Protein AF-A0A6N3EX11-F1 (afdb_monomer)

Structure (mmCIF, N/CA/C/O backbone):
data_AF-A0A6N3EX11-F1
#
_entry.id   AF-A0A6N3EX11-F1
#
loop_
_atom_site.group_PDB
_atom_site.id
_atom_site.type_symbol
_atom_site.label_atom_id
_atom_site.label_alt_id
_atom_site.label_comp_id
_atom_site.label_asym_id
_atom_site.label_entity_id
_atom_site.label_seq_id
_atom_site.pdbx_PDB_ins_code
_atom_site.Cartn_x
_atom_site.Cartn_y
_atom_site.Cartn_z
_atom_site.occupancy
_atom_site.B_iso_or_equiv
_atom_site.auth_seq_id
_atom_site.auth_comp_id
_atom_site.auth_asym_id
_atom_site.auth_atom_id
_atom_site.pdbx_PDB_model_num
ATOM 1 N N . MET A 1 1 ? 37.306 -60.299 -109.540 1.00 44.25 1 MET A N 1
ATOM 2 C CA . MET A 1 1 ? 38.355 -59.319 -109.905 1.00 44.25 1 MET A CA 1
ATOM 3 C C . MET A 1 1 ? 37.681 -58.293 -110.808 1.00 44.25 1 MET A C 1
ATOM 5 O O . MET A 1 1 ? 37.215 -58.680 -111.860 1.00 44.25 1 MET A O 1
ATOM 9 N N . GLY A 1 2 ? 37.400 -57.048 -110.444 1.00 53.69 2 GLY A N 1
ATOM 10 C CA . GLY A 1 2 ? 38.098 -56.147 -109.530 1.00 53.69 2 GLY A CA 1
ATOM 11 C C . GLY A 1 2 ? 38.549 -54.892 -110.292 1.00 53.69 2 GLY A C 1
ATOM 12 O O . GLY A 1 2 ? 39.716 -54.551 -110.206 1.00 53.69 2 GLY A O 1
ATOM 13 N N . MET A 1 3 ? 37.674 -54.264 -111.097 1.00 47.34 3 MET A N 1
ATOM 14 C CA . MET A 1 3 ? 38.031 -53.087 -111.920 1.00 47.34 3 MET A CA 1
ATOM 15 C C . MET A 1 3 ? 36.982 -51.953 -111.940 1.00 47.34 3 MET A C 1
ATOM 17 O O . MET A 1 3 ? 37.193 -50.960 -112.620 1.00 47.34 3 MET A O 1
ATOM 21 N N . GLY A 1 4 ? 35.885 -52.047 -111.171 1.00 53.88 4 GLY A N 1
ATOM 22 C CA . GLY A 1 4 ? 34.897 -50.956 -111.028 1.00 53.88 4 GLY A CA 1
ATOM 23 C C . GLY A 1 4 ? 35.212 -49.985 -109.880 1.00 53.88 4 GLY A C 1
ATOM 24 O O . GLY A 1 4 ? 35.239 -48.778 -110.076 1.00 53.88 4 GLY A O 1
ATOM 25 N N . ASN A 1 5 ? 35.576 -50.511 -108.702 1.00 55.44 5 ASN A N 1
ATOM 26 C CA . ASN A 1 5 ? 35.917 -49.694 -107.524 1.00 55.44 5 ASN A CA 1
ATOM 27 C C . ASN A 1 5 ? 37.223 -48.906 -107.678 1.00 55.44 5 ASN A C 1
ATOM 29 O O . ASN A 1 5 ? 37.398 -47.870 -107.043 1.00 55.44 5 ASN A O 1
ATOM 33 N N . SER A 1 6 ? 38.166 -49.390 -108.489 1.00 58.59 6 SER A N 1
ATOM 34 C CA . SER A 1 6 ? 39.470 -48.739 -108.622 1.00 58.59 6 SER A CA 1
ATOM 35 C C . SER A 1 6 ? 39.364 -47.409 -109.359 1.00 58.59 6 SER A C 1
ATOM 37 O O . SER A 1 6 ? 40.073 -46.481 -108.993 1.00 58.59 6 SER A O 1
ATOM 39 N N . PHE A 1 7 ? 38.504 -47.296 -110.374 1.00 64.94 7 PHE A N 1
ATOM 40 C CA . PHE A 1 7 ? 38.448 -46.090 -111.195 1.00 64.94 7 PHE A CA 1
ATOM 41 C C . PHE A 1 7 ? 37.807 -44.928 -110.435 1.00 64.94 7 PHE A C 1
ATOM 43 O O . PHE A 1 7 ? 38.431 -43.881 -110.343 1.00 64.94 7 PHE A O 1
ATOM 50 N N . GLU A 1 8 ? 36.647 -45.140 -109.800 1.00 68.06 8 GLU A N 1
ATOM 51 C CA . GLU A 1 8 ? 35.975 -44.125 -108.968 1.00 68.06 8 GLU A CA 1
ATOM 52 C C . GLU A 1 8 ? 36.820 -43.698 -107.762 1.00 68.06 8 GLU A C 1
ATOM 54 O O . GLU A 1 8 ? 36.913 -42.513 -107.443 1.00 68.06 8 GLU A O 1
ATOM 59 N N . THR A 1 9 ? 37.500 -44.649 -107.112 1.00 72.25 9 THR A N 1
ATOM 60 C CA . THR A 1 9 ? 38.400 -44.330 -105.994 1.00 72.25 9 THR A CA 1
ATOM 61 C C . THR A 1 9 ? 39.601 -43.515 -106.477 1.00 72.25 9 THR A C 1
ATOM 63 O O . THR A 1 9 ? 40.003 -42.564 -105.808 1.00 72.25 9 THR A O 1
ATOM 66 N N . ILE A 1 10 ? 40.149 -43.824 -107.659 1.00 75.19 10 ILE A N 1
ATOM 67 C CA . ILE A 1 10 ? 41.242 -43.056 -108.269 1.00 75.19 10 ILE A CA 1
ATOM 68 C C . ILE A 1 10 ? 40.772 -41.653 -108.665 1.00 75.19 10 ILE A C 1
ATOM 70 O O . ILE A 1 10 ? 41.479 -40.698 -108.353 1.00 75.19 10 ILE A O 1
ATOM 74 N N . THR A 1 11 ? 39.589 -41.479 -109.265 1.00 75.44 11 THR A N 1
ATOM 75 C CA . THR A 1 11 ? 39.069 -40.139 -109.591 1.00 75.44 11 THR A CA 1
ATOM 76 C C . THR A 1 11 ? 38.811 -39.320 -108.333 1.00 75.44 11 THR A C 1
ATOM 78 O O . THR A 1 11 ? 39.232 -38.170 -108.268 1.00 75.44 11 THR A O 1
ATOM 81 N N . VAL A 1 12 ? 38.190 -39.891 -107.295 1.00 81.25 12 VAL A N 1
ATOM 82 C CA . VAL A 1 12 ? 37.964 -39.187 -106.018 1.00 81.25 12 VAL A CA 1
ATOM 83 C C . VAL A 1 12 ? 39.287 -38.792 -105.357 1.00 81.25 12 VAL A C 1
ATOM 85 O O . VAL A 1 12 ? 39.413 -37.668 -104.868 1.00 81.25 12 VAL A O 1
ATOM 88 N N . LEU A 1 13 ? 40.291 -39.674 -105.361 1.00 80.38 13 LEU A N 1
ATOM 89 C CA . LEU A 1 13 ? 41.624 -39.356 -104.845 1.00 80.38 13 LEU A CA 1
ATOM 90 C C . LEU A 1 13 ? 42.332 -38.297 -105.696 1.00 80.38 13 LEU A C 1
ATOM 92 O O . LEU A 1 13 ? 42.977 -37.424 -105.129 1.00 80.38 13 LEU A O 1
ATOM 96 N N . GLN A 1 14 ? 42.166 -38.306 -107.019 1.00 79.38 14 GLN A N 1
ATOM 97 C CA . GLN A 1 14 ? 42.685 -37.264 -107.909 1.00 79.38 14 GLN A CA 1
ATOM 98 C C . GLN A 1 14 ? 42.007 -35.911 -107.668 1.00 79.38 14 GLN A C 1
ATOM 100 O O . GLN A 1 14 ? 42.702 -34.902 -107.594 1.00 79.38 14 GLN A O 1
ATOM 105 N N . TYR A 1 15 ? 40.684 -35.865 -107.468 1.00 83.25 15 TYR A N 1
ATOM 106 C CA . TYR A 1 15 ? 39.974 -34.633 -107.104 1.00 83.25 15 TYR A CA 1
ATOM 107 C C . TYR A 1 15 ? 40.404 -34.109 -105.731 1.00 83.25 15 TYR A C 1
ATOM 109 O O . TYR A 1 15 ? 40.599 -32.907 -105.573 1.00 83.25 15 TYR A O 1
ATOM 117 N N . ARG A 1 16 ? 40.605 -34.993 -104.745 1.00 84.12 16 ARG A N 1
ATOM 118 C CA . ARG A 1 16 ? 41.114 -34.614 -103.417 1.00 84.12 16 ARG A CA 1
ATOM 119 C C . ARG A 1 16 ? 42.564 -34.147 -103.464 1.00 84.12 16 ARG A C 1
ATOM 121 O O . ARG A 1 16 ? 42.887 -33.161 -102.816 1.00 84.12 16 ARG A O 1
ATOM 128 N N . LEU A 1 17 ? 43.418 -34.818 -104.236 1.00 84.00 17 LEU A N 1
ATOM 129 C CA . LEU A 1 17 ? 44.807 -34.414 -104.443 1.00 84.00 17 LEU A CA 1
ATOM 130 C C . LEU A 1 17 ? 44.863 -33.055 -105.140 1.00 84.00 17 LEU A C 1
ATOM 132 O O . LEU A 1 17 ? 45.615 -32.194 -104.705 1.00 84.00 17 LEU A O 1
ATOM 136 N N . LYS A 1 18 ? 44.025 -32.839 -106.159 1.00 83.25 18 LYS A N 1
ATOM 137 C CA . LYS A 1 18 ? 43.907 -31.557 -106.855 1.00 83.25 18 LYS A CA 1
ATOM 138 C C . LYS A 1 18 ? 43.419 -30.451 -105.918 1.00 83.25 18 LYS A C 1
ATOM 140 O O . LYS A 1 18 ? 44.047 -29.405 -105.864 1.00 83.25 18 LYS A O 1
ATOM 145 N N . ALA A 1 19 ? 42.381 -30.698 -105.121 1.00 82.94 19 ALA A N 1
ATOM 146 C CA . ALA A 1 19 ? 41.894 -29.738 -104.130 1.00 82.94 19 ALA A CA 1
ATOM 147 C C . ALA A 1 19 ? 42.947 -29.431 -103.046 1.00 82.94 19 ALA A C 1
ATOM 149 O O . ALA A 1 19 ? 43.124 -28.277 -102.669 1.00 82.94 19 ALA A O 1
ATOM 150 N N . ALA A 1 20 ? 43.688 -30.441 -102.579 1.00 81.44 20 ALA A N 1
ATOM 151 C CA . ALA A 1 20 ? 44.778 -30.261 -101.622 1.00 81.44 20 ALA A CA 1
ATOM 152 C C . ALA A 1 20 ? 45.977 -29.518 -102.235 1.00 81.44 20 ALA A C 1
ATOM 154 O O . ALA A 1 20 ? 46.601 -28.709 -101.557 1.00 81.44 20 ALA A O 1
ATOM 155 N N . GLN A 1 21 ? 46.291 -29.755 -103.513 1.00 82.50 21 GLN A N 1
ATOM 156 C CA . GLN A 1 21 ? 47.317 -29.019 -104.260 1.00 82.50 21 GLN A CA 1
ATOM 157 C C . GLN A 1 21 ? 46.901 -27.567 -104.507 1.00 82.50 21 GLN A C 1
ATOM 159 O O . GLN A 1 21 ? 47.730 -26.677 -104.361 1.00 82.50 21 GLN A O 1
ATOM 164 N N . GLU A 1 22 ? 45.632 -27.314 -104.829 1.00 80.56 22 GLU A N 1
ATOM 165 C CA . GLU A 1 22 ? 45.063 -25.967 -104.953 1.00 80.56 22 GLU A CA 1
ATOM 166 C C . GLU A 1 22 ? 45.070 -25.232 -103.607 1.00 80.56 22 GLU A C 1
ATOM 168 O O . GLU A 1 22 ? 45.411 -24.053 -103.551 1.00 80.56 22 GLU A O 1
ATOM 173 N N . GLU A 1 23 ? 44.770 -25.921 -102.503 1.00 80.19 23 GLU A N 1
ATOM 174 C CA . GLU A 1 23 ? 44.849 -25.341 -101.163 1.00 80.19 23 GLU A CA 1
ATOM 175 C C . GLU A 1 23 ? 46.302 -25.054 -100.756 1.00 80.19 23 GLU A C 1
ATOM 177 O O . GLU A 1 23 ? 46.600 -23.950 -100.300 1.00 80.19 23 GLU A O 1
ATOM 182 N N . LEU A 1 24 ? 47.229 -25.989 -100.996 1.00 81.25 24 LEU A N 1
ATOM 183 C CA . LEU A 1 24 ? 48.661 -25.789 -100.760 1.00 81.25 24 LEU A CA 1
ATOM 184 C C . LEU A 1 24 ? 49.205 -24.629 -101.606 1.00 81.25 24 LEU A C 1
ATOM 186 O O . LEU A 1 24 ? 49.939 -23.793 -101.085 1.00 81.25 24 LEU A O 1
ATOM 190 N N . ALA A 1 25 ? 48.799 -24.534 -102.875 1.00 81.00 25 ALA A N 1
ATOM 191 C CA . ALA A 1 25 ? 49.153 -23.431 -103.761 1.00 81.00 25 ALA A CA 1
ATOM 192 C C . ALA A 1 25 ? 48.567 -22.097 -103.277 1.00 81.00 25 ALA A C 1
ATOM 194 O O . ALA A 1 25 ? 49.265 -21.090 -103.318 1.00 81.00 25 ALA A O 1
ATOM 195 N N . ALA A 1 26 ? 47.336 -22.076 -102.755 1.00 79.75 26 ALA A N 1
ATOM 196 C CA . ALA A 1 26 ? 46.714 -20.881 -102.177 1.00 79.75 26 ALA A CA 1
ATOM 197 C C . ALA A 1 26 ? 47.368 -20.428 -100.855 1.00 79.75 26 ALA A C 1
ATOM 199 O O . ALA A 1 26 ? 47.327 -19.242 -100.515 1.00 79.75 26 ALA A O 1
ATOM 200 N N . PHE A 1 27 ? 47.966 -21.350 -100.095 1.00 83.88 27 PHE A N 1
ATOM 201 C CA . PHE A 1 27 ? 48.801 -21.022 -98.936 1.00 83.88 27 PHE A CA 1
ATOM 202 C C . PHE A 1 27 ? 50.194 -20.535 -99.361 1.00 83.88 27 PHE A C 1
ATOM 204 O O . PHE A 1 27 ? 50.658 -19.523 -98.842 1.00 83.88 27 PHE A O 1
ATOM 211 N N . GLN A 1 28 ? 50.835 -21.197 -100.331 1.00 82.06 28 GLN A N 1
ATOM 212 C CA . GLN A 1 28 ? 52.148 -20.804 -100.864 1.00 82.06 28 GLN A CA 1
ATOM 213 C C . GLN A 1 28 ? 52.109 -19.460 -101.607 1.00 82.06 28 GLN A C 1
ATOM 215 O O . GLN A 1 28 ? 53.062 -18.691 -101.517 1.00 82.06 28 GLN A O 1
ATOM 220 N N . SER A 1 29 ? 51.007 -19.145 -102.297 1.00 84.25 29 SER A N 1
ATOM 221 C CA . SER A 1 29 ? 50.785 -17.854 -102.964 1.00 84.25 29 SER A CA 1
ATOM 222 C C . SER A 1 29 ? 50.394 -16.726 -102.003 1.00 84.25 29 SER A C 1
ATOM 224 O O . SER A 1 29 ? 50.334 -15.567 -102.408 1.00 84.25 29 SER A O 1
ATOM 226 N N . GLY A 1 30 ? 50.096 -17.049 -100.739 1.00 85.44 30 GLY A N 1
ATOM 227 C CA . GLY A 1 30 ? 49.656 -16.090 -99.726 1.00 85.44 30 GLY A CA 1
ATOM 228 C C . GLY A 1 30 ? 48.158 -15.754 -99.754 1.00 85.44 30 GLY A C 1
ATOM 229 O O . GLY A 1 30 ? 47.653 -15.135 -98.816 1.00 85.44 30 GLY A O 1
ATOM 230 N N . GLU A 1 31 ? 47.407 -16.181 -100.775 1.00 85.19 31 GLU A N 1
ATOM 231 C CA . GLU A 1 31 ? 46.003 -15.791 -100.972 1.00 85.19 31 GLU A CA 1
ATOM 232 C C . GLU A 1 31 ? 45.094 -16.218 -99.805 1.00 85.19 31 GLU A C 1
ATOM 234 O O . GLU A 1 31 ? 44.197 -15.477 -99.382 1.00 85.19 31 GLU A O 1
ATOM 239 N N . LYS A 1 32 ? 45.340 -17.400 -99.229 1.00 86.69 32 LYS A N 1
ATOM 240 C CA . LYS A 1 32 ? 44.573 -17.905 -98.082 1.00 86.69 32 LYS A CA 1
ATOM 241 C C . LYS A 1 32 ? 44.784 -17.054 -96.823 1.00 86.69 32 LYS A C 1
ATOM 243 O O . LYS A 1 32 ? 43.805 -16.773 -96.127 1.00 86.69 32 LYS A O 1
ATOM 248 N N . TYR A 1 33 ? 46.011 -16.588 -96.568 1.00 88.25 33 TYR A N 1
ATOM 249 C CA . TYR A 1 33 ? 46.324 -15.702 -95.440 1.00 88.25 33 TYR A CA 1
ATOM 250 C C . TYR A 1 33 ? 45.615 -14.353 -95.579 1.00 88.25 33 TYR A C 1
ATOM 252 O O . TYR A 1 33 ? 44.982 -13.904 -94.626 1.00 88.25 33 TYR A O 1
ATOM 260 N N . ILE A 1 34 ? 45.596 -13.778 -96.786 1.00 88.06 34 ILE A N 1
ATOM 261 C CA . ILE A 1 34 ? 44.876 -12.526 -97.079 1.00 88.06 34 ILE A CA 1
ATOM 262 C C . ILE A 1 34 ? 43.371 -12.674 -96.795 1.00 88.06 34 ILE A C 1
ATOM 264 O O . ILE A 1 34 ? 42.741 -11.787 -96.213 1.00 88.06 34 ILE A O 1
ATOM 268 N N . ARG A 1 35 ? 42.760 -13.808 -97.172 1.00 87.50 35 ARG A N 1
ATOM 269 C CA . ARG A 1 35 ? 41.335 -14.072 -96.890 1.00 87.50 35 ARG A CA 1
ATOM 270 C C . ARG A 1 35 ? 41.058 -14.216 -95.391 1.00 87.50 35 ARG A C 1
ATOM 272 O O . ARG A 1 35 ? 40.071 -13.655 -94.913 1.00 87.50 35 ARG A O 1
ATOM 279 N N . MET A 1 36 ? 41.907 -14.940 -94.658 1.00 90.69 36 MET A N 1
ATOM 280 C CA . MET A 1 36 ? 41.783 -15.099 -93.203 1.00 90.69 36 MET A CA 1
ATOM 281 C C . MET A 1 36 ? 41.952 -13.766 -92.472 1.00 90.69 36 MET A C 1
ATOM 283 O O . MET A 1 36 ? 41.142 -13.439 -91.607 1.00 90.69 36 MET A O 1
ATOM 287 N N . GLU A 1 37 ? 42.938 -12.961 -92.864 1.00 92.31 37 GLU A N 1
ATOM 288 C CA . GLU A 1 37 ? 43.166 -11.624 -92.315 1.00 92.31 37 GLU A CA 1
ATOM 289 C C . GLU A 1 37 ? 41.962 -10.707 -92.568 1.00 92.31 37 GLU A C 1
ATOM 291 O O . GLU A 1 37 ? 41.475 -10.047 -91.651 1.00 92.31 37 GLU A O 1
ATOM 296 N N . LYS A 1 38 ? 41.382 -10.740 -93.775 1.00 92.88 38 LYS A N 1
ATOM 297 C CA . LYS A 1 38 ? 40.166 -9.978 -94.099 1.00 92.88 38 LYS A CA 1
ATOM 298 C C . LYS A 1 38 ? 38.958 -10.404 -93.254 1.00 92.88 38 LYS A C 1
ATOM 300 O O . LYS A 1 38 ? 38.177 -9.550 -92.821 1.00 92.88 38 LYS A O 1
ATOM 305 N N . GLN A 1 39 ? 38.784 -11.705 -93.010 1.00 92.88 39 GLN A N 1
ATOM 306 C CA . GLN A 1 39 ? 37.726 -12.220 -92.132 1.00 92.88 39 GLN A CA 1
ATOM 307 C C . GLN A 1 39 ? 37.953 -11.804 -90.675 1.00 92.88 39 GLN A C 1
ATOM 309 O O . GLN A 1 39 ? 37.024 -11.303 -90.039 1.00 92.88 39 GLN A O 1
ATOM 314 N N . HIS A 1 40 ? 39.182 -11.938 -90.173 1.00 93.06 40 HIS A N 1
ATOM 315 C CA . HIS A 1 40 ? 39.556 -11.512 -88.828 1.00 93.06 40 HIS A CA 1
ATOM 316 C C . HIS A 1 40 ? 39.325 -10.009 -88.6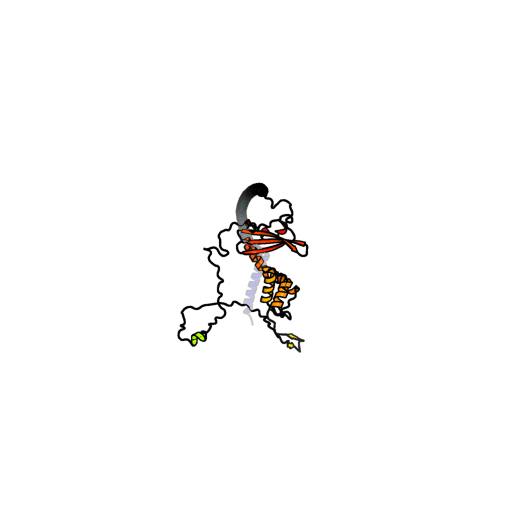35 1.00 93.06 40 HIS A C 1
ATOM 318 O O . HIS A 1 40 ? 38.630 -9.611 -87.706 1.00 93.06 40 HIS A O 1
ATOM 324 N N . LEU A 1 41 ? 39.776 -9.174 -89.575 1.00 94.81 41 LEU A N 1
ATOM 325 C CA . LEU A 1 41 ? 39.555 -7.727 -89.550 1.00 94.81 41 LEU A CA 1
ATOM 326 C C . LEU A 1 41 ? 38.061 -7.371 -89.540 1.00 94.81 41 LEU A C 1
ATOM 328 O O . LEU A 1 41 ? 37.640 -6.427 -88.875 1.00 94.81 41 LEU A O 1
ATOM 332 N N . THR A 1 42 ? 37.232 -8.141 -90.248 1.00 94.19 42 THR A N 1
ATOM 333 C CA . THR A 1 42 ? 35.773 -7.952 -90.239 1.00 94.19 42 THR A CA 1
ATOM 334 C C . THR A 1 42 ? 35.172 -8.261 -88.864 1.00 94.19 42 THR A C 1
ATOM 336 O O . THR A 1 42 ? 34.306 -7.518 -88.395 1.00 94.19 42 THR A O 1
ATOM 339 N N . GLN A 1 43 ? 35.641 -9.322 -88.200 1.00 94.12 43 GLN A N 1
ATOM 340 C CA . GLN A 1 43 ? 35.222 -9.677 -86.841 1.00 94.12 43 GLN A CA 1
ATOM 341 C C . GLN A 1 43 ? 35.693 -8.643 -85.813 1.00 94.12 43 GLN A C 1
ATOM 343 O O . GLN A 1 43 ? 34.885 -8.197 -85.000 1.00 94.12 43 GLN A O 1
ATOM 348 N N . VAL A 1 44 ? 36.951 -8.199 -85.896 1.00 94.44 44 VAL A N 1
ATOM 349 C CA . VAL A 1 44 ? 37.510 -7.139 -85.041 1.00 94.44 44 VAL A CA 1
ATOM 350 C C . VAL A 1 44 ? 36.672 -5.867 -85.166 1.00 94.44 44 VAL A C 1
ATOM 352 O O . VAL A 1 44 ? 36.147 -5.391 -84.166 1.00 94.44 44 VAL A O 1
ATOM 355 N N . ARG A 1 45 ? 36.379 -5.405 -86.389 1.00 94.75 45 ARG A N 1
ATOM 356 C CA . ARG A 1 45 ? 35.500 -4.240 -86.621 1.00 94.75 45 ARG A CA 1
ATOM 357 C C . ARG A 1 45 ? 34.072 -4.429 -86.099 1.00 94.75 45 ARG A C 1
ATOM 359 O O . ARG A 1 45 ? 33.374 -3.459 -85.800 1.00 94.75 45 ARG A O 1
ATOM 366 N N . ALA A 1 46 ? 33.558 -5.658 -86.054 1.00 94.75 46 ALA A N 1
ATOM 367 C CA . ALA A 1 46 ? 32.248 -5.935 -85.463 1.00 94.75 46 ALA A CA 1
ATOM 368 C C . ALA A 1 46 ? 32.292 -5.850 -83.928 1.00 94.75 46 ALA A C 1
ATOM 370 O O . ALA A 1 46 ? 31.379 -5.277 -83.329 1.00 94.75 46 ALA A O 1
ATOM 371 N N . LEU A 1 47 ? 33.359 -6.365 -83.311 1.00 95.00 47 LEU A N 1
ATOM 372 C CA . LEU A 1 47 ? 33.597 -6.270 -81.872 1.00 95.00 47 LEU A CA 1
ATOM 373 C C . LEU A 1 47 ? 33.852 -4.826 -81.436 1.00 95.00 47 LEU A C 1
ATOM 375 O O . LEU A 1 47 ? 33.198 -4.379 -80.503 1.00 95.00 47 LEU A O 1
ATOM 379 N N . GLU A 1 48 ? 34.683 -4.068 -82.152 1.00 95.62 48 GLU 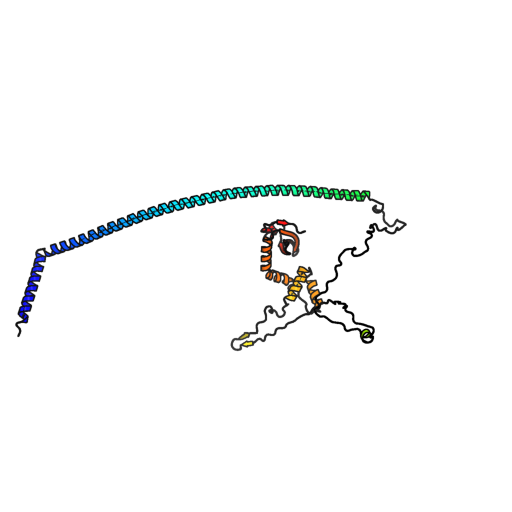A N 1
ATOM 380 C CA . GLU A 1 48 ? 34.925 -2.639 -81.900 1.00 95.62 48 GLU A CA 1
ATOM 381 C C . GLU A 1 48 ? 33.617 -1.839 -81.916 1.00 95.62 48 GLU A C 1
ATOM 383 O O . GLU A 1 48 ? 33.329 -1.082 -80.992 1.00 95.62 48 GLU A O 1
ATOM 388 N N . ARG A 1 49 ? 32.748 -2.075 -82.911 1.00 95.75 49 ARG A N 1
ATOM 389 C CA . ARG A 1 49 ? 31.416 -1.445 -82.960 1.00 95.75 49 ARG A CA 1
ATOM 390 C C . ARG A 1 49 ? 30.531 -1.838 -81.779 1.00 95.75 49 ARG A C 1
ATOM 392 O O . ARG A 1 49 ? 29.713 -1.030 -81.341 1.00 95.75 49 ARG A O 1
ATOM 399 N N . ARG A 1 50 ? 30.640 -3.072 -81.279 1.00 96.12 50 ARG A N 1
ATOM 400 C CA . ARG A 1 50 ? 29.886 -3.528 -80.102 1.00 96.12 50 ARG A CA 1
ATOM 401 C C . ARG A 1 50 ? 30.427 -2.899 -78.821 1.00 96.12 50 ARG A C 1
ATOM 403 O O . ARG A 1 50 ? 29.619 -2.467 -78.006 1.00 96.12 50 ARG A O 1
ATOM 410 N N . ILE A 1 51 ? 31.748 -2.819 -78.672 1.00 95.12 51 ILE A N 1
ATOM 411 C CA . ILE A 1 51 ? 32.416 -2.160 -77.545 1.00 95.12 51 ILE A CA 1
ATOM 412 C C . ILE A 1 51 ? 32.001 -0.690 -77.500 1.00 95.12 51 ILE A C 1
ATOM 414 O O . ILE A 1 51 ? 31.432 -0.273 -76.500 1.00 95.12 51 ILE A O 1
ATOM 418 N N . ALA A 1 52 ? 32.106 0.039 -78.615 1.00 95.88 52 ALA A N 1
ATOM 419 C CA . ALA A 1 52 ? 31.698 1.443 -78.683 1.00 95.88 52 ALA A CA 1
ATOM 420 C C . ALA A 1 52 ? 30.217 1.662 -78.301 1.00 95.88 52 ALA A C 1
ATOM 422 O O . ALA A 1 52 ? 29.875 2.623 -77.613 1.00 95.88 52 ALA A O 1
ATOM 423 N N . LYS A 1 53 ? 29.313 0.752 -78.703 1.00 96.12 53 LYS A N 1
ATOM 424 C CA . LYS A 1 53 ? 27.897 0.803 -78.288 1.00 96.12 53 LYS A CA 1
ATOM 425 C C . LYS A 1 53 ? 27.716 0.575 -76.787 1.00 96.12 53 LYS A C 1
ATOM 427 O O . LYS A 1 53 ? 26.884 1.240 -76.175 1.00 96.12 53 LYS A O 1
ATOM 432 N N . LEU A 1 54 ? 28.448 -0.378 -76.213 1.00 95.56 54 LEU A N 1
ATOM 433 C CA . LEU A 1 54 ? 28.388 -0.671 -74.781 1.00 95.56 54 LEU A CA 1
ATOM 434 C C . LEU A 1 54 ? 28.981 0.475 -73.958 1.00 95.56 54 LEU A C 1
ATOM 436 O O . LEU A 1 54 ? 28.364 0.881 -72.981 1.00 95.56 54 LEU A O 1
ATOM 440 N N . GLU A 1 55 ? 30.107 1.046 -74.379 1.00 95.38 55 GLU A N 1
ATOM 441 C CA . GLU A 1 55 ? 30.716 2.219 -73.744 1.00 95.38 55 GLU A CA 1
ATOM 442 C C . GLU A 1 55 ? 29.762 3.418 -73.750 1.00 95.38 55 GLU A C 1
ATOM 444 O O . GLU A 1 55 ? 29.566 4.053 -72.716 1.00 95.38 55 GLU A O 1
ATOM 449 N N . ALA A 1 56 ? 29.084 3.678 -74.874 1.00 95.62 56 ALA A N 1
ATOM 450 C CA . ALA A 1 56 ? 28.070 4.728 -74.953 1.00 95.62 56 ALA A CA 1
ATOM 451 C C . ALA A 1 56 ? 26.874 4.467 -74.015 1.00 95.62 56 ALA A C 1
ATOM 453 O O . ALA A 1 56 ? 26.367 5.398 -73.386 1.00 95.62 56 ALA A O 1
ATOM 454 N N . ALA A 1 57 ? 26.428 3.212 -73.889 1.00 95.19 57 ALA A N 1
ATOM 455 C CA . ALA A 1 57 ? 25.361 2.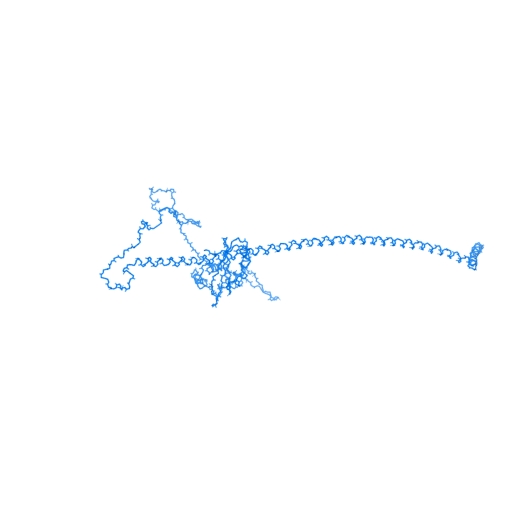842 -72.960 1.00 95.19 57 ALA A CA 1
ATOM 456 C C . ALA A 1 57 ? 25.793 3.025 -71.495 1.00 95.19 57 ALA A C 1
ATOM 458 O O . ALA A 1 57 ? 25.051 3.613 -70.712 1.00 95.19 57 ALA A O 1
ATOM 459 N N . VAL A 1 58 ? 27.009 2.601 -71.139 1.00 95.69 58 VAL A N 1
ATOM 460 C CA . VAL A 1 58 ? 27.576 2.788 -69.794 1.00 95.69 58 VAL A CA 1
ATOM 461 C C . VAL A 1 58 ? 27.724 4.272 -69.465 1.00 95.69 58 VAL A C 1
ATOM 463 O O . VAL A 1 58 ? 27.338 4.690 -68.376 1.00 95.69 58 VAL A O 1
ATOM 466 N N . ALA A 1 59 ? 28.213 5.090 -70.401 1.00 95.12 59 ALA A N 1
ATOM 467 C CA . ALA A 1 59 ? 28.319 6.535 -70.212 1.00 95.12 59 ALA A CA 1
ATOM 468 C C . ALA A 1 59 ? 26.945 7.185 -69.970 1.00 95.12 59 ALA A C 1
ATOM 470 O O . ALA A 1 59 ? 26.810 8.051 -69.102 1.00 95.12 59 ALA A O 1
ATOM 471 N N . LYS A 1 60 ? 25.909 6.734 -70.689 1.00 95.75 60 LYS A N 1
ATOM 472 C CA . LYS A 1 60 ? 24.532 7.203 -70.498 1.00 95.75 60 LYS A CA 1
ATOM 473 C C . LYS A 1 60 ? 23.985 6.835 -69.116 1.00 95.75 60 LYS A C 1
ATOM 475 O O . LYS A 1 60 ? 23.471 7.710 -68.424 1.00 95.75 60 LYS A O 1
ATOM 480 N N . GLU A 1 61 ? 24.134 5.581 -68.693 1.00 94.62 61 GLU A N 1
ATOM 481 C CA . GLU A 1 61 ? 23.691 5.146 -67.360 1.00 94.62 61 GLU A CA 1
ATOM 482 C C . GLU A 1 61 ? 24.466 5.849 -66.242 1.00 94.62 61 GLU A C 1
ATOM 484 O O . GLU A 1 61 ? 23.882 6.249 -65.236 1.00 94.62 61 GLU A O 1
ATOM 489 N N . HIS A 1 62 ? 25.765 6.090 -66.432 1.00 94.75 62 HIS A N 1
ATOM 490 C CA . HIS A 1 62 ? 26.556 6.875 -65.490 1.00 94.75 62 HIS A CA 1
ATOM 491 C C . HIS A 1 62 ? 26.034 8.314 -65.376 1.00 94.75 62 HIS A C 1
ATOM 493 O O . HIS A 1 62 ? 25.865 8.822 -64.268 1.00 94.75 62 HIS A O 1
ATOM 499 N N . SER A 1 63 ? 25.695 8.951 -66.501 1.00 94.62 63 SER A N 1
ATOM 500 C CA . SER A 1 63 ? 25.064 10.273 -66.489 1.00 94.62 63 SER A CA 1
ATOM 501 C C . SER A 1 63 ? 23.722 10.258 -65.754 1.00 94.62 63 SER A C 1
ATOM 503 O O . SER A 1 63 ? 23.469 11.159 -64.957 1.00 94.62 63 SER A O 1
ATOM 505 N N . HIS A 1 64 ? 22.875 9.247 -65.976 1.00 94.69 64 HIS A N 1
ATOM 506 C CA . HIS A 1 64 ? 21.613 9.109 -65.244 1.00 94.69 64 HIS A CA 1
ATOM 507 C C . HIS A 1 64 ? 21.842 8.946 -63.738 1.00 94.69 64 HIS A C 1
ATOM 509 O O . HIS A 1 64 ? 21.160 9.589 -62.940 1.00 94.69 64 HIS A O 1
ATOM 515 N N . ALA A 1 65 ? 22.824 8.136 -63.338 1.00 94.81 65 ALA A N 1
ATOM 516 C CA . ALA A 1 65 ? 23.167 7.938 -61.935 1.00 94.81 65 ALA A CA 1
ATOM 517 C C . ALA A 1 65 ? 23.619 9.247 -61.266 1.00 94.81 65 ALA A C 1
ATOM 519 O O . ALA A 1 65 ? 23.205 9.535 -60.142 1.00 94.81 65 ALA A O 1
ATOM 520 N N . ILE A 1 66 ? 24.409 10.078 -61.960 1.00 95.56 66 ILE A N 1
ATOM 521 C CA . ILE A 1 66 ? 24.800 11.412 -61.477 1.00 95.56 66 ILE A CA 1
ATOM 522 C C . ILE A 1 66 ? 23.566 12.306 -61.309 1.00 95.56 66 ILE A C 1
ATOM 524 O O . ILE A 1 66 ? 23.438 12.958 -60.272 1.00 95.56 66 ILE A O 1
ATOM 528 N N . THR A 1 67 ? 22.651 12.325 -62.285 1.00 96.00 67 THR A N 1
ATOM 529 C CA . THR A 1 67 ? 21.413 13.117 -62.211 1.00 96.00 67 THR A CA 1
ATOM 530 C C . THR A 1 67 ? 20.551 12.700 -61.023 1.00 96.00 67 THR A C 1
ATOM 532 O O . THR A 1 67 ? 20.163 13.553 -60.229 1.00 96.00 67 THR A O 1
ATOM 535 N N . ILE A 1 68 ? 20.307 11.398 -60.858 1.00 95.69 68 ILE A N 1
ATOM 536 C CA . ILE A 1 68 ? 19.523 10.852 -59.743 1.00 95.69 68 ILE A CA 1
ATOM 537 C C . ILE A 1 68 ? 20.185 11.204 -58.410 1.00 95.69 68 ILE A C 1
ATOM 539 O O . ILE A 1 68 ? 19.522 11.673 -57.490 1.00 95.69 68 ILE A O 1
ATOM 543 N N . ARG A 1 69 ? 21.506 11.031 -58.303 1.00 96.31 69 ARG A N 1
ATOM 544 C CA . ARG A 1 69 ? 22.265 11.398 -57.104 1.00 96.31 69 ARG A CA 1
ATOM 545 C C . ARG A 1 69 ? 22.093 12.882 -56.767 1.00 96.31 69 ARG A C 1
ATOM 547 O O . ARG A 1 69 ? 21.853 13.199 -55.609 1.00 96.31 69 ARG A O 1
ATOM 554 N N . ASN A 1 70 ? 22.193 13.777 -57.750 1.00 96.38 70 ASN A N 1
ATOM 555 C CA . ASN A 1 70 ? 22.020 15.216 -57.529 1.00 96.38 70 ASN A CA 1
ATOM 556 C C . ASN A 1 70 ? 20.593 15.550 -57.056 1.00 96.38 70 ASN A C 1
ATOM 558 O O . ASN A 1 70 ? 20.440 16.301 -56.100 1.00 96.38 70 ASN A O 1
ATOM 562 N N . GLN A 1 71 ? 19.567 14.930 -57.651 1.00 96.44 71 GLN A N 1
ATOM 563 C CA . GLN A 1 71 ? 18.174 15.083 -57.210 1.00 96.44 71 GLN A CA 1
ATOM 564 C C . GLN A 1 71 ? 17.973 14.611 -55.766 1.00 96.44 71 GLN A C 1
ATOM 566 O O . GLN A 1 71 ? 17.335 15.298 -54.971 1.00 96.44 71 GLN A O 1
ATOM 571 N N . TRP A 1 72 ? 18.550 13.463 -55.398 1.00 97.00 72 TRP A N 1
ATOM 572 C CA . TRP A 1 72 ? 18.513 12.989 -54.015 1.00 97.00 72 TRP A CA 1
ATOM 573 C C . TRP A 1 72 ? 19.193 13.969 -53.061 1.00 97.00 72 TRP A C 1
ATOM 575 O O . TRP A 1 72 ? 18.626 14.266 -52.014 1.00 97.00 72 TRP A O 1
ATOM 585 N N . PHE A 1 73 ? 20.365 14.504 -53.419 1.00 96.75 73 PHE A N 1
ATOM 586 C CA . PHE A 1 73 ? 21.046 15.513 -52.603 1.00 96.75 73 PHE A CA 1
ATOM 587 C C . PHE A 1 73 ? 20.180 16.756 -52.373 1.00 96.75 73 PHE A C 1
ATOM 589 O O . PHE A 1 73 ? 20.068 17.197 -51.233 1.00 96.75 73 PHE A O 1
ATOM 596 N N . GLU A 1 74 ? 19.519 17.278 -53.409 1.00 96.44 74 GLU A N 1
ATOM 597 C CA . GLU A 1 74 ? 18.617 18.430 -53.276 1.00 96.44 74 GLU A CA 1
ATOM 598 C C . GLU A 1 74 ? 17.447 18.142 -52.323 1.00 96.44 74 GLU A C 1
ATOM 600 O O . GLU A 1 74 ? 17.157 18.953 -51.441 1.00 96.44 74 GLU A O 1
ATOM 605 N N . ILE A 1 75 ? 16.812 16.970 -52.449 1.00 96.69 75 ILE A N 1
ATOM 606 C CA . ILE A 1 75 ? 15.713 16.553 -51.565 1.00 96.69 75 ILE A CA 1
ATOM 607 C C . ILE A 1 75 ? 16.199 16.442 -50.115 1.00 96.69 75 ILE A C 1
ATOM 609 O O . ILE A 1 75 ? 15.542 16.945 -49.202 1.00 96.69 75 ILE A O 1
ATOM 613 N N . PHE A 1 76 ? 17.354 15.812 -49.885 1.00 94.56 76 PHE A N 1
ATOM 614 C CA . PHE A 1 76 ? 17.901 15.658 -48.537 1.00 94.56 76 PHE A CA 1
ATOM 615 C C . PHE A 1 76 ? 18.306 16.997 -47.916 1.00 94.56 76 PHE A C 1
ATOM 617 O O . PHE A 1 76 ? 18.044 17.211 -46.734 1.00 94.56 76 PHE A O 1
ATOM 624 N N . GLU A 1 77 ? 18.880 17.922 -48.688 1.00 96.50 77 GLU A N 1
ATOM 625 C CA . GLU A 1 77 ? 19.181 19.268 -48.194 1.00 96.50 77 GLU A CA 1
ATOM 626 C C . GLU A 1 77 ? 17.919 20.046 -47.812 1.00 96.50 77 GLU A C 1
ATOM 628 O O . GLU A 1 77 ? 17.911 20.753 -46.801 1.00 96.50 77 GLU A O 1
ATOM 633 N N . GLN A 1 78 ? 16.851 19.938 -48.606 1.00 96.00 78 GLN A N 1
ATOM 634 C CA . GLN A 1 78 ? 15.570 20.569 -48.287 1.00 96.00 78 GLN A CA 1
ATOM 635 C C . GLN A 1 78 ? 14.967 19.978 -47.012 1.00 96.00 78 GLN A C 1
ATOM 637 O O . GLN A 1 78 ? 14.595 20.728 -46.109 1.00 96.00 78 GLN A O 1
ATOM 642 N N . LEU A 1 79 ? 14.951 18.648 -46.896 1.00 95.50 79 LEU A N 1
ATOM 643 C CA . LEU A 1 79 ? 14.435 17.958 -45.717 1.00 95.50 79 LEU A CA 1
ATOM 644 C C . LEU A 1 79 ? 15.236 18.313 -44.456 1.00 95.50 79 LEU A C 1
ATOM 646 O O . LEU A 1 79 ? 14.651 18.569 -43.405 1.00 95.50 79 LEU A O 1
ATOM 650 N N . GLN A 1 80 ? 16.566 18.394 -44.561 1.00 95.62 80 GLN A N 1
ATOM 651 C CA . GLN A 1 80 ? 17.422 18.811 -43.451 1.00 95.62 80 GLN A CA 1
ATOM 652 C C . GLN A 1 80 ? 17.084 20.238 -42.996 1.00 95.62 80 GLN A C 1
ATOM 654 O O . GLN A 1 80 ? 16.907 20.472 -41.802 1.00 95.62 80 GLN A O 1
ATOM 659 N N . LYS A 1 81 ? 16.910 21.178 -43.936 1.00 96.38 81 LYS A N 1
ATOM 660 C CA . LYS A 1 81 ? 16.519 22.565 -43.626 1.00 96.38 81 LYS A CA 1
ATOM 661 C C . LYS A 1 81 ? 15.156 22.645 -42.937 1.00 96.38 81 LYS A C 1
ATOM 663 O O . LYS A 1 81 ? 14.982 23.449 -42.019 1.00 96.38 81 LYS A O 1
ATOM 668 N N . GLU A 1 82 ? 14.187 21.835 -43.357 1.00 95.75 82 GLU A N 1
ATOM 669 C CA . GLU A 1 82 ? 12.874 21.779 -42.707 1.00 95.75 82 GLU A CA 1
ATOM 670 C C . GLU A 1 82 ? 12.959 21.222 -41.284 1.00 95.75 82 GLU A C 1
ATOM 672 O O . GLU A 1 82 ? 12.399 21.826 -40.365 1.00 95.75 82 GLU A O 1
ATOM 677 N N . CYS A 1 83 ? 13.704 20.132 -41.085 1.00 93.19 83 CYS A N 1
ATOM 678 C CA . CYS A 1 83 ? 13.968 19.565 -39.765 1.00 93.19 83 CYS A CA 1
ATOM 679 C C . CYS A 1 83 ? 14.633 20.589 -38.838 1.00 93.19 83 CYS A C 1
ATOM 681 O O . CYS A 1 83 ? 14.147 20.819 -37.729 1.00 93.19 83 CYS A O 1
ATOM 683 N N . ASP A 1 84 ? 15.683 21.268 -39.304 1.00 96.12 84 ASP A N 1
ATOM 684 C CA . ASP A 1 84 ? 16.397 22.283 -38.523 1.00 96.12 84 ASP A CA 1
ATOM 685 C C . ASP A 1 84 ? 15.473 23.450 -38.142 1.00 96.12 84 ASP A C 1
ATOM 687 O O . ASP A 1 84 ? 15.494 23.927 -37.002 1.00 96.12 84 ASP A O 1
ATOM 691 N N . ARG A 1 85 ? 14.589 23.878 -39.057 1.00 97.06 85 ARG A N 1
ATOM 692 C CA . ARG A 1 85 ? 13.573 24.903 -38.774 1.00 97.06 85 ARG A CA 1
ATOM 693 C C . ARG A 1 85 ? 12.591 24.441 -37.698 1.00 97.06 85 ARG A C 1
ATOM 695 O O . ARG A 1 85 ? 12.311 25.199 -36.768 1.00 97.06 85 ARG A O 1
ATOM 702 N N . MET A 1 86 ? 12.077 23.216 -37.804 1.00 95.75 86 MET A N 1
ATOM 703 C CA . MET A 1 86 ? 11.144 22.658 -36.821 1.00 95.75 86 MET A CA 1
ATOM 704 C C . MET A 1 86 ? 11.785 22.540 -35.436 1.00 95.75 86 MET A C 1
ATOM 706 O O . MET A 1 86 ? 11.165 22.917 -34.439 1.00 95.75 86 MET A O 1
ATOM 710 N N . VAL A 1 87 ? 13.038 22.084 -35.369 1.00 95.94 87 VAL A N 1
ATOM 711 C CA . VAL A 1 87 ? 13.808 22.013 -34.120 1.00 95.94 87 VAL A CA 1
ATOM 712 C C . VAL A 1 87 ? 14.003 23.411 -33.534 1.00 95.94 87 VAL A C 1
ATOM 714 O O . VAL A 1 87 ? 13.725 23.621 -32.354 1.00 95.94 87 VAL A O 1
ATOM 717 N N . ALA A 1 88 ? 14.396 24.397 -34.343 1.00 96.69 88 ALA A N 1
ATOM 718 C CA . ALA A 1 88 ? 14.579 25.770 -33.879 1.00 96.69 88 ALA A CA 1
ATOM 719 C C . ALA A 1 88 ? 13.279 26.388 -33.329 1.00 96.69 88 ALA A C 1
ATOM 721 O O . ALA A 1 88 ? 13.300 27.086 -32.311 1.00 96.69 88 ALA A O 1
ATOM 722 N N . GLU A 1 89 ? 12.134 26.129 -33.964 1.00 96.56 89 GLU A N 1
ATOM 723 C CA . GLU A 1 89 ? 10.825 26.569 -33.468 1.00 96.56 89 GLU A CA 1
ATOM 724 C C . GLU A 1 89 ? 10.434 25.877 -32.158 1.00 96.56 89 GLU A C 1
ATOM 726 O O . GLU A 1 89 ? 9.928 26.536 -31.244 1.00 96.56 89 GLU A O 1
ATOM 731 N N . ALA A 1 90 ? 10.685 24.571 -32.042 1.00 94.50 90 ALA A N 1
ATOM 732 C CA . ALA A 1 90 ? 10.420 23.812 -30.825 1.00 94.50 90 ALA A CA 1
ATOM 733 C C . ALA A 1 90 ? 11.275 24.313 -29.651 1.00 94.50 90 ALA A C 1
ATOM 735 O O . ALA A 1 90 ? 10.738 24.571 -28.574 1.00 94.50 90 ALA A O 1
ATOM 736 N N . VAL A 1 91 ? 12.571 24.548 -29.876 1.00 96.88 91 VAL A N 1
ATOM 737 C CA . VAL A 1 91 ? 13.493 25.091 -28.866 1.00 96.88 91 VAL A CA 1
ATOM 738 C C . VAL A 1 91 ? 13.060 26.488 -28.418 1.00 96.88 91 VAL A C 1
ATOM 740 O O . VAL A 1 91 ? 12.992 26.753 -27.219 1.00 96.88 91 VAL A O 1
ATOM 743 N N . LYS A 1 92 ? 12.673 27.373 -29.349 1.00 96.38 92 LYS A N 1
ATOM 744 C CA . LYS A 1 92 ? 12.138 28.702 -28.998 1.00 96.38 92 LYS A CA 1
ATOM 745 C C . LYS A 1 92 ? 10.873 28.607 -28.144 1.00 96.38 92 LYS A C 1
ATOM 747 O O . LYS A 1 92 ? 10.717 29.365 -27.188 1.00 96.38 92 LYS A O 1
ATOM 752 N N . LYS A 1 93 ? 9.957 27.690 -28.473 1.00 95.31 93 LYS A N 1
ATOM 753 C CA . LYS A 1 93 ? 8.744 27.460 -27.672 1.00 95.31 93 LYS A CA 1
ATOM 754 C C . LYS A 1 93 ? 9.081 26.925 -26.281 1.00 95.31 93 LYS A C 1
ATOM 756 O O . LYS A 1 93 ? 8.480 27.392 -25.316 1.00 95.31 93 LYS A O 1
ATOM 761 N N . ALA A 1 94 ? 10.042 26.010 -26.172 1.00 93.38 94 ALA A N 1
ATOM 762 C CA . ALA A 1 94 ? 10.501 25.474 -24.895 1.00 93.38 94 ALA A CA 1
ATOM 763 C C . ALA A 1 94 ? 11.090 26.573 -23.991 1.00 93.38 94 ALA A C 1
ATOM 765 O O . ALA A 1 94 ? 10.633 26.720 -22.861 1.00 93.38 94 ALA A O 1
ATOM 766 N N . ASP A 1 95 ? 11.982 27.423 -24.512 1.00 96.44 95 ASP A N 1
ATOM 767 C CA . ASP A 1 95 ? 12.568 28.557 -23.771 1.00 96.44 95 ASP A CA 1
ATOM 768 C C . ASP A 1 95 ? 11.498 29.560 -23.292 1.00 96.44 95 ASP A C 1
ATOM 770 O O . ASP A 1 95 ? 11.518 30.031 -22.150 1.00 96.44 95 ASP A O 1
ATOM 774 N N . MET A 1 96 ? 10.495 29.857 -24.127 1.00 96.19 96 MET A N 1
ATOM 775 C CA . MET A 1 96 ? 9.372 30.711 -23.718 1.00 96.19 96 MET A CA 1
ATOM 776 C C . MET A 1 96 ? 8.548 30.092 -22.582 1.00 96.19 96 MET A C 1
ATOM 778 O O . MET A 1 96 ? 8.132 30.810 -21.663 1.00 96.19 96 MET A O 1
ATOM 782 N N . MET A 1 97 ? 8.301 28.780 -22.637 1.00 93.94 97 MET A N 1
ATOM 783 C CA . MET A 1 97 ? 7.566 28.061 -21.594 1.00 93.94 97 MET A CA 1
ATOM 784 C C . MET A 1 97 ? 8.367 27.984 -20.295 1.00 93.94 97 MET A C 1
ATOM 786 O O . MET A 1 97 ? 7.801 28.244 -19.235 1.00 93.94 97 MET A O 1
ATOM 790 N N . GLU A 1 98 ? 9.676 27.745 -20.364 1.00 95.06 98 GLU A N 1
ATOM 791 C CA . GLU A 1 98 ? 10.575 27.744 -19.207 1.00 95.06 98 GLU A CA 1
ATOM 792 C C . GLU A 1 98 ? 10.585 29.113 -18.509 1.00 95.06 98 GLU A C 1
ATOM 794 O O . GLU A 1 98 ? 10.321 29.220 -17.310 1.00 95.06 98 GLU A O 1
ATOM 799 N N . LYS A 1 99 ? 10.737 30.205 -19.270 1.00 95.88 99 LYS A N 1
ATOM 800 C CA . LYS A 1 99 ? 10.649 31.575 -18.729 1.00 95.88 99 LYS A CA 1
ATOM 801 C C . LYS A 1 99 ? 9.287 31.885 -18.110 1.00 95.88 99 LYS A C 1
ATOM 803 O O . LYS A 1 99 ? 9.184 32.705 -17.193 1.00 95.88 99 LYS A O 1
ATOM 808 N N . ARG A 1 100 ? 8.203 31.299 -18.626 1.00 95.56 100 ARG A N 1
ATOM 809 C CA . ARG A 1 100 ? 6.865 31.433 -18.030 1.00 95.56 100 ARG A CA 1
ATOM 810 C C . ARG A 1 100 ? 6.757 30.633 -16.732 1.00 95.56 100 ARG A C 1
ATOM 812 O O . ARG A 1 100 ? 6.238 31.186 -15.765 1.00 95.56 100 ARG A O 1
ATOM 819 N N . ALA A 1 101 ? 7.269 29.406 -16.700 1.00 92.81 101 ALA A N 1
ATOM 820 C CA . ALA A 1 101 ? 7.286 28.552 -15.516 1.00 92.81 101 ALA A CA 1
ATOM 821 C C . ALA A 1 101 ? 8.059 29.216 -14.368 1.00 92.81 101 ALA A C 1
ATOM 823 O O . ALA A 1 101 ? 7.486 29.437 -13.306 1.00 92.81 101 ALA A O 1
ATOM 824 N N . ILE A 1 102 ? 9.278 29.702 -14.629 1.00 95.94 102 ILE A N 1
ATOM 825 C CA . ILE A 1 102 ? 10.100 30.412 -13.633 1.00 95.94 102 ILE A CA 1
ATOM 826 C C . ILE A 1 102 ? 9.370 31.645 -13.074 1.00 95.94 102 ILE A C 1
ATOM 828 O O . ILE A 1 102 ? 9.438 31.943 -11.880 1.00 95.94 102 ILE A O 1
ATOM 832 N N . ARG A 1 103 ? 8.652 32.400 -13.919 1.00 95.75 103 ARG A N 1
ATOM 833 C CA . ARG A 1 103 ? 7.856 33.551 -13.453 1.00 95.75 103 ARG A CA 1
ATOM 834 C C . ARG A 1 103 ? 6.684 33.124 -12.572 1.00 95.75 103 ARG A C 1
ATOM 836 O O . ARG A 1 103 ? 6.427 33.790 -11.572 1.00 95.75 103 ARG A O 1
ATOM 843 N N . ALA A 1 104 ? 5.994 32.043 -12.925 1.00 92.88 104 ALA A N 1
ATOM 844 C CA . ALA A 1 104 ? 4.892 31.507 -12.133 1.00 92.88 104 ALA A CA 1
ATOM 845 C C . ALA A 1 104 ? 5.376 30.978 -10.770 1.00 92.88 104 ALA A C 1
ATOM 847 O O . ALA A 1 104 ? 4.761 31.277 -9.748 1.00 92.88 104 ALA A O 1
ATOM 848 N N . GLU A 1 105 ? 6.513 30.280 -10.735 1.00 92.75 105 GLU A N 1
ATOM 849 C CA . GLU A 1 105 ? 7.151 29.815 -9.498 1.00 92.75 105 GLU A CA 1
ATOM 850 C C . GLU A 1 105 ? 7.520 30.986 -8.582 1.00 92.75 105 GLU A C 1
ATOM 852 O O . GLU A 1 105 ? 7.118 31.007 -7.420 1.00 92.75 105 GLU A O 1
ATOM 857 N N . LYS A 1 106 ? 8.159 32.035 -9.120 1.00 95.38 106 LYS A N 1
ATOM 858 C CA . LYS A 1 106 ? 8.473 33.251 -8.348 1.00 95.38 106 LYS A CA 1
ATOM 859 C C . LYS A 1 106 ? 7.229 33.928 -7.771 1.00 95.38 106 LYS A C 1
ATOM 861 O O . LYS A 1 106 ? 7.256 34.407 -6.636 1.00 95.38 106 LYS A O 1
ATOM 866 N N . GLN A 1 107 ? 6.136 33.985 -8.534 1.00 94.50 107 GLN A N 1
ATOM 867 C CA . GLN A 1 107 ? 4.867 34.540 -8.051 1.00 94.50 107 GLN A CA 1
ATOM 868 C C . GLN A 1 107 ? 4.281 33.698 -6.915 1.00 94.50 107 GLN A C 1
ATOM 870 O O . GLN A 1 107 ? 3.845 34.257 -5.906 1.00 94.50 107 GLN A O 1
ATOM 875 N N . ARG A 1 108 ? 4.308 32.368 -7.053 1.00 94.56 108 ARG A N 1
ATOM 876 C CA . ARG A 1 108 ? 3.864 31.431 -6.016 1.00 94.56 108 ARG A CA 1
ATOM 877 C C . ARG A 1 108 ? 4.681 31.594 -4.736 1.00 94.56 108 ARG A C 1
ATOM 879 O O . ARG A 1 108 ? 4.094 31.703 -3.665 1.00 94.56 108 ARG A O 1
ATOM 886 N N . ASP A 1 109 ? 6.003 31.664 -4.842 1.00 93.38 109 ASP A N 1
ATOM 887 C CA . ASP A 1 109 ? 6.892 31.791 -3.684 1.00 93.38 109 ASP A CA 1
ATOM 888 C C . ASP A 1 109 ? 6.676 33.129 -2.964 1.00 93.38 109 ASP A C 1
ATOM 890 O O . ASP A 1 109 ? 6.534 33.166 -1.742 1.00 93.38 109 ASP A O 1
ATOM 894 N N . THR A 1 110 ? 6.508 34.216 -3.724 1.00 95.31 110 THR A N 1
ATOM 895 C CA . THR A 1 110 ? 6.150 35.534 -3.171 1.00 95.31 110 THR A CA 1
ATOM 896 C C . THR A 1 110 ? 4.800 35.492 -2.442 1.00 95.31 110 THR A C 1
ATOM 898 O O . THR A 1 110 ? 4.631 36.101 -1.383 1.00 95.31 110 THR A O 1
ATOM 901 N N . ALA A 1 111 ? 3.807 34.785 -2.990 1.00 93.62 111 ALA A N 1
ATOM 902 C CA . ALA A 1 111 ? 2.509 34.616 -2.339 1.00 93.62 111 ALA A CA 1
ATOM 903 C C . ALA A 1 111 ? 2.623 33.778 -1.055 1.00 93.62 111 ALA A C 1
ATOM 905 O O . ALA A 1 111 ? 2.020 34.126 -0.038 1.00 93.62 111 ALA A O 1
ATOM 906 N N . LEU A 1 112 ? 3.433 32.718 -1.072 1.00 94.50 112 LEU A N 1
ATOM 907 C CA . LEU A 1 112 ? 3.684 31.868 0.089 1.00 94.50 112 LEU A CA 1
ATOM 908 C C . LEU A 1 112 ? 4.381 32.637 1.218 1.00 94.50 112 LEU A C 1
ATOM 910 O O . LEU A 1 112 ? 4.016 32.480 2.386 1.00 94.50 112 LEU A O 1
ATOM 914 N N . GLU A 1 113 ? 5.336 33.506 0.888 1.00 94.31 113 GLU A N 1
ATOM 915 C CA . GLU A 1 113 ? 6.006 34.371 1.859 1.00 94.31 113 GLU A CA 1
ATOM 916 C C . GLU A 1 113 ? 5.019 35.351 2.513 1.00 94.31 113 GLU A C 1
ATOM 918 O O . GLU A 1 113 ? 4.993 35.469 3.741 1.00 94.31 113 GLU A O 1
ATOM 923 N N . LYS A 1 114 ? 4.121 35.965 1.727 1.00 93.94 114 LYS A N 1
ATOM 924 C CA . LYS A 1 114 ? 3.037 36.822 2.248 1.00 93.94 114 LYS A CA 1
ATOM 925 C C . LYS A 1 114 ? 2.077 36.066 3.168 1.00 93.94 114 LYS A C 1
ATOM 927 O O . LYS A 1 114 ? 1.712 36.570 4.224 1.00 93.94 114 LYS A O 1
ATOM 932 N N . VAL A 1 115 ? 1.675 34.848 2.805 1.00 94.12 115 VAL A N 1
ATOM 933 C CA . VAL A 1 115 ? 0.817 34.018 3.670 1.00 94.12 115 VAL A CA 1
ATOM 934 C C . VAL A 1 115 ? 1.553 33.638 4.956 1.00 94.12 115 VAL A C 1
ATOM 936 O O . VAL A 1 115 ? 0.962 33.613 6.036 1.00 94.12 115 VAL A O 1
ATOM 939 N N . THR A 1 116 ? 2.855 33.370 4.869 1.00 93.31 116 THR A N 1
ATOM 940 C CA . THR A 1 116 ? 3.684 33.033 6.031 1.00 93.31 116 THR A CA 1
ATOM 941 C C . THR A 1 116 ? 3.823 34.217 6.986 1.00 93.31 116 THR A C 1
ATOM 943 O O . THR A 1 116 ? 3.686 34.029 8.197 1.00 93.31 116 THR A O 1
ATOM 946 N N . SER A 1 117 ? 4.037 35.434 6.476 1.00 93.31 117 SER A N 1
ATOM 947 C CA . SER A 1 117 ? 4.091 36.641 7.311 1.00 93.31 117 SER A CA 1
ATOM 948 C C . SER A 1 117 ? 2.741 36.926 7.975 1.00 93.31 117 SER A C 1
ATOM 950 O O . SER A 1 117 ? 2.691 37.109 9.190 1.00 93.31 117 SER A O 1
ATOM 952 N N . GLN A 1 118 ? 1.635 36.820 7.231 1.00 93.94 118 GLN A N 1
ATOM 953 C CA . GLN A 1 118 ? 0.280 36.947 7.779 1.00 93.94 118 GLN A CA 1
ATOM 954 C C . GLN A 1 118 ? -0.008 35.917 8.879 1.00 93.94 118 GLN A C 1
ATOM 956 O O . GLN A 1 118 ? -0.586 36.258 9.910 1.00 93.94 118 GLN A O 1
ATOM 961 N N . ARG A 1 119 ? 0.423 34.659 8.708 1.00 92.81 119 ARG A N 1
ATOM 962 C CA . ARG A 1 119 ? 0.277 33.625 9.746 1.00 92.81 119 ARG A CA 1
ATOM 963 C C . ARG A 1 119 ? 1.032 33.986 11.023 1.00 92.81 119 ARG A C 1
ATOM 965 O O . ARG A 1 119 ? 0.491 33.775 12.103 1.00 92.81 119 ARG A O 1
ATOM 972 N N . ARG A 1 120 ? 2.252 34.524 10.921 1.00 93.06 120 ARG A N 1
ATOM 973 C CA . ARG A 1 120 ? 3.037 34.950 12.095 1.00 93.06 120 ARG A CA 1
ATOM 974 C C . ARG A 1 120 ? 2.339 36.072 12.864 1.00 93.06 120 ARG A C 1
ATOM 976 O O . ARG A 1 120 ? 2.227 35.969 14.082 1.00 93.06 120 ARG A O 1
ATOM 983 N N . GLU A 1 121 ? 1.812 37.073 12.161 1.00 93.69 121 GLU A N 1
ATOM 984 C CA . GLU A 1 121 ? 1.031 38.152 12.782 1.00 93.69 121 GLU A CA 1
ATOM 985 C C . GLU A 1 121 ? -0.234 37.615 13.465 1.00 93.69 121 GLU A C 1
ATOM 987 O O . GLU A 1 121 ? -0.502 37.940 14.620 1.00 93.69 121 GLU A O 1
ATOM 992 N N . LEU A 1 122 ? -0.970 36.708 12.813 1.00 93.88 122 LEU A N 1
ATOM 993 C CA . LEU A 1 122 ? -2.144 36.067 13.415 1.00 93.88 122 LEU A CA 1
ATOM 994 C C . LEU A 1 122 ? -1.802 35.289 14.690 1.00 93.88 122 LEU A C 1
ATOM 996 O O . LEU A 1 122 ? -2.555 35.352 15.661 1.00 93.88 122 LEU A O 1
ATOM 1000 N N . TYR A 1 123 ? -0.677 34.568 14.711 1.00 92.00 123 TYR A N 1
ATOM 1001 C CA . TYR A 1 123 ? -0.218 33.884 15.920 1.00 92.00 123 TYR A CA 1
ATOM 1002 C C . TYR A 1 123 ? 0.106 34.868 17.042 1.00 92.00 123 TYR A C 1
ATOM 1004 O O . TYR A 1 123 ? -0.299 34.630 18.177 1.00 92.00 123 TYR A O 1
ATOM 1012 N N . LYS A 1 124 ? 0.784 35.977 16.734 1.00 93.88 124 LYS A N 1
ATOM 1013 C CA . LYS A 1 124 ? 1.111 37.013 17.719 1.00 93.88 124 LYS A CA 1
ATOM 1014 C C . LYS A 1 124 ? -0.155 37.616 18.335 1.00 93.88 124 LYS A C 1
ATOM 1016 O O . LYS A 1 124 ? -0.303 37.591 19.553 1.00 93.88 124 LYS A O 1
ATOM 1021 N N . VAL A 1 125 ? -1.101 38.043 17.497 1.00 94.00 125 VAL A N 1
ATOM 1022 C CA . VAL A 1 125 ? -2.391 38.600 17.939 1.00 94.00 125 VAL A CA 1
ATOM 1023 C C . VAL A 1 125 ? -3.185 37.586 18.767 1.00 94.00 125 VAL A C 1
ATOM 1025 O O . VAL A 1 125 ? -3.799 37.945 19.768 1.00 94.00 125 VAL A O 1
ATOM 1028 N N . LYS A 1 126 ? -3.172 36.304 18.382 1.00 91.81 126 LYS A N 1
ATOM 1029 C CA . LYS A 1 126 ? -3.877 35.252 19.124 1.00 91.81 126 LYS A CA 1
ATOM 1030 C C . LYS A 1 126 ? -3.283 35.032 20.518 1.00 91.81 126 LYS A C 1
ATOM 1032 O O . LYS A 1 126 ? -4.047 34.889 21.467 1.00 91.81 126 LYS A O 1
ATOM 1037 N N . THR A 1 127 ? -1.957 35.041 20.642 1.00 92.06 127 THR A N 1
ATOM 1038 C CA . THR A 1 127 ? -1.277 34.937 21.941 1.00 92.06 127 THR A CA 1
ATOM 1039 C C . THR A 1 127 ? -1.592 36.140 22.827 1.00 92.06 127 THR A C 1
ATOM 1041 O O . THR A 1 127 ? -1.984 35.954 23.974 1.00 92.06 127 THR A O 1
ATOM 1044 N N . GLU A 1 128 ? -1.511 37.362 22.289 1.00 92.69 128 GLU A N 1
ATOM 1045 C CA . GLU A 1 128 ? -1.861 38.585 23.027 1.00 92.69 128 GLU A CA 1
ATOM 1046 C C . GLU A 1 128 ? -3.320 38.558 23.514 1.00 92.69 128 GLU A C 1
ATOM 1048 O O . GLU A 1 128 ? -3.609 38.918 24.656 1.00 92.69 128 GLU A O 1
ATOM 1053 N N . LEU A 1 129 ? -4.242 38.067 22.680 1.00 93.75 129 LEU A N 1
ATOM 1054 C CA . LEU A 1 129 ? -5.647 37.900 23.049 1.00 93.75 129 LEU A CA 1
ATOM 1055 C C . LEU A 1 129 ? -5.837 36.878 24.180 1.00 93.75 129 LEU A C 1
ATOM 1057 O O . LEU A 1 129 ? -6.668 37.095 25.066 1.00 93.75 129 LEU A O 1
ATOM 1061 N N . ASP A 1 130 ? -5.110 35.762 24.151 1.00 91.88 130 ASP A N 1
ATOM 1062 C CA . ASP A 1 130 ? -5.189 34.741 25.198 1.00 91.88 130 ASP A CA 1
ATOM 1063 C C . ASP A 1 130 ? -4.591 35.243 26.523 1.00 91.88 130 ASP A C 1
ATOM 1065 O O . ASP A 1 130 ? -5.198 35.035 27.579 1.00 91.88 130 ASP A O 1
ATOM 1069 N N . ASP A 1 131 ? -3.476 35.976 26.483 1.00 91.25 131 ASP A N 1
ATOM 1070 C CA . ASP A 1 131 ? -2.892 36.629 27.659 1.00 91.25 131 ASP A CA 1
ATOM 1071 C C . ASP A 1 131 ? -3.861 37.646 28.274 1.00 91.25 131 ASP A C 1
ATOM 1073 O O . ASP A 1 131 ? -4.057 37.677 29.494 1.00 91.25 131 ASP A O 1
ATOM 1077 N N . GLU A 1 132 ? -4.522 38.453 27.443 1.00 90.50 132 GLU A N 1
ATOM 1078 C CA . GLU A 1 132 ? -5.490 39.440 27.914 1.00 90.50 132 GLU A CA 1
ATOM 1079 C C . GLU A 1 132 ? -6.736 38.770 28.509 1.00 90.50 132 GLU A C 1
ATOM 1081 O O . GLU A 1 132 ? -7.193 39.154 29.588 1.00 90.50 132 GLU A O 1
ATOM 1086 N N . LYS A 1 133 ? -7.231 37.681 27.903 1.00 90.25 133 LYS A N 1
ATOM 1087 C CA . LYS A 1 133 ? -8.300 36.855 28.494 1.00 90.25 133 LYS A CA 1
ATOM 1088 C C . LYS A 1 133 ? -7.907 36.290 29.856 1.00 90.25 133 LYS A C 1
ATOM 1090 O O . LYS A 1 133 ? -8.730 36.295 30.772 1.00 90.25 133 LYS A O 1
ATOM 1095 N N . GLN A 1 134 ? -6.666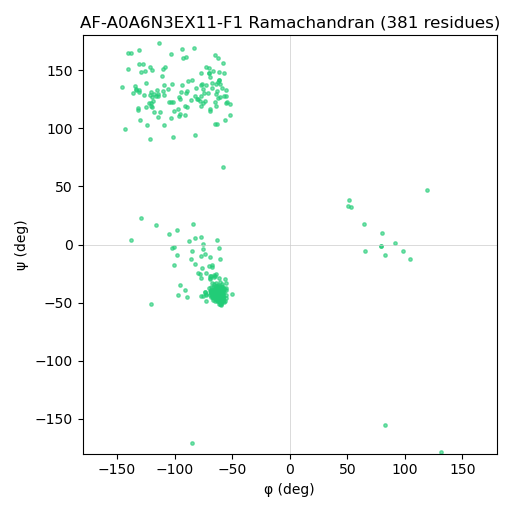 35.826 30.019 1.00 88.94 134 GLN A N 1
ATOM 1096 C CA . GLN A 1 134 ? -6.176 35.337 31.310 1.00 88.94 134 GLN A CA 1
ATOM 1097 C C . GLN A 1 134 ? -6.098 36.453 32.357 1.00 88.94 134 GLN A C 1
ATOM 1099 O O . GLN A 1 134 ? -6.445 36.222 33.519 1.00 88.94 134 GLN A O 1
ATOM 1104 N N . LYS A 1 135 ? -5.664 37.663 31.981 1.00 89.06 135 LYS A N 1
ATOM 1105 C CA . LYS A 1 135 ? -5.669 38.824 32.887 1.00 89.06 135 LYS A CA 1
ATOM 1106 C C . LYS A 1 135 ? -7.084 39.189 33.308 1.00 89.06 135 LYS A C 1
ATOM 1108 O O . LYS A 1 135 ? -7.324 39.333 34.505 1.00 89.06 135 LYS A O 1
ATOM 1113 N N . VAL A 1 136 ? -8.018 39.265 32.358 1.00 88.69 136 VAL A N 1
ATOM 1114 C CA . VAL A 1 136 ? -9.440 39.504 32.639 1.00 88.69 136 VAL A CA 1
ATOM 1115 C C . VAL A 1 136 ? -9.960 38.449 33.610 1.00 88.69 136 VAL A C 1
ATOM 1117 O O . VAL A 1 136 ? -10.499 38.806 34.649 1.00 88.69 136 VAL A O 1
ATOM 1120 N N . GLN A 1 137 ? -9.701 37.161 33.364 1.00 83.19 137 GLN A N 1
ATOM 1121 C CA . GLN A 1 137 ? -10.122 36.079 34.259 1.00 83.19 137 GLN A CA 1
ATOM 1122 C C . GLN A 1 137 ? -9.543 36.220 35.677 1.00 83.19 137 GLN A C 1
ATOM 1124 O O . GLN A 1 137 ? -10.266 36.038 36.659 1.00 83.19 137 GLN A O 1
ATOM 1129 N N . LYS A 1 138 ? -8.256 36.568 35.807 1.00 83.00 138 LYS A N 1
ATOM 1130 C CA . LYS A 1 138 ? -7.600 36.796 37.107 1.00 83.00 138 LYS A CA 1
ATOM 1131 C C . LYS A 1 138 ? -8.180 38.006 37.838 1.00 83.00 138 LYS A C 1
ATOM 1133 O O . LYS A 1 138 ? -8.440 37.909 39.035 1.00 83.00 138 LYS A O 1
ATOM 1138 N N . LEU A 1 139 ? -8.407 39.119 37.142 1.00 81.44 139 LEU A N 1
ATOM 1139 C CA . LEU A 1 139 ? -9.011 40.325 37.714 1.00 81.44 139 LEU A CA 1
ATOM 1140 C C . LEU A 1 139 ? -10.465 40.075 38.124 1.00 81.44 139 LEU A C 1
ATOM 1142 O O . LEU A 1 139 ? -10.849 40.429 39.234 1.00 81.44 139 LEU A O 1
ATOM 1146 N N . THR A 1 140 ? -11.252 39.374 37.301 1.00 75.75 140 THR A N 1
ATOM 1147 C CA . THR A 1 140 ? -12.605 38.927 37.662 1.00 75.75 140 THR A CA 1
ATOM 1148 C C . THR A 1 140 ? -12.582 38.028 38.902 1.00 75.75 140 THR A C 1
ATOM 1150 O O . THR A 1 140 ? -13.406 38.198 39.796 1.00 75.75 140 THR A O 1
ATOM 1153 N N . ALA A 1 141 ? -11.617 37.108 39.014 1.00 71.38 141 ALA A N 1
ATOM 1154 C CA . ALA A 1 141 ? -11.459 36.261 40.199 1.00 71.38 141 ALA A CA 1
ATOM 1155 C C . ALA A 1 141 ? -11.037 37.050 41.454 1.00 71.38 141 ALA A C 1
ATOM 1157 O O . ALA A 1 141 ? -11.450 36.706 42.559 1.00 71.38 141 ALA A O 1
ATOM 1158 N N . GLN A 1 142 ? -10.241 38.113 41.302 1.00 68.50 142 GLN A N 1
ATOM 1159 C CA . GLN A 1 142 ? -9.854 38.996 42.406 1.00 68.50 142 GLN A CA 1
ATOM 1160 C C . GLN A 1 142 ? -10.998 39.906 42.862 1.00 68.50 142 GLN A C 1
ATOM 1162 O O . GLN A 1 142 ? -11.171 40.071 44.065 1.00 68.50 142 GLN A O 1
ATOM 1167 N N . ILE A 1 143 ? -11.789 40.454 41.934 1.00 70.19 143 ILE A N 1
ATOM 1168 C CA . ILE A 1 143 ? -12.994 41.245 42.239 1.00 70.19 143 ILE A CA 1
ATOM 1169 C C . ILE A 1 143 ? -14.032 40.378 42.965 1.00 70.19 143 ILE A C 1
ATOM 1171 O O . ILE A 1 143 ? -14.685 40.843 43.893 1.00 70.19 143 ILE A O 1
ATOM 1175 N N . ASN A 1 144 ? -14.122 39.094 42.613 1.00 61.06 144 ASN A N 1
ATOM 1176 C CA . ASN A 1 144 ? -15.002 38.123 43.264 1.00 61.06 144 ASN A CA 1
ATOM 1177 C C . ASN A 1 144 ? -14.405 37.489 44.542 1.00 61.06 144 ASN A C 1
ATOM 1179 O O . ASN A 1 144 ? -14.886 36.444 44.986 1.00 61.06 144 ASN A O 1
ATOM 1183 N N . ARG A 1 145 ? -13.362 38.076 45.153 1.00 51.12 145 ARG A N 1
ATOM 1184 C CA . ARG A 1 145 ? -12.797 37.574 46.419 1.00 51.12 145 ARG A CA 1
ATOM 1185 C C . ARG A 1 145 ? -13.760 37.791 47.584 1.00 51.12 145 ARG A C 1
ATOM 1187 O O . ARG A 1 145 ? -14.002 38.912 48.018 1.00 51.12 145 ARG A O 1
ATOM 1194 N N . ASN A 1 146 ? -14.211 36.688 48.165 1.00 49.12 146 ASN A N 1
ATOM 1195 C CA . ASN A 1 146 ? -14.817 36.616 49.488 1.00 49.12 146 ASN A CA 1
ATOM 1196 C C . ASN A 1 146 ? -13.902 35.810 50.441 1.00 49.12 146 ASN A C 1
ATOM 1198 O O . ASN A 1 146 ? -12.868 35.268 50.045 1.00 49.12 146 ASN A O 1
ATOM 1202 N N . TYR A 1 147 ? -14.261 35.773 51.725 1.00 46.81 147 TYR A N 1
ATOM 1203 C CA . TYR A 1 147 ? -13.473 35.230 52.845 1.00 46.81 147 TYR A CA 1
ATOM 1204 C C . TYR A 1 147 ? -13.163 33.718 52.776 1.00 46.81 147 TYR A C 1
ATOM 1206 O O . TYR A 1 147 ? -12.546 33.185 53.692 1.00 46.81 147 TYR A O 1
ATOM 1214 N N . GLU A 1 148 ? -13.546 33.024 51.703 1.00 46.56 148 GLU A N 1
ATOM 1215 C CA . GLU A 1 148 ? -13.248 31.604 51.483 1.00 46.56 148 GLU A CA 1
ATOM 1216 C C . GLU A 1 148 ? -11.870 31.353 50.837 1.00 46.56 148 GLU A C 1
ATOM 1218 O O . GLU A 1 148 ? -11.466 30.199 50.721 1.00 46.56 148 GLU A O 1
ATOM 1223 N N . ASN A 1 149 ? -11.124 32.396 50.435 1.00 44.06 149 ASN A N 1
ATOM 1224 C CA . ASN A 1 149 ? -9.857 32.237 49.696 1.00 44.06 149 ASN A CA 1
ATOM 1225 C C . ASN A 1 149 ? -8.658 33.021 50.275 1.00 44.06 149 ASN A C 1
ATOM 1227 O O . ASN A 1 149 ? -7.694 33.330 49.570 1.00 44.06 149 ASN A O 1
ATOM 1231 N N . SER A 1 150 ? -8.723 33.351 51.566 1.00 39.91 150 SER A N 1
ATOM 1232 C CA . SER A 1 150 ? -7.597 33.873 52.348 1.00 39.91 150 SER A CA 1
ATOM 1233 C C . SER A 1 150 ? -7.151 32.792 53.324 1.00 39.91 150 SER A C 1
ATOM 1235 O O . SER A 1 150 ? -7.992 32.144 53.937 1.00 39.91 150 SER A O 1
ATOM 1237 N N . SER A 1 151 ? -5.841 32.605 53.460 1.00 51.97 151 SER A N 1
ATOM 1238 C CA . SER A 1 151 ? -5.140 31.567 54.226 1.00 51.97 151 SER A CA 1
ATOM 1239 C C . SER A 1 151 ? -5.480 31.535 55.730 1.00 51.97 151 SER A C 1
ATOM 1241 O O . SER A 1 151 ? -4.637 31.822 56.576 1.00 51.97 151 SER A O 1
ATOM 1243 N N . ILE A 1 152 ? -6.715 31.184 56.087 1.00 48.91 152 ILE A N 1
ATOM 1244 C CA . ILE A 1 152 ? -7.184 30.994 57.460 1.00 48.91 152 ILE A CA 1
ATOM 1245 C C . ILE A 1 152 ? -7.668 29.538 57.583 1.00 48.91 152 ILE A C 1
ATOM 1247 O O . ILE A 1 152 ? -8.595 29.144 56.875 1.00 48.91 152 ILE A O 1
ATOM 1251 N N . PRO A 1 153 ? -7.056 28.709 58.449 1.00 46.69 153 PRO A N 1
ATOM 1252 C CA . PRO A 1 153 ? -7.433 27.305 58.603 1.00 46.69 153 PRO A CA 1
ATOM 1253 C C . PRO A 1 153 ? -8.877 27.127 59.099 1.00 46.69 153 PRO A C 1
ATOM 1255 O O . PRO A 1 153 ? -9.325 27.818 60.017 1.00 46.69 153 PRO A O 1
ATOM 1258 N N . SER A 1 154 ? -9.583 26.133 58.548 1.00 41.59 154 SER A N 1
ATOM 1259 C CA . SER A 1 154 ? -10.996 25.815 58.836 1.00 41.59 154 SER A CA 1
ATOM 1260 C C . SER A 1 154 ? -11.296 25.443 60.299 1.00 41.59 154 SER A C 1
ATOM 1262 O O . SER A 1 154 ? -12.459 25.418 60.706 1.00 41.59 154 SER A O 1
ATOM 1264 N N . SER A 1 155 ? -10.265 25.197 61.111 1.00 45.62 155 SER A N 1
ATOM 1265 C CA . SER A 1 155 ? -10.362 24.757 62.506 1.00 45.62 155 SER A CA 1
ATOM 1266 C C . SER A 1 155 ? -10.802 25.839 63.502 1.00 45.62 155 SER A C 1
ATOM 1268 O O . SER A 1 155 ? -11.086 25.504 64.648 1.00 45.62 155 SER A O 1
ATOM 1270 N N . LYS A 1 156 ? -10.904 27.115 63.096 1.00 52.78 156 LYS A N 1
ATOM 1271 C CA . LYS A 1 156 ? -11.344 28.223 63.973 1.00 52.78 156 LYS A CA 1
ATOM 1272 C C . LYS A 1 156 ? -12.778 28.726 63.735 1.00 52.78 156 LYS A C 1
ATOM 1274 O O . LYS A 1 156 ? -13.159 29.736 64.319 1.00 52.78 156 LYS A O 1
ATOM 1279 N N . SER A 1 157 ? -13.599 28.053 62.923 1.00 44.78 157 SER A N 1
ATOM 1280 C CA . SER A 1 157 ? -14.988 28.490 62.678 1.00 44.78 157 SER A CA 1
ATOM 1281 C C . SER A 1 157 ? -16.014 27.687 63.498 1.00 44.78 157 SER A C 1
ATOM 1283 O O . SER A 1 157 ? -16.191 26.487 63.312 1.00 44.78 157 SER A O 1
ATOM 1285 N N . ILE A 1 158 ? -16.699 28.372 64.424 1.00 48.12 158 ILE A N 1
ATOM 1286 C CA . ILE A 1 158 ? -17.640 27.808 65.421 1.00 48.12 158 ILE A CA 1
ATOM 1287 C C . ILE A 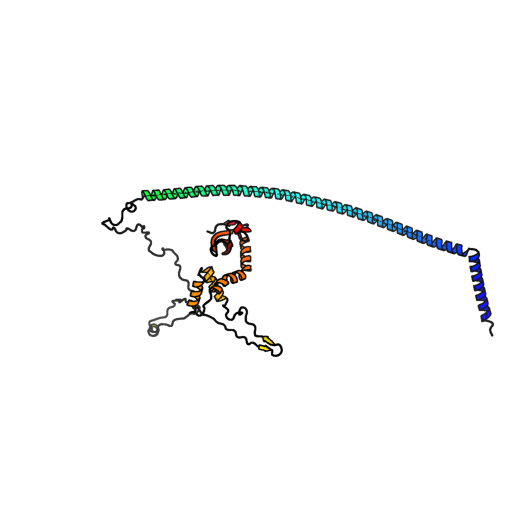1 158 ? -19.060 27.560 64.868 1.00 48.12 158 ILE A C 1
ATOM 1289 O O . ILE A 1 158 ? -19.949 27.107 65.580 1.00 48.12 158 ILE A O 1
ATOM 1293 N N . ALA A 1 159 ? -19.307 27.751 63.574 1.00 52.06 159 ALA A N 1
ATOM 1294 C CA . ALA A 1 159 ? -20.620 27.468 62.996 1.00 52.06 159 ALA A CA 1
ATOM 1295 C C . ALA A 1 159 ? -20.485 26.893 61.589 1.00 52.06 159 ALA A C 1
ATOM 1297 O O . ALA A 1 159 ? -20.322 27.623 60.612 1.00 52.06 159 ALA A O 1
ATOM 1298 N N . ARG A 1 160 ? -20.596 25.564 61.473 1.00 46.06 160 ARG A N 1
ATOM 1299 C CA . ARG A 1 160 ? -20.757 24.902 60.174 1.00 46.06 160 ARG A CA 1
ATOM 1300 C C . ARG A 1 160 ? -22.078 25.362 59.557 1.00 46.06 160 ARG A C 1
ATOM 1302 O O . ARG A 1 160 ? -23.139 24.882 59.950 1.00 46.06 160 ARG A O 1
ATOM 1309 N N . LYS A 1 161 ? -22.032 26.257 58.570 1.00 54.66 161 LYS A N 1
ATOM 1310 C CA . LYS A 1 161 ? -23.169 26.432 57.661 1.00 54.66 161 LYS A CA 1
ATOM 1311 C C . LYS A 1 161 ? -23.120 25.351 56.589 1.00 54.66 161 LYS A C 1
ATOM 1313 O O . LYS A 1 161 ? -22.074 25.046 56.024 1.00 54.66 161 LYS A O 1
ATOM 1318 N N . LYS A 1 162 ? -24.286 24.756 56.340 1.00 51.81 162 LYS A N 1
ATOM 1319 C CA . LYS A 1 162 ? -24.532 23.797 55.264 1.00 51.81 162 LYS A CA 1
ATOM 1320 C C . LYS A 1 162 ? -24.120 24.444 53.941 1.00 51.81 162 LYS A C 1
ATOM 1322 O O . LYS A 1 162 ? -24.654 25.497 53.604 1.00 51.81 162 LYS A O 1
ATOM 1327 N N . ILE A 1 163 ? -23.184 23.820 53.226 1.00 55.00 163 ILE A N 1
ATOM 1328 C CA . ILE A 1 163 ? -22.704 24.276 51.916 1.00 55.00 163 ILE A CA 1
ATOM 1329 C C . ILE A 1 163 ? -23.927 24.488 51.012 1.00 55.00 163 ILE A C 1
ATOM 1331 O O . ILE A 1 163 ? -24.633 23.529 50.682 1.00 55.00 163 ILE A O 1
ATOM 1335 N N . SER A 1 164 ? -24.228 25.742 50.663 1.00 55.16 164 SER A N 1
ATOM 1336 C CA . SER A 1 164 ? -25.308 26.049 49.729 1.00 55.16 164 SER A CA 1
ATOM 1337 C C . SER A 1 164 ? -24.824 25.745 48.320 1.00 55.16 164 SER A C 1
ATOM 1339 O O . SER A 1 164 ? -23.851 26.327 47.848 1.00 55.16 164 SER A O 1
ATOM 1341 N N . ASN A 1 165 ? -25.510 24.815 47.663 1.00 59.41 165 ASN A N 1
ATOM 1342 C CA . ASN A 1 165 ? -25.267 24.422 46.284 1.00 59.41 165 ASN A CA 1
ATOM 1343 C C . ASN A 1 165 ? -25.362 25.659 45.366 1.00 59.41 165 ASN A C 1
ATOM 1345 O O . ASN A 1 165 ? -26.459 26.164 45.146 1.00 59.41 165 ASN A O 1
ATOM 1349 N N . SER A 1 166 ? -24.224 26.145 44.859 1.00 58.88 166 SER A N 1
ATOM 1350 C CA . SER A 1 166 ? -24.122 27.303 43.952 1.00 58.88 166 SER A CA 1
ATOM 1351 C C . SER A 1 166 ? -24.555 26.990 42.516 1.00 58.88 166 SER A C 1
ATOM 1353 O O . SER A 1 166 ? -24.522 27.857 41.647 1.00 58.88 166 SER A O 1
ATOM 1355 N N . ARG A 1 167 ? -24.978 25.750 42.245 1.00 62.81 167 ARG A N 1
ATOM 1356 C CA . ARG A 1 167 ? -25.554 25.362 40.962 1.00 62.81 167 ARG A CA 1
ATOM 1357 C C . ARG A 1 167 ? -26.924 26.022 40.818 1.00 62.81 167 ARG A C 1
ATOM 1359 O O . ARG A 1 167 ? -27.851 25.669 41.551 1.00 62.81 167 ARG A O 1
ATOM 1366 N N . GLU A 1 168 ? -27.077 26.921 39.846 1.00 62.47 168 GLU A N 1
ATOM 1367 C CA . GLU A 1 168 ? -28.406 27.346 39.404 1.00 62.47 168 GLU A CA 1
ATOM 1368 C C . GLU A 1 168 ? -29.234 26.096 39.091 1.00 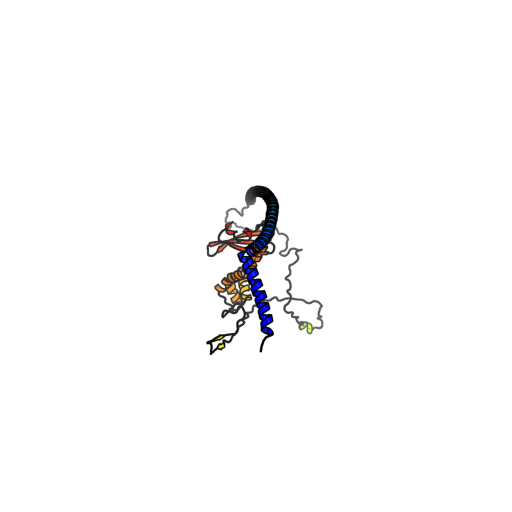62.47 168 GLU A C 1
ATOM 1370 O O . GLU A 1 168 ? -28.852 25.244 38.277 1.00 62.47 168 GLU A O 1
ATOM 1375 N N . LYS A 1 169 ? -30.362 25.937 39.791 1.00 58.06 169 LYS A N 1
ATOM 1376 C CA . LYS A 1 169 ? -31.306 24.863 39.498 1.00 58.06 169 LYS A CA 1
ATOM 1377 C C . LYS A 1 169 ? -31.861 25.138 38.110 1.00 58.06 169 LYS A C 1
ATOM 1379 O O . LYS A 1 169 ? -32.760 25.950 37.950 1.00 58.06 169 LYS A O 1
ATOM 1384 N N . THR A 1 170 ? -31.379 24.398 37.123 1.00 65.12 170 THR A N 1
ATOM 1385 C CA . THR A 1 170 ? -31.823 24.482 35.724 1.00 65.12 170 THR A CA 1
ATOM 1386 C C . THR A 1 170 ? -33.310 24.152 35.527 1.00 65.12 170 THR A C 1
ATOM 1388 O O . THR A 1 170 ? -33.785 24.164 34.398 1.00 65.12 170 THR A O 1
ATOM 1391 N N . GLY A 1 171 ? -34.045 23.777 36.586 1.00 70.06 171 GLY A N 1
ATOM 1392 C CA . GLY A 1 171 ? -35.432 23.297 36.530 1.00 70.06 171 GLY A CA 1
ATOM 1393 C C . GLY A 1 171 ? -35.597 21.965 35.787 1.00 70.06 171 GLY A C 1
ATOM 1394 O O . GLY A 1 171 ? -36.680 21.384 35.776 1.00 70.06 171 GLY A O 1
ATOM 1395 N N . ARG A 1 172 ? -34.520 21.452 35.183 1.00 70.44 172 ARG A N 1
ATOM 1396 C CA . ARG A 1 172 ? -34.514 20.239 34.375 1.00 70.44 172 ARG A CA 1
ATOM 1397 C C . ARG A 1 172 ? -34.490 19.026 35.290 1.00 70.44 172 ARG A C 1
ATOM 1399 O O . ARG A 1 172 ? -33.610 18.886 36.141 1.00 70.44 172 ARG A O 1
ATOM 1406 N N . LYS A 1 173 ? -35.465 18.138 35.102 1.00 69.06 173 LYS A N 1
ATOM 1407 C CA . LYS A 1 173 ? -35.506 16.853 35.802 1.00 69.06 173 LYS A CA 1
ATOM 1408 C C . LYS A 1 173 ? -34.257 16.034 35.426 1.00 69.06 173 LYS A C 1
ATOM 1410 O O . LYS A 1 173 ? -33.852 16.075 34.261 1.00 69.06 173 LYS A O 1
ATOM 1415 N N . PRO A 1 174 ? -33.644 15.299 36.371 1.00 60.09 174 PRO A N 1
ATOM 1416 C CA . PRO A 1 174 ? -32.608 14.322 36.054 1.00 60.09 174 PRO A CA 1
ATOM 1417 C C . PRO A 1 174 ? -33.140 13.322 35.017 1.00 60.09 174 PRO A C 1
ATOM 1419 O O . PRO A 1 174 ? -34.171 12.694 35.252 1.00 60.09 174 PRO A O 1
ATOM 1422 N N . GLY A 1 175 ? -32.472 13.205 33.867 1.00 69.12 175 GLY A N 1
ATOM 1423 C CA . GLY A 1 175 ? -32.884 12.327 32.768 1.00 69.12 175 GLY A CA 1
ATOM 1424 C C . GLY A 1 175 ? -32.888 13.008 31.397 1.00 69.12 175 GLY A C 1
ATOM 1425 O O . GLY A 1 175 ? -32.508 14.174 31.250 1.00 69.12 175 GLY A O 1
ATOM 1426 N N . GLY A 1 176 ? -33.295 12.250 30.376 1.00 69.44 176 GLY A N 1
ATOM 1427 C CA . GLY A 1 176 ? -33.441 12.756 29.010 1.00 69.44 176 GLY A CA 1
ATOM 1428 C C . GLY A 1 176 ? -34.437 13.914 28.954 1.00 69.44 176 GLY A C 1
ATOM 1429 O O . GLY A 1 176 ? -35.502 13.849 29.567 1.00 69.44 176 GLY A O 1
ATOM 1430 N N . GLN A 1 177 ? -34.080 14.990 28.250 1.00 74.88 177 GLN A N 1
ATOM 1431 C CA . GLN A 1 177 ? -34.957 16.156 28.142 1.00 74.88 177 GLN A CA 1
ATOM 1432 C C . GLN A 1 177 ? -36.188 15.836 27.271 1.00 74.88 177 GLN A C 1
ATOM 1434 O O . GLN A 1 177 ? -36.080 15.041 26.328 1.00 74.88 177 GLN A O 1
ATOM 1439 N N . PRO A 1 178 ? -37.352 16.449 27.554 1.00 69.75 178 PRO A N 1
ATOM 1440 C CA . PRO A 1 178 ? -38.539 16.313 26.714 1.00 69.75 178 PRO A CA 1
ATOM 1441 C C . PRO A 1 178 ? -38.222 16.701 25.262 1.00 69.75 178 PRO A C 1
ATOM 1443 O O . PRO A 1 178 ? -37.659 17.765 25.024 1.00 69.75 178 PRO A O 1
ATOM 1446 N N . GLY A 1 179 ? -38.554 15.832 24.303 1.00 73.06 179 GLY A N 1
ATOM 1447 C CA . GLY A 1 179 ? -38.324 16.061 22.868 1.00 73.06 179 GLY A CA 1
ATOM 1448 C C . GLY A 1 179 ? -37.150 15.289 22.251 1.00 73.06 179 GLY A C 1
ATOM 1449 O O . GLY A 1 179 ? -37.081 15.188 21.028 1.00 73.06 179 GLY A O 1
ATOM 1450 N N . HIS A 1 180 ? -36.264 14.670 23.042 1.00 68.69 180 HIS A N 1
ATOM 1451 C CA . HIS A 1 180 ? -35.255 13.766 22.477 1.00 68.69 180 HIS A CA 1
ATOM 1452 C C . HIS A 1 180 ? -35.864 12.412 22.112 1.00 68.69 180 HIS A C 1
ATOM 1454 O O . HIS A 1 180 ? -36.473 11.736 22.943 1.00 68.69 180 HIS A O 1
ATOM 1460 N N . ARG A 1 181 ? -35.644 11.980 20.867 1.00 74.50 181 ARG A N 1
ATOM 1461 C CA . ARG A 1 181 ? -36.005 10.634 20.415 1.00 74.50 181 ARG A CA 1
ATOM 1462 C C . ARG A 1 181 ? -35.176 9.612 21.201 1.00 74.50 181 ARG A C 1
ATOM 1464 O O . ARG A 1 181 ? -33.950 9.637 21.151 1.00 74.50 181 ARG A O 1
ATOM 1471 N N . GLY A 1 182 ? -35.837 8.731 21.949 1.00 74.19 182 GLY A N 1
ATOM 1472 C CA . GLY A 1 182 ? -35.153 7.700 22.728 1.00 74.19 182 GLY A CA 1
ATOM 1473 C C . GLY A 1 182 ? -34.390 6.723 21.830 1.00 74.19 182 GLY A C 1
ATOM 1474 O O . GLY A 1 182 ? -34.944 6.193 20.867 1.00 74.19 182 GLY A O 1
ATOM 1475 N N . HIS A 1 183 ? -33.128 6.450 22.161 1.00 77.94 183 HIS A N 1
ATOM 1476 C CA . HIS A 1 183 ? -32.367 5.358 21.557 1.00 77.94 183 HIS A CA 1
ATOM 1477 C C . HIS A 1 183 ? -32.712 4.044 22.267 1.00 77.94 183 HIS A C 1
ATOM 1479 O O . HIS A 1 183 ? -32.148 3.710 23.308 1.00 77.94 183 HIS A O 1
ATOM 1485 N N . CYS A 1 184 ? -33.667 3.293 21.720 1.00 78.19 184 CYS 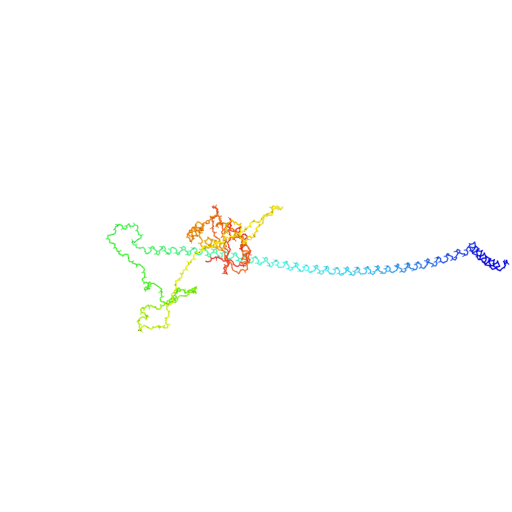A N 1
ATOM 1486 C CA . CYS A 1 184 ? -33.977 1.951 22.207 1.00 78.19 184 CYS A CA 1
ATOM 1487 C C . CYS A 1 184 ? -32.936 0.933 21.714 1.00 78.19 184 CYS A C 1
ATOM 1489 O O . CYS A 1 184 ? -32.416 1.046 20.602 1.00 78.19 184 CYS A O 1
ATOM 1491 N N . ARG A 1 185 ? -32.667 -0.102 22.525 1.00 87.38 185 ARG A N 1
ATOM 1492 C CA . ARG A 1 185 ? -31.878 -1.269 22.098 1.00 87.38 185 ARG A CA 1
ATOM 1493 C C . ARG A 1 185 ? -32.593 -1.940 20.923 1.00 87.38 185 ARG A C 1
ATOM 1495 O O . ARG A 1 185 ? -33.782 -2.243 21.024 1.00 87.38 185 ARG A O 1
ATOM 1502 N N . LYS A 1 186 ? -31.884 -2.144 19.813 1.00 89.31 186 LYS A N 1
ATOM 1503 C CA . LYS A 1 186 ? -32.433 -2.806 18.625 1.00 89.31 186 LYS A CA 1
ATOM 1504 C C . LYS A 1 186 ? -32.500 -4.314 18.865 1.00 89.31 186 LYS A C 1
ATOM 1506 O O . LYS A 1 186 ? -31.572 -4.885 19.430 1.00 89.31 186 LYS A O 1
ATOM 1511 N N . LYS A 1 187 ? -33.597 -4.940 18.438 1.00 91.44 187 LYS A N 1
ATOM 1512 C CA . LYS A 1 187 ? -33.699 -6.403 18.376 1.00 91.44 187 LYS A CA 1
ATOM 1513 C C . LYS A 1 187 ? -32.778 -6.926 17.274 1.00 91.44 187 LYS A C 1
ATOM 1515 O O . LYS A 1 187 ? -32.638 -6.269 16.244 1.00 91.44 187 LYS A O 1
ATOM 1520 N N . LEU A 1 188 ? -32.172 -8.085 17.500 1.00 93.38 188 LEU A N 1
ATOM 1521 C CA . LEU A 1 188 ? -31.398 -8.806 16.487 1.00 93.38 188 LEU A CA 1
ATOM 1522 C C . LEU A 1 188 ? -32.310 -9.766 15.715 1.00 93.38 188 LEU A C 1
ATOM 1524 O O . LEU A 1 188 ? -33.383 -10.119 16.206 1.00 93.38 188 LEU A O 1
ATOM 1528 N N . THR A 1 189 ? -31.900 -10.217 14.531 1.00 94.44 189 THR A N 1
ATOM 1529 C CA . THR A 1 189 ? -32.555 -11.364 13.883 1.00 94.44 189 THR A CA 1
ATOM 1530 C C . THR A 1 189 ? -32.325 -12.602 14.759 1.00 94.44 189 THR A C 1
ATOM 1532 O O . THR A 1 189 ? -31.170 -12.892 15.079 1.00 94.44 189 THR A O 1
ATOM 1535 N N . PRO A 1 190 ? -33.377 -13.301 15.221 1.00 93.56 190 PRO A N 1
ATOM 1536 C CA . PRO A 1 190 ? -33.210 -14.444 16.109 1.00 93.56 190 PRO A CA 1
ATOM 1537 C C . PRO A 1 190 ? -32.610 -15.639 15.360 1.00 93.56 190 PRO A C 1
ATOM 1539 O O . PRO A 1 190 ? -33.120 -16.041 14.321 1.00 93.56 190 PRO A O 1
ATOM 1542 N N . THR A 1 191 ? -31.563 -16.250 15.920 1.00 94.69 191 THR A N 1
ATOM 1543 C CA . THR A 1 191 ? -31.015 -17.528 15.420 1.00 94.69 191 THR A CA 1
ATOM 1544 C C . THR A 1 191 ? -31.975 -18.693 15.673 1.00 94.69 191 THR A C 1
ATOM 1546 O O . THR A 1 191 ? -31.993 -19.673 14.936 1.00 94.69 191 THR A O 1
ATOM 1549 N N . ARG A 1 192 ? -32.777 -18.592 16.737 1.00 94.25 192 ARG A N 1
ATOM 1550 C CA . ARG A 1 192 ? -33.803 -19.561 17.122 1.00 94.25 192 ARG A CA 1
ATOM 1551 C C . ARG A 1 192 ? -34.977 -18.820 17.746 1.00 94.25 192 ARG A C 1
ATOM 1553 O O . ARG A 1 192 ? -34.778 -17.969 18.612 1.00 94.25 192 ARG A O 1
ATOM 1560 N N . GLU A 1 193 ? -36.189 -19.187 17.352 1.00 93.94 193 GLU A N 1
ATOM 1561 C CA . GLU A 1 193 ? -37.422 -18.701 17.968 1.00 93.94 193 GLU A CA 1
ATOM 1562 C C . GLU A 1 193 ? -38.048 -19.800 18.824 1.00 93.94 193 GLU A C 1
ATOM 1564 O O . GLU A 1 193 ? -38.141 -20.955 18.411 1.00 93.94 193 GLU A O 1
ATOM 1569 N N . ILE A 1 194 ? -38.453 -19.445 20.042 1.00 95.31 194 ILE A N 1
ATOM 1570 C CA . ILE A 1 194 ? -39.137 -20.350 20.964 1.00 95.31 194 ILE A CA 1
ATOM 1571 C C . ILE A 1 194 ? -40.444 -19.675 21.365 1.00 95.31 194 ILE A C 1
ATOM 1573 O O . ILE A 1 194 ? -40.432 -18.596 21.960 1.00 95.31 194 ILE A O 1
ATOM 1577 N N . TYR A 1 195 ? -41.562 -20.316 21.036 1.00 93.38 195 TYR A N 1
ATOM 1578 C CA . TYR A 1 195 ? -42.890 -19.878 21.447 1.00 93.38 195 TYR A CA 1
ATOM 1579 C C . TYR A 1 195 ? -43.232 -20.550 22.772 1.00 93.38 195 TYR A C 1
ATOM 1581 O O . TYR A 1 195 ? -43.252 -21.776 22.867 1.00 93.38 195 TYR A O 1
ATOM 1589 N N . LEU A 1 196 ? -43.456 -19.739 23.804 1.00 92.38 196 LEU A N 1
ATOM 1590 C CA . LEU A 1 196 ? -43.833 -20.249 25.118 1.00 92.38 196 LEU A CA 1
ATOM 1591 C C . LEU A 1 196 ? -45.286 -20.750 25.077 1.00 92.38 196 LEU A C 1
ATOM 1593 O O . LEU A 1 196 ? -46.133 -20.066 24.489 1.00 92.38 196 LEU A O 1
ATOM 1597 N N . PRO A 1 197 ? -45.584 -21.916 25.681 1.00 90.06 197 PRO A N 1
ATOM 1598 C CA . PRO A 1 197 ? -46.956 -22.387 25.811 1.00 90.06 197 PRO A CA 1
ATOM 1599 C C . PRO A 1 197 ? -47.767 -21.448 26.714 1.00 90.06 197 PRO A C 1
ATOM 1601 O O . PRO A 1 197 ? -47.210 -20.638 27.461 1.00 90.06 197 PRO A O 1
ATOM 1604 N N . ALA A 1 198 ? -49.095 -21.550 26.639 1.00 89.12 198 ALA A N 1
ATOM 1605 C CA . ALA A 1 198 ? -49.960 -20.869 27.595 1.00 89.12 198 ALA A CA 1
ATOM 1606 C C . ALA A 1 198 ? -49.676 -21.395 29.020 1.00 89.12 198 ALA A C 1
ATOM 1608 O O . ALA A 1 198 ? -49.438 -22.595 29.167 1.00 89.12 198 ALA A O 1
ATOM 1609 N N . PRO A 1 199 ? -49.690 -20.533 30.054 1.00 90.19 199 PRO A N 1
ATOM 1610 C CA . PRO A 1 199 ? -49.603 -20.976 31.445 1.00 90.19 199 PRO A CA 1
ATOM 1611 C C . PRO A 1 199 ? -50.722 -21.970 31.789 1.00 90.19 199 PRO A C 1
ATOM 1613 O O . PRO A 1 199 ? -51.831 -21.831 31.276 1.00 90.19 199 PRO A O 1
ATOM 1616 N N . GLU A 1 200 ? -50.461 -22.931 32.679 1.00 87.19 200 GLU A N 1
ATOM 1617 C CA . GLU A 1 200 ? -51.463 -23.933 33.095 1.00 87.19 200 GLU A CA 1
ATOM 1618 C C . GLU A 1 200 ? -52.733 -23.289 33.672 1.00 87.19 200 GLU A C 1
ATOM 1620 O O . GLU A 1 200 ? -53.841 -23.717 33.364 1.00 87.19 200 GLU A O 1
ATOM 1625 N N . GLU A 1 201 ? -52.586 -22.191 34.415 1.00 85.81 201 GLU A N 1
ATOM 1626 C CA . GLU A 1 201 ? -53.690 -21.397 34.977 1.00 85.81 201 GLU A CA 1
ATOM 1627 C C . GLU A 1 201 ? -54.676 -20.925 33.894 1.00 85.81 201 GLU A C 1
ATOM 1629 O O . GLU A 1 201 ? -55.883 -20.933 34.098 1.00 85.81 201 GLU A O 1
ATOM 1634 N N . VAL A 1 202 ? -54.161 -20.573 32.710 1.00 86.56 202 VAL A N 1
ATOM 1635 C CA . VAL A 1 202 ? -54.956 -20.123 31.556 1.00 86.56 202 VAL A CA 1
ATOM 1636 C C . VAL A 1 202 ? -55.622 -21.296 30.833 1.00 86.56 202 VAL A C 1
ATOM 1638 O O . VAL A 1 202 ? -56.632 -21.109 30.164 1.00 86.56 202 VAL A O 1
ATOM 1641 N N . LEU A 1 203 ? -55.066 -22.507 30.928 1.00 82.06 203 LEU A N 1
ATOM 1642 C CA . LEU A 1 203 ? -55.644 -23.700 30.300 1.00 82.06 203 LEU A CA 1
ATOM 1643 C C . LEU A 1 203 ? -56.839 -24.249 31.087 1.00 82.06 203 LEU A C 1
ATOM 1645 O O . LEU A 1 203 ? -57.724 -24.864 30.493 1.00 82.06 203 LEU A O 1
ATOM 1649 N N . HIS A 1 204 ? -56.857 -24.040 32.405 1.00 81.44 204 HIS A N 1
ATOM 1650 C CA . HIS A 1 204 ? -57.889 -24.561 33.304 1.00 81.44 204 HIS A CA 1
ATOM 1651 C C . HIS A 1 204 ? -58.996 -23.558 33.643 1.00 81.44 204 HIS A C 1
ATOM 1653 O O . HIS A 1 204 ? -60.011 -23.957 34.212 1.00 81.44 204 HIS A O 1
ATOM 1659 N N . ASP A 1 205 ? -58.832 -22.290 33.268 1.00 86.56 205 ASP A N 1
ATOM 1660 C CA . ASP A 1 205 ? -59.820 -21.238 33.480 1.00 86.56 205 ASP A CA 1
ATOM 1661 C C . ASP A 1 205 ? -60.364 -20.723 32.125 1.00 86.56 205 ASP A C 1
ATOM 1663 O O . ASP A 1 205 ? -59.636 -20.072 31.365 1.00 86.56 205 ASP A O 1
ATOM 1667 N N . PRO A 1 206 ? -61.641 -21.013 31.793 1.00 81.56 206 PRO A N 1
ATOM 1668 C CA . PRO A 1 206 ? -62.249 -20.648 30.514 1.00 81.56 206 PRO A CA 1
ATOM 1669 C C . PRO A 1 206 ? -62.466 -19.136 30.333 1.00 81.56 206 PRO A C 1
ATOM 1671 O O . PRO A 1 206 ? -62.766 -18.702 29.214 1.00 81.56 206 PRO A O 1
ATOM 1674 N N . ASP A 1 207 ? -62.308 -18.324 31.385 1.00 89.88 207 ASP A N 1
ATOM 1675 C CA . ASP A 1 207 ? -62.457 -16.869 31.298 1.00 89.88 207 ASP A CA 1
ATOM 1676 C C . ASP A 1 207 ? -61.243 -16.198 30.631 1.00 89.88 207 ASP A C 1
ATOM 1678 O O . ASP A 1 207 ? -61.361 -15.099 30.067 1.00 89.88 207 ASP A O 1
ATOM 1682 N N . PHE A 1 208 ? -60.082 -16.864 30.590 1.00 88.12 208 PHE A N 1
ATOM 1683 C CA . PHE A 1 208 ? -58.925 -16.362 29.853 1.00 88.12 208 PHE A CA 1
ATOM 1684 C C . PHE A 1 208 ? -59.057 -16.596 28.343 1.00 88.12 208 PHE A C 1
ATOM 1686 O O . PHE A 1 208 ? -59.146 -17.717 27.847 1.00 88.12 208 PHE A O 1
ATOM 1693 N N . LYS A 1 209 ? -58.970 -15.508 27.566 1.00 86.69 209 LYS A N 1
ATOM 1694 C CA . LYS A 1 209 ? -59.010 -15.547 26.095 1.00 86.69 209 LYS A CA 1
ATOM 1695 C C . LYS A 1 209 ? -57.691 -15.086 25.490 1.00 86.69 209 LYS A C 1
ATOM 1697 O O . LYS A 1 209 ? -57.153 -14.035 25.844 1.00 86.69 209 LYS A O 1
ATOM 1702 N N . LYS A 1 210 ? -57.184 -15.847 24.514 1.00 87.25 210 LYS A N 1
ATOM 1703 C CA . LYS A 1 210 ? -55.991 -15.468 23.746 1.00 87.25 210 LYS A CA 1
ATOM 1704 C C . LYS A 1 210 ? -56.253 -14.168 22.980 1.00 87.25 210 LYS A C 1
ATOM 1706 O O . LYS A 1 210 ? -57.204 -14.073 22.210 1.00 87.25 210 LYS A O 1
ATOM 1711 N N . THR A 1 211 ? -55.386 -13.175 23.167 1.00 90.12 211 THR A N 1
ATOM 1712 C CA . THR A 1 211 ? -55.460 -11.893 22.444 1.00 90.12 211 THR A CA 1
ATOM 1713 C C . THR A 1 211 ? -54.592 -11.905 21.181 1.00 90.12 211 THR A C 1
ATOM 1715 O O . THR A 1 211 ? -53.747 -12.781 21.002 1.00 90.12 211 THR A O 1
ATOM 1718 N N . SER A 1 212 ? -54.756 -10.900 20.314 1.00 88.56 212 SER A N 1
ATOM 1719 C CA . SER A 1 212 ? -53.900 -10.685 19.135 1.00 88.56 212 SER A CA 1
ATOM 1720 C C . SER A 1 212 ? -52.517 -10.104 19.466 1.00 88.56 212 SER A C 1
ATOM 1722 O O . SER A 1 212 ? -51.692 -9.929 18.571 1.00 88.56 212 SER A O 1
ATOM 1724 N N . LYS A 1 213 ? -52.242 -9.778 20.736 1.00 92.94 213 LYS A N 1
ATOM 1725 C CA . LYS A 1 213 ? -50.969 -9.186 21.160 1.00 92.94 213 LYS A CA 1
ATOM 1726 C C . LYS A 1 213 ? -49.969 -10.279 21.529 1.00 92.94 213 LYS A C 1
ATOM 1728 O O . LYS A 1 213 ? -50.251 -11.135 22.362 1.00 92.94 213 LYS A O 1
ATOM 1733 N N . THR A 1 214 ? -48.760 -10.194 20.981 1.00 91.62 214 THR A N 1
ATOM 1734 C CA . THR A 1 214 ? -47.626 -11.051 21.357 1.00 91.62 214 THR A CA 1
ATOM 1735 C C . THR A 1 214 ? -46.494 -10.197 21.915 1.00 91.62 214 THR A C 1
ATOM 1737 O O . THR A 1 214 ? -46.087 -9.207 21.306 1.00 91.62 214 THR A O 1
ATOM 1740 N N . ILE A 1 215 ? -45.976 -10.571 23.087 1.00 93.12 215 ILE A N 1
ATOM 1741 C CA . ILE A 1 215 ? -44.837 -9.895 23.715 1.00 93.12 215 ILE A CA 1
ATOM 1742 C C . ILE A 1 215 ? -43.562 -10.647 23.341 1.00 93.12 215 ILE A C 1
ATOM 1744 O O . ILE A 1 215 ? -43.330 -11.760 23.798 1.00 93.12 215 ILE A O 1
ATOM 1748 N N . THR A 1 216 ? -42.699 -10.017 22.549 1.00 92.12 216 THR A N 1
ATOM 1749 C CA . THR A 1 216 ? -41.417 -10.607 22.140 1.00 92.12 216 THR A CA 1
ATOM 1750 C C . THR A 1 216 ? -40.264 -10.033 22.961 1.00 92.12 216 THR A C 1
ATOM 1752 O O . THR A 1 216 ? -40.014 -8.821 22.911 1.00 92.12 216 THR A O 1
ATOM 1755 N N . LYS A 1 217 ? -39.516 -10.906 23.643 1.00 93.69 217 LYS A N 1
ATOM 1756 C CA . LYS A 1 217 ? -38.271 -10.597 24.367 1.00 93.69 217 LYS A CA 1
ATOM 1757 C C . LYS A 1 217 ? -37.117 -11.414 23.776 1.00 93.69 217 LYS A C 1
ATOM 1759 O O . LYS A 1 217 ? -37.346 -12.508 23.277 1.00 93.69 217 LYS A O 1
ATOM 1764 N N . GLN A 1 218 ? -35.894 -10.886 23.825 1.00 94.38 218 GLN A N 1
ATOM 1765 C CA . GLN A 1 218 ? -34.690 -11.584 23.360 1.00 94.38 218 GLN A CA 1
ATOM 1766 C C . GLN A 1 218 ? -33.694 -11.723 24.508 1.00 94.38 218 GLN A C 1
ATOM 1768 O O . GLN A 1 218 ? -33.390 -10.735 25.178 1.00 94.38 218 GLN A O 1
ATOM 1773 N N . LYS A 1 219 ? -33.180 -12.941 24.705 1.00 93.88 219 LYS A N 1
ATOM 1774 C CA . LYS A 1 219 ? -31.948 -13.191 25.456 1.00 93.88 219 LYS A CA 1
ATOM 1775 C C . LYS A 1 219 ? -30.822 -13.299 24.426 1.00 93.88 219 LYS A C 1
ATOM 1777 O O . LYS A 1 219 ? -30.825 -14.230 23.631 1.00 93.88 219 LYS A O 1
ATOM 1782 N N . ILE A 1 220 ? -29.925 -12.316 24.404 1.00 93.88 220 ILE A N 1
ATOM 1783 C CA . ILE A 1 220 ? -28.742 -12.309 23.533 1.00 93.88 220 ILE A CA 1
ATOM 1784 C C . ILE A 1 220 ? -27.583 -12.862 24.362 1.00 93.88 220 ILE A C 1
ATOM 1786 O O . ILE A 1 220 ? -27.341 -12.356 25.457 1.00 93.88 220 ILE A O 1
ATOM 1790 N N . ASP A 1 221 ? -26.923 -13.904 23.863 1.00 92.75 221 ASP A N 1
ATOM 1791 C CA . ASP A 1 221 ? -25.855 -14.633 24.556 1.00 92.75 221 ASP A CA 1
ATOM 1792 C C . ASP A 1 221 ? -24.705 -14.945 23.581 1.00 92.75 221 ASP A C 1
ATOM 1794 O O . ASP A 1 221 ? -24.891 -14.839 22.365 1.00 92.75 221 ASP A O 1
ATOM 1798 N N . ILE A 1 222 ? -23.533 -15.314 24.100 1.00 92.50 222 ILE A N 1
ATOM 1799 C CA . ILE A 1 222 ? -22.347 -15.674 23.307 1.00 92.50 222 ILE A CA 1
ATOM 1800 C C . ILE A 1 222 ? -21.728 -16.968 23.840 1.00 92.50 222 ILE A C 1
ATOM 1802 O O . ILE A 1 222 ? -21.515 -17.107 25.041 1.00 92.50 222 ILE A O 1
ATOM 1806 N N . SER A 1 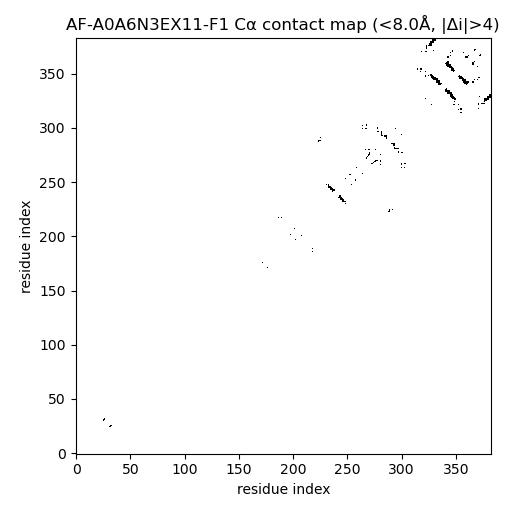223 ? -21.413 -17.906 22.944 1.00 89.56 223 SER A N 1
ATOM 1807 C CA . SER A 1 223 ? -20.634 -19.108 23.261 1.00 89.56 223 SER A CA 1
ATOM 1808 C C . SER A 1 223 ? -19.255 -19.044 22.600 1.00 89.56 223 SER A C 1
ATOM 1810 O O . SER A 1 223 ? -19.099 -18.498 21.506 1.00 89.56 223 SER A O 1
ATOM 1812 N N . VAL A 1 224 ? -18.240 -19.584 23.280 1.00 88.44 224 VAL A N 1
ATOM 1813 C CA . VAL A 1 224 ? -16.866 -19.706 22.773 1.00 88.44 224 VAL A CA 1
ATOM 1814 C C . VAL A 1 224 ? -16.488 -21.182 22.816 1.00 88.44 224 VAL A C 1
ATOM 1816 O O . VAL A 1 224 ? -16.529 -21.798 23.876 1.00 88.44 224 VAL A O 1
ATOM 1819 N N . GLU A 1 225 ? -16.127 -21.751 21.665 1.00 91.25 225 GLU A N 1
ATOM 1820 C CA . GLU A 1 225 ? -15.847 -23.183 21.516 1.00 91.25 225 GLU A CA 1
ATOM 1821 C C . GLU A 1 225 ? -14.517 -23.420 20.791 1.00 91.25 225 GLU A C 1
ATOM 1823 O O . GLU A 1 225 ? -14.230 -22.824 19.747 1.00 91.25 225 GLU A O 1
ATOM 1828 N N . VAL A 1 226 ? -13.698 -24.322 21.339 1.00 93.06 226 VAL A N 1
ATOM 1829 C CA . VAL A 1 226 ? -12.410 -24.716 20.753 1.00 93.06 226 VAL A CA 1
ATOM 1830 C C . VAL A 1 226 ? -12.625 -25.886 19.799 1.00 93.06 226 VAL A C 1
ATOM 1832 O O . VAL A 1 226 ? -13.033 -26.963 20.222 1.00 93.06 226 VAL A O 1
ATOM 1835 N N . HIS A 1 227 ? -12.301 -25.676 18.526 1.00 93.88 227 HIS A N 1
ATOM 1836 C CA . HIS A 1 227 ? -12.392 -26.690 17.478 1.00 93.88 227 HIS A CA 1
ATOM 1837 C C . HIS A 1 227 ? -10.993 -27.229 17.161 1.00 93.88 227 HIS A C 1
ATOM 1839 O O . HIS A 1 227 ? -10.104 -26.452 16.805 1.00 93.88 227 HIS A O 1
ATOM 1845 N N . VAL A 1 228 ? -10.799 -28.545 17.286 1.00 94.44 228 VAL A N 1
ATOM 1846 C CA . VAL A 1 228 ? -9.530 -29.232 16.994 1.00 94.44 228 VAL A CA 1
ATOM 1847 C C . VAL A 1 228 ? -9.767 -30.255 15.888 1.00 94.44 228 VAL A C 1
ATOM 1849 O O . VAL A 1 228 ? -10.666 -31.084 15.996 1.00 94.44 228 VAL A O 1
ATOM 1852 N N . THR A 1 229 ? -8.965 -30.187 14.827 1.00 95.44 229 THR A N 1
ATOM 1853 C CA . THR A 1 229 ? -8.950 -31.179 13.746 1.00 95.44 229 THR A CA 1
ATOM 1854 C C . THR A 1 229 ? -7.575 -31.823 13.715 1.00 95.44 229 THR A C 1
ATOM 1856 O O . THR A 1 229 ? -6.587 -31.145 13.436 1.00 95.44 229 THR A O 1
ATOM 1859 N N . GLU A 1 230 ? -7.521 -33.112 14.026 1.00 96.31 230 GLU A N 1
ATOM 1860 C CA . GLU A 1 230 ? -6.304 -33.916 13.966 1.00 96.31 230 GLU A CA 1
ATOM 1861 C C . GLU A 1 230 ? -6.237 -34.636 12.615 1.00 96.31 230 GLU A C 1
ATOM 1863 O O . GLU A 1 230 ? -7.226 -35.213 12.160 1.00 96.31 230 GLU A O 1
ATOM 1868 N N . TYR A 1 231 ? -5.086 -34.552 11.946 1.00 96.25 231 TYR A N 1
ATOM 1869 C CA . TYR A 1 231 ? -4.853 -35.197 10.656 1.00 96.25 231 TYR A CA 1
ATOM 1870 C C . TYR A 1 231 ? -3.884 -36.357 10.844 1.00 96.25 231 TYR A C 1
ATOM 1872 O O . TYR A 1 231 ? -2.787 -36.172 11.365 1.00 96.25 231 TYR A O 1
ATOM 1880 N N . HIS A 1 232 ? -4.264 -37.533 10.354 1.00 96.19 232 HIS A N 1
ATOM 1881 C CA . HIS A 1 232 ? -3.408 -38.713 10.343 1.00 96.19 232 HIS A CA 1
ATOM 1882 C C . HIS A 1 232 ? -3.005 -39.030 8.903 1.00 96.19 232 HIS A C 1
ATOM 1884 O O . HIS A 1 232 ? -3.853 -39.056 8.010 1.00 96.19 232 HIS A O 1
ATOM 1890 N N . ALA A 1 233 ? -1.715 -39.269 8.680 1.00 96.31 233 ALA A N 1
ATOM 1891 C CA . ALA A 1 233 ? -1.188 -39.727 7.403 1.00 96.31 233 ALA A CA 1
ATOM 1892 C C . ALA A 1 233 ? -0.256 -40.915 7.648 1.00 96.31 233 ALA A C 1
ATOM 1894 O O . ALA A 1 233 ? 0.788 -40.769 8.285 1.00 96.31 233 ALA A O 1
ATOM 1895 N N . ASP A 1 234 ? -0.635 -42.084 7.136 1.00 97.44 234 ASP A N 1
ATOM 1896 C CA . ASP A 1 234 ? 0.219 -43.267 7.195 1.00 97.44 234 ASP A CA 1
ATOM 1897 C C . ASP A 1 234 ? 1.460 -43.073 6.319 1.00 97.44 234 ASP A C 1
ATOM 1899 O O . ASP A 1 234 ? 1.386 -42.545 5.202 1.00 97.44 234 ASP A O 1
ATOM 1903 N N . VAL A 1 235 ? 2.609 -43.523 6.826 1.00 97.06 235 VAL A N 1
ATOM 1904 C CA . VAL A 1 235 ? 3.882 -43.489 6.102 1.00 97.06 235 VAL A CA 1
ATOM 1905 C C . VAL A 1 235 ? 4.129 -44.852 5.467 1.00 97.06 235 VAL A C 1
ATOM 1907 O O . VAL A 1 235 ? 4.322 -45.854 6.154 1.00 97.06 235 VAL A O 1
ATOM 1910 N N . TYR A 1 236 ? 4.174 -44.879 4.143 1.00 96.81 236 TYR A N 1
ATOM 1911 C CA . TYR A 1 236 ? 4.465 -46.061 3.345 1.00 96.81 236 TYR A CA 1
ATOM 1912 C C . TYR A 1 236 ? 5.956 -46.124 3.034 1.00 96.81 236 TYR A C 1
ATOM 1914 O O . TYR A 1 236 ? 6.573 -45.117 2.686 1.00 96.81 236 TYR A O 1
ATOM 1922 N N . TYR A 1 237 ? 6.535 -47.317 3.143 1.00 97.38 237 TYR A N 1
ATOM 1923 C CA . TYR A 1 237 ? 7.954 -47.569 2.909 1.00 97.38 237 TYR A CA 1
ATOM 1924 C C . TYR A 1 237 ? 8.151 -48.468 1.689 1.00 97.38 237 TYR A C 1
ATOM 1926 O O . TYR A 1 237 ? 7.564 -49.547 1.596 1.00 97.38 237 TYR A O 1
ATOM 1934 N N . ASN A 1 238 ? 9.014 -48.045 0.768 1.00 96.12 238 ASN A N 1
ATOM 1935 C CA . ASN A 1 238 ? 9.425 -48.857 -0.366 1.00 96.12 238 ASN A CA 1
ATOM 1936 C C . ASN A 1 238 ? 10.684 -49.656 -0.007 1.00 96.12 238 ASN A C 1
ATOM 1938 O O . ASN A 1 238 ? 11.776 -49.103 0.108 1.00 96.12 238 ASN A O 1
ATOM 1942 N N . SER A 1 239 ? 10.551 -50.977 0.112 1.00 95.06 239 SER A N 1
ATOM 1943 C CA . SER A 1 239 ? 11.660 -51.870 0.473 1.00 95.06 239 SER A CA 1
ATOM 1944 C C . SER A 1 239 ? 12.763 -51.985 -0.581 1.00 95.06 239 SER A C 1
ATOM 1946 O O . SER A 1 239 ? 13.864 -52.419 -0.253 1.00 95.06 239 SER A O 1
ATOM 1948 N N . LYS A 1 240 ? 12.499 -51.603 -1.836 1.00 95.06 240 LYS A N 1
ATOM 1949 C CA . LYS A 1 240 ? 13.478 -51.671 -2.932 1.00 95.06 240 LYS A CA 1
ATOM 1950 C C . LYS A 1 240 ? 14.289 -50.387 -3.071 1.00 95.06 240 LYS A C 1
ATOM 1952 O O . LYS A 1 240 ? 15.477 -50.458 -3.360 1.00 95.06 240 LYS A O 1
ATOM 1957 N N . THR A 1 241 ? 13.653 -49.228 -2.898 1.00 94.00 241 THR A N 1
ATOM 1958 C CA . THR A 1 241 ? 14.304 -47.914 -3.067 1.00 94.00 241 THR A CA 1
ATOM 1959 C C . THR A 1 241 ? 14.702 -47.264 -1.743 1.00 94.00 241 THR A C 1
ATOM 1961 O O . THR A 1 241 ? 15.517 -46.349 -1.737 1.00 94.00 241 THR A O 1
ATOM 1964 N N . GLY A 1 242 ? 14.137 -47.717 -0.621 1.00 94.12 242 GLY A N 1
ATOM 1965 C CA . GLY A 1 242 ? 14.312 -47.105 0.697 1.00 94.12 242 GLY A CA 1
ATOM 1966 C C . GLY A 1 242 ? 13.447 -45.860 0.939 1.00 94.12 242 GLY A C 1
ATOM 1967 O O . GLY A 1 242 ? 13.499 -45.289 2.027 1.00 94.12 242 GLY A O 1
ATOM 1968 N N . GLU A 1 243 ? 12.657 -45.435 -0.049 1.00 95.75 243 GLU A N 1
ATOM 1969 C CA . GLU A 1 243 ? 11.854 -44.212 0.007 1.00 95.75 243 GLU A CA 1
ATOM 1970 C C . GLU A 1 243 ? 10.678 -44.328 0.989 1.00 95.75 243 GLU A C 1
ATOM 1972 O O . GLU A 1 243 ? 10.102 -45.406 1.175 1.00 95.75 243 GLU A O 1
ATOM 1977 N N . ARG A 1 244 ? 10.311 -43.200 1.610 1.00 96.81 244 ARG A N 1
ATOM 1978 C CA . ARG A 1 244 ? 9.135 -43.072 2.475 1.00 96.81 244 ARG A CA 1
ATOM 1979 C C . ARG A 1 244 ? 8.205 -42.005 1.929 1.00 96.81 244 ARG A C 1
ATOM 1981 O O . ARG A 1 244 ? 8.641 -40.881 1.699 1.00 96.81 244 ARG A O 1
ATOM 1988 N N . ILE A 1 245 ? 6.936 -42.353 1.771 1.00 95.94 245 ILE A N 1
ATOM 1989 C CA . ILE A 1 245 ? 5.905 -41.452 1.254 1.00 95.94 245 ILE A CA 1
ATOM 1990 C C . ILE A 1 245 ? 4.702 -41.445 2.193 1.00 95.94 245 ILE A C 1
ATOM 1992 O O . ILE A 1 245 ? 4.391 -42.456 2.816 1.00 95.94 245 ILE A O 1
ATOM 1996 N N . HIS A 1 246 ? 4.008 -40.320 2.287 1.00 96.81 246 HIS A N 1
ATOM 1997 C CA . HIS A 1 246 ? 2.744 -40.203 3.010 1.00 96.81 246 HIS A CA 1
ATOM 1998 C C . HIS A 1 246 ? 1.781 -39.310 2.226 1.00 96.81 246 HIS A C 1
ATOM 2000 O O . HIS A 1 246 ? 2.191 -38.589 1.312 1.00 96.81 246 HIS A O 1
ATOM 2006 N N . ALA A 1 247 ? 0.495 -39.356 2.579 1.00 96.50 247 ALA A N 1
ATOM 2007 C CA . ALA A 1 247 ? -0.490 -38.444 2.006 1.00 96.50 247 ALA A CA 1
ATOM 2008 C C . ALA A 1 247 ? -0.115 -36.982 2.331 1.00 96.50 247 ALA A C 1
ATOM 2010 O O . ALA A 1 247 ? 0.306 -36.701 3.459 1.00 96.50 247 ALA A O 1
ATOM 2011 N N . PRO A 1 248 ? -0.243 -36.041 1.379 1.00 95.75 248 PRO A N 1
ATOM 2012 C CA . PRO A 1 248 ? 0.065 -34.641 1.639 1.00 95.75 248 PRO A CA 1
ATOM 2013 C C . PRO A 1 248 ? -0.947 -34.045 2.624 1.00 95.75 248 PRO A C 1
ATOM 2015 O O . PRO A 1 248 ? -2.156 -34.230 2.476 1.00 95.75 248 PRO A O 1
ATOM 2018 N N . PHE A 1 249 ? -0.457 -33.299 3.614 1.00 96.19 249 PHE A N 1
ATOM 2019 C CA . PHE A 1 249 ? -1.321 -32.565 4.535 1.00 96.19 249 PHE A CA 1
ATOM 2020 C C . PHE A 1 249 ? -1.955 -31.338 3.854 1.00 96.19 249 PHE A C 1
ATOM 2022 O O . PHE A 1 249 ? -1.365 -30.773 2.925 1.00 96.19 249 PHE A O 1
ATOM 2029 N N . PRO A 1 250 ? -3.145 -30.890 4.304 1.00 95.12 250 PRO A N 1
ATOM 2030 C CA . PRO A 1 250 ? -3.761 -29.665 3.804 1.00 95.12 250 PRO A CA 1
ATOM 2031 C C . PRO A 1 250 ? -2.875 -28.429 3.991 1.00 95.12 250 PRO A C 1
ATOM 2033 O O . PRO A 1 250 ? -2.036 -28.356 4.892 1.00 95.12 250 PRO A O 1
ATOM 2036 N N . GLN A 1 251 ? -3.108 -27.404 3.169 1.00 90.62 251 GLN A N 1
ATOM 2037 C CA . GLN A 1 251 ? -2.346 -26.160 3.241 1.00 90.62 251 GLN A CA 1
ATOM 2038 C C . GLN A 1 251 ? -2.435 -25.523 4.639 1.00 90.62 251 GLN A C 1
ATOM 2040 O O . GLN A 1 251 ? -3.520 -25.255 5.151 1.00 90.62 251 GLN A O 1
ATOM 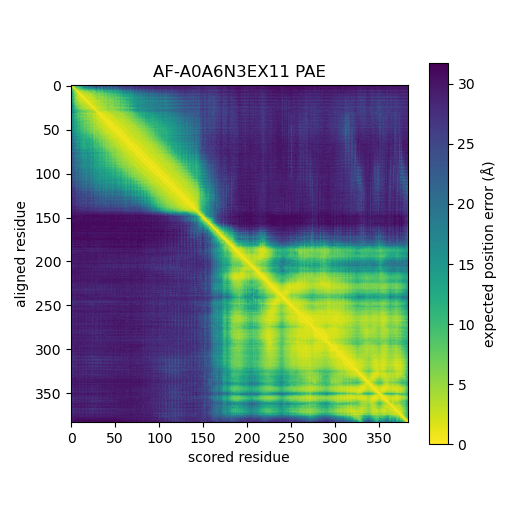2045 N N . GLY A 1 252 ? -1.274 -25.217 5.225 1.00 87.25 252 GLY A N 1
ATOM 2046 C CA . GLY A 1 252 ? -1.173 -24.584 6.543 1.00 87.25 252 GLY A CA 1
ATOM 2047 C C . GLY A 1 252 ? -1.077 -25.557 7.721 1.00 87.25 252 GLY A C 1
ATOM 2048 O O . GLY A 1 252 ? -0.984 -25.086 8.853 1.00 87.25 252 GLY A O 1
ATOM 2049 N N . VAL A 1 253 ? -1.064 -26.869 7.465 1.00 94.12 253 VAL A N 1
ATOM 2050 C CA . VAL A 1 253 ? -0.744 -27.915 8.445 1.00 94.12 253 VAL A CA 1
ATOM 2051 C C . VAL A 1 253 ? 0.695 -28.365 8.190 1.00 94.12 253 VAL A C 1
ATOM 2053 O O . VAL A 1 253 ? 0.941 -29.177 7.303 1.00 94.12 253 VAL A O 1
ATOM 2056 N N . ILE A 1 254 ? 1.650 -27.743 8.887 1.00 91.75 254 ILE A N 1
ATOM 2057 C CA . ILE A 1 254 ? 3.093 -27.955 8.666 1.00 91.75 254 ILE A CA 1
ATOM 2058 C C . ILE A 1 254 ? 3.759 -28.465 9.942 1.00 91.75 254 ILE A C 1
ATOM 2060 O O . ILE A 1 254 ? 4.466 -29.465 9.901 1.00 91.75 254 ILE A O 1
ATOM 2064 N N . ASP A 1 255 ? 3.528 -27.776 11.059 1.00 92.38 255 ASP A N 1
ATOM 2065 C CA . ASP A 1 255 ? 4.067 -28.159 12.363 1.00 92.38 255 ASP A CA 1
ATOM 2066 C C . ASP A 1 255 ? 3.178 -29.228 13.022 1.00 92.38 255 ASP A C 1
ATOM 2068 O O . ASP A 1 255 ? 2.036 -29.429 12.607 1.00 92.38 255 ASP A O 1
ATOM 2072 N N . ASP A 1 256 ? 3.638 -29.856 14.105 1.00 93.00 256 ASP A N 1
ATOM 2073 C CA . ASP A 1 256 ? 2.814 -30.803 14.879 1.00 93.00 256 ASP A CA 1
ATOM 2074 C C . ASP A 1 256 ? 1.526 -30.147 15.411 1.00 93.00 256 ASP A C 1
ATOM 2076 O O . ASP A 1 256 ? 0.469 -30.771 15.495 1.00 93.00 256 ASP A O 1
ATOM 2080 N N . VAL A 1 257 ? 1.598 -28.855 15.753 1.00 92.31 257 VAL A N 1
ATOM 2081 C CA . VAL A 1 257 ? 0.460 -28.061 16.231 1.00 92.31 257 VAL A CA 1
ATOM 2082 C C . VAL A 1 257 ? 0.401 -26.743 15.474 1.00 92.31 257 VAL A C 1
ATOM 2084 O O . VAL A 1 257 ? 1.274 -25.887 15.604 1.00 92.31 257 VAL A O 1
ATOM 2087 N N . ASN A 1 258 ? -0.689 -26.539 14.734 1.00 92.50 258 ASN A N 1
ATOM 2088 C CA . ASN A 1 258 ? -0.917 -25.330 13.947 1.00 92.50 258 ASN A CA 1
ATOM 2089 C C . ASN A 1 258 ? -2.139 -24.583 14.486 1.00 92.50 258 ASN A C 1
ATOM 2091 O O . ASN A 1 258 ? -3.232 -25.135 14.596 1.00 92.50 258 ASN A O 1
ATOM 2095 N N . TYR A 1 259 ? -1.984 -23.292 14.774 1.00 93.00 259 TYR A N 1
ATOM 2096 C CA . TYR A 1 259 ? -3.110 -22.444 15.159 1.00 93.00 259 TYR A CA 1
ATOM 2097 C C . TYR A 1 259 ? -3.810 -21.875 13.921 1.00 93.00 259 TYR A C 1
ATOM 2099 O O . TYR A 1 259 ? -3.188 -21.201 13.095 1.00 93.00 259 TYR A O 1
ATOM 2107 N N . GLY A 1 260 ? -5.118 -22.117 13.815 1.00 92.25 260 GLY A N 1
ATOM 2108 C CA . GLY A 1 260 ? -5.932 -21.701 12.672 1.00 92.25 260 GLY A CA 1
ATOM 2109 C C . GLY A 1 260 ? -6.008 -20.183 12.460 1.00 92.25 260 GLY A C 1
ATOM 2110 O O . GLY A 1 260 ? -5.772 -19.379 13.367 1.00 92.25 260 GLY A O 1
ATOM 2111 N N . GLY A 1 261 ? -6.383 -19.783 11.240 1.00 92.50 261 GLY A N 1
ATOM 2112 C CA . GLY A 1 261 ? -6.458 -18.378 10.822 1.00 92.50 261 GLY A CA 1
ATOM 2113 C C . GLY A 1 261 ? -7.372 -17.516 11.697 1.00 92.50 261 GLY A C 1
ATOM 2114 O O . GLY A 1 261 ? -6.978 -16.413 12.068 1.00 92.50 261 GLY A O 1
ATOM 2115 N N . ASN A 1 262 ? -8.532 -18.041 12.106 1.00 93.62 262 ASN A N 1
ATOM 2116 C CA . ASN A 1 262 ? -9.490 -17.324 12.957 1.00 93.62 262 ASN A CA 1
ATOM 2117 C C . ASN A 1 262 ? -8.882 -16.941 14.311 1.00 93.62 262 ASN A C 1
ATOM 2119 O O . ASN A 1 262 ? -8.996 -15.797 14.744 1.00 93.62 262 ASN A O 1
ATOM 2123 N N . LEU A 1 263 ? -8.171 -17.874 14.951 1.00 93.38 263 LEU A N 1
ATOM 2124 C CA . LEU A 1 263 ? -7.516 -17.632 16.235 1.00 93.38 263 LEU A CA 1
ATOM 2125 C C . LEU A 1 263 ? -6.385 -16.604 16.107 1.00 93.38 263 LEU A C 1
ATOM 2127 O O . LEU A 1 263 ? -6.253 -15.702 16.933 1.00 93.38 263 LEU A O 1
ATOM 2131 N N . ARG A 1 264 ? -5.583 -16.721 15.042 1.00 94.38 264 ARG A N 1
ATOM 2132 C CA . ARG A 1 264 ? -4.490 -15.785 14.743 1.00 94.38 264 ARG A CA 1
ATOM 2133 C C . ARG A 1 264 ? -5.017 -14.377 14.457 1.00 94.38 264 ARG A C 1
ATOM 2135 O O . ARG A 1 264 ? -4.445 -13.414 14.958 1.00 94.38 264 ARG A O 1
ATOM 2142 N N . ALA A 1 265 ? -6.104 -14.254 13.696 1.00 94.81 265 ALA A N 1
ATOM 2143 C CA . ALA A 1 265 ? -6.758 -12.978 13.413 1.00 94.81 265 ALA A CA 1
ATOM 2144 C C . ALA A 1 265 ? -7.356 -12.354 14.681 1.00 94.81 265 ALA A C 1
ATOM 2146 O O . ALA A 1 265 ? -7.145 -11.172 14.938 1.00 94.81 265 ALA A O 1
ATOM 2147 N N . PHE A 1 266 ? -8.025 -13.156 15.512 1.00 93.69 266 PHE A N 1
ATOM 2148 C CA . PHE A 1 266 ? -8.585 -12.705 16.784 1.00 93.69 266 PHE A CA 1
ATOM 2149 C C . PHE A 1 266 ? -7.517 -12.114 17.714 1.00 93.69 266 PHE A C 1
ATOM 2151 O O . PHE A 1 266 ? -7.682 -11.005 18.218 1.00 93.69 266 PHE A O 1
ATOM 2158 N N . LEU A 1 267 ? -6.387 -12.809 17.888 1.00 95.00 267 LEU A N 1
ATOM 2159 C CA . LEU A 1 267 ? -5.260 -12.312 18.685 1.00 95.00 267 LEU A CA 1
ATOM 2160 C C . LEU A 1 267 ? -4.650 -11.041 18.094 1.00 95.00 267 LEU A C 1
ATOM 2162 O O . LEU A 1 267 ? -4.387 -10.086 18.823 1.00 95.00 267 LEU A O 1
ATOM 2166 N N . PHE A 1 268 ? -4.465 -11.007 16.772 1.00 94.75 268 PHE A N 1
ATOM 2167 C CA . PHE A 1 268 ? -3.937 -9.833 16.086 1.00 94.75 268 PHE A CA 1
ATOM 2168 C C . PHE A 1 268 ? -4.821 -8.595 16.311 1.00 94.75 268 PHE A C 1
ATOM 2170 O O . PHE A 1 268 ? -4.294 -7.537 16.660 1.00 94.75 268 PHE A O 1
ATOM 2177 N N . LEU A 1 269 ? -6.145 -8.727 16.181 1.00 94.69 269 LEU A N 1
ATOM 2178 C CA . LEU A 1 269 ? -7.099 -7.639 16.427 1.00 94.69 269 LEU A CA 1
ATOM 2179 C C . LEU A 1 269 ? -7.120 -7.219 17.900 1.00 94.69 269 LEU A C 1
ATOM 2181 O O . LEU A 1 269 ? -7.068 -6.031 18.205 1.00 94.69 269 LEU A O 1
ATOM 2185 N N . LEU A 1 270 ? -7.103 -8.176 18.829 1.00 93.69 270 LEU A N 1
ATOM 2186 C CA . LEU A 1 270 ? -7.013 -7.878 20.259 1.00 93.69 270 LEU A CA 1
ATOM 2187 C C . LEU A 1 270 ? -5.790 -7.016 20.593 1.00 93.69 270 LEU A C 1
ATOM 2189 O O . LEU A 1 270 ? -5.891 -6.083 21.395 1.00 93.69 270 LEU A O 1
ATOM 2193 N N . ASN A 1 271 ? -4.631 -7.322 20.010 1.00 93.38 271 ASN A N 1
ATOM 2194 C CA . ASN A 1 271 ? -3.411 -6.569 20.283 1.00 93.38 271 ASN A CA 1
ATOM 2195 C C . ASN A 1 271 ? -3.384 -5.202 19.598 1.00 93.38 271 ASN A C 1
ATOM 2197 O O . ASN A 1 271 ? -3.002 -4.224 20.236 1.00 93.38 271 ASN A O 1
ATOM 2201 N N . ASN A 1 272 ? -3.772 -5.135 18.324 1.00 90.12 272 ASN A N 1
ATOM 2202 C CA . ASN A 1 272 ? -3.551 -3.944 17.502 1.00 90.12 272 ASN A CA 1
ATOM 2203 C C . ASN A 1 272 ? -4.752 -2.991 17.467 1.00 90.12 272 ASN A C 1
ATOM 2205 O O . ASN A 1 272 ? -4.546 -1.784 17.433 1.00 90.12 272 ASN A O 1
ATOM 2209 N N . ASP A 1 273 ? -5.980 -3.510 17.505 1.00 90.50 273 ASP A N 1
ATOM 2210 C CA . ASP A 1 273 ? -7.209 -2.706 17.429 1.00 90.50 273 ASP A CA 1
ATOM 2211 C C . ASP A 1 273 ? -7.778 -2.416 18.826 1.00 90.50 273 ASP A C 1
ATOM 2213 O O . ASP A 1 273 ? -8.106 -1.283 19.168 1.00 90.50 273 ASP A O 1
ATOM 2217 N N . CYS A 1 274 ? -7.795 -3.426 19.702 1.00 92.69 274 CYS A N 1
ATOM 2218 C CA . CYS A 1 274 ? -8.255 -3.271 21.088 1.00 92.69 274 CYS A CA 1
ATOM 2219 C C . CYS A 1 274 ? -7.147 -2.830 22.066 1.00 92.69 274 CYS A C 1
ATOM 2221 O O . CYS A 1 274 ? -7.392 -2.749 23.272 1.00 92.69 274 CYS A O 1
ATOM 2223 N N . CYS A 1 275 ? -5.925 -2.576 21.580 1.00 91.69 275 CYS A N 1
ATOM 2224 C CA . CYS A 1 275 ? -4.780 -2.101 22.370 1.00 91.69 275 CYS A CA 1
ATOM 2225 C C . CYS A 1 275 ? -4.459 -2.960 23.612 1.00 91.69 275 CYS A C 1
ATOM 2227 O O . CYS A 1 275 ? -4.005 -2.452 24.643 1.00 91.69 275 CYS A O 1
ATOM 2229 N N . THR A 1 276 ? -4.706 -4.273 23.552 1.00 94.25 276 THR A N 1
ATOM 2230 C CA . THR A 1 276 ? -4.405 -5.177 24.672 1.00 94.25 276 THR A CA 1
ATOM 2231 C C . THR A 1 276 ? -2.947 -5.631 24.634 1.00 94.25 276 THR A C 1
ATOM 2233 O O . THR A 1 276 ? -2.384 -5.885 23.569 1.00 94.25 276 THR A O 1
ATOM 2236 N N . SER A 1 277 ? -2.300 -5.747 25.799 1.00 94.44 277 SER A N 1
ATOM 2237 C CA . SER A 1 277 ? -0.935 -6.279 25.861 1.00 94.44 277 SER A CA 1
ATOM 2238 C C . SER A 1 277 ? -0.917 -7.778 25.560 1.00 94.44 277 SER A C 1
ATOM 2240 O O . SER A 1 277 ? -1.866 -8.484 25.894 1.00 94.44 277 SER A O 1
ATOM 2242 N N . ILE A 1 278 ? 0.197 -8.278 25.016 1.00 94.81 278 ILE A N 1
ATOM 2243 C CA . ILE A 1 278 ? 0.384 -9.705 24.691 1.00 94.81 278 ILE A CA 1
ATOM 2244 C C . ILE A 1 278 ? 0.029 -10.610 25.880 1.00 94.81 278 ILE A C 1
ATOM 2246 O O . ILE A 1 278 ? -0.660 -11.616 25.720 1.00 94.81 278 ILE A O 1
ATOM 2250 N N . ASP A 1 279 ? 0.449 -10.231 27.089 1.00 95.12 279 ASP A N 1
ATOM 2251 C CA . ASP A 1 279 ? 0.151 -10.993 28.304 1.00 95.12 279 ASP A CA 1
ATOM 2252 C C . ASP A 1 279 ? -1.341 -11.025 28.644 1.00 95.12 279 ASP A C 1
ATOM 2254 O O . ASP A 1 279 ? -1.850 -12.068 29.057 1.00 95.12 279 ASP A O 1
ATOM 2258 N N . LYS A 1 280 ? -2.051 -9.908 28.440 1.00 95.31 280 LYS A N 1
ATOM 2259 C CA . LYS A 1 280 ? -3.499 -9.842 28.651 1.00 95.31 280 LYS A CA 1
ATOM 2260 C C . LYS A 1 280 ? -4.243 -10.656 27.602 1.00 95.31 280 LYS A C 1
ATOM 2262 O O . LYS A 1 280 ? -5.132 -11.403 27.984 1.00 95.31 280 LYS A O 1
ATOM 2267 N N . SER A 1 281 ? -3.870 -10.572 26.325 1.00 94.94 281 SER A N 1
ATOM 2268 C CA . SER A 1 281 ? -4.521 -11.345 25.255 1.00 94.94 281 SER A CA 1
ATOM 2269 C C . SER A 1 281 ? -4.319 -12.845 25.449 1.00 94.94 281 SER A C 1
ATOM 2271 O O . SER A 1 281 ? -5.270 -13.611 25.330 1.00 94.94 281 SER A O 1
ATOM 2273 N N . ARG A 1 282 ? -3.101 -13.262 25.823 1.00 94.94 282 ARG A N 1
ATOM 2274 C CA . ARG A 1 282 ? -2.800 -14.659 26.160 1.00 94.94 282 ARG A CA 1
ATOM 2275 C C . ARG A 1 282 ? -3.655 -15.149 27.323 1.00 94.94 282 ARG A C 1
ATOM 2277 O O . ARG A 1 282 ? -4.281 -16.197 27.215 1.00 94.94 282 ARG A O 1
ATOM 2284 N N . ARG A 1 283 ? -3.667 -14.400 28.431 1.00 95.25 283 ARG A N 1
ATOM 2285 C CA . ARG A 1 283 ? -4.448 -14.758 29.620 1.00 95.25 283 ARG A CA 1
ATOM 2286 C C . ARG A 1 283 ? -5.937 -14.819 29.298 1.00 95.25 283 ARG A C 1
ATOM 2288 O O . ARG A 1 283 ? -6.577 -15.800 29.626 1.00 95.25 283 ARG A O 1
ATOM 2295 N N . PHE A 1 284 ? -6.456 -13.812 28.605 1.00 93.88 284 PHE A N 1
ATOM 2296 C CA . PHE A 1 284 ? -7.858 -13.738 28.215 1.00 93.88 284 PHE A CA 1
ATOM 2297 C C . PHE A 1 284 ? -8.293 -14.946 27.381 1.00 93.88 284 PHE A C 1
ATOM 2299 O O . PHE A 1 284 ? -9.326 -15.541 27.659 1.00 93.88 284 PHE A O 1
ATOM 2306 N N . LEU A 1 285 ? -7.487 -15.345 26.395 1.00 94.06 285 LEU A N 1
ATOM 2307 C CA . LEU A 1 285 ? -7.785 -16.508 25.566 1.00 94.06 285 LEU A CA 1
ATOM 2308 C C . LEU A 1 285 ? -7.694 -17.827 26.348 1.00 94.06 285 LEU A C 1
ATOM 2310 O O . LEU A 1 285 ? -8.526 -18.708 26.154 1.00 94.06 285 LEU A O 1
ATOM 2314 N N . SER A 1 286 ? -6.715 -17.949 27.244 1.00 94.88 286 SER A N 1
ATOM 2315 C CA . SER A 1 286 ? -6.611 -19.093 28.151 1.00 94.88 286 SER A CA 1
ATOM 2316 C C . SER A 1 286 ? -7.846 -19.184 29.049 1.00 94.88 286 SER A C 1
ATOM 2318 O O . SER A 1 286 ? -8.465 -20.238 29.114 1.00 94.88 286 SER A O 1
ATOM 2320 N N . ASP A 1 287 ? -8.252 -18.082 29.681 1.00 94.31 287 ASP A N 1
ATOM 2321 C CA . ASP A 1 287 ? -9.404 -18.032 30.588 1.00 94.31 287 ASP A CA 1
ATOM 2322 C C . ASP A 1 287 ? -10.723 -18.326 29.842 1.00 94.31 287 ASP A C 1
ATOM 2324 O O . ASP A 1 287 ? -11.563 -19.059 30.350 1.00 94.31 287 ASP A O 1
ATOM 2328 N N . LEU A 1 288 ? -10.888 -17.831 28.607 1.00 93.31 288 LEU A N 1
ATOM 2329 C CA . LEU A 1 288 ? -12.057 -18.119 27.758 1.00 93.31 288 LEU A CA 1
ATOM 2330 C C . LEU A 1 288 ? -12.154 -19.575 27.290 1.00 93.31 288 LEU A C 1
ATOM 2332 O O . LEU A 1 288 ? -13.208 -19.997 26.820 1.00 93.31 288 LEU A O 1
ATOM 2336 N N . THR A 1 289 ? -11.047 -20.311 27.333 1.00 93.06 289 THR A N 1
ATOM 2337 C CA . THR A 1 289 ? -10.962 -21.684 26.821 1.00 93.06 289 THR A CA 1
ATOM 2338 C C . THR A 1 289 ? -10.667 -22.694 27.921 1.00 93.06 289 THR A C 1
ATOM 2340 O O . THR A 1 289 ? -10.247 -23.810 27.620 1.00 93.06 289 THR A O 1
ATOM 2343 N N . ASP A 1 290 ? -10.861 -22.313 29.187 1.00 92.31 290 ASP A N 1
ATOM 2344 C CA . ASP A 1 290 ? -10.566 -23.134 30.367 1.00 92.31 290 ASP A CA 1
ATOM 2345 C C . ASP A 1 290 ? -9.134 -23.703 30.357 1.00 92.31 290 ASP A C 1
ATOM 2347 O O . ASP A 1 290 ? -8.882 -24.856 30.701 1.00 92.31 290 ASP A O 1
ATOM 2351 N N . GLY A 1 291 ? -8.173 -22.905 29.892 1.00 92.75 291 GLY A N 1
ATOM 2352 C CA . GLY A 1 291 ? -6.761 -23.271 29.802 1.00 92.75 291 GLY A CA 1
ATOM 2353 C C . GLY A 1 291 ? -6.384 -24.146 28.605 1.00 92.75 291 GLY A C 1
ATOM 2354 O O . GLY A 1 291 ? -5.199 -24.434 28.435 1.00 92.75 291 GLY A O 1
ATOM 2355 N N . LYS A 1 292 ? -7.336 -24.537 27.745 1.00 92.31 292 LYS A N 1
ATOM 2356 C CA . LYS A 1 292 ? -7.063 -25.381 26.565 1.00 92.31 292 LYS A CA 1
ATOM 2357 C C . LYS A 1 292 ? -6.124 -24.706 25.569 1.00 92.31 292 LYS A C 1
ATOM 2359 O O . LYS A 1 292 ? -5.299 -25.375 24.954 1.00 92.31 292 LYS A O 1
ATOM 2364 N N . ILE A 1 293 ? -6.239 -23.387 25.400 1.00 93.62 293 ILE A N 1
ATOM 2365 C CA . ILE A 1 293 ? -5.380 -22.618 24.497 1.00 93.62 293 ILE A CA 1
ATOM 2366 C C . ILE A 1 293 ? -4.422 -21.742 25.307 1.00 93.62 293 ILE A C 1
ATOM 2368 O O . ILE A 1 293 ? -4.788 -20.666 25.779 1.00 93.62 293 ILE A O 1
ATOM 2372 N N . ASN A 1 294 ? -3.158 -22.166 25.401 1.00 91.69 294 ASN A N 1
ATOM 2373 C CA . ASN A 1 294 ? -2.096 -21.409 26.064 1.00 91.69 294 ASN A CA 1
ATOM 2374 C C . ASN A 1 294 ? -0.934 -21.112 25.106 1.00 91.69 294 ASN A C 1
ATOM 2376 O O . ASN A 1 294 ? 0.016 -21.880 24.958 1.00 91.69 294 ASN A O 1
ATOM 2380 N N . ILE A 1 295 ? -1.024 -19.970 24.429 1.00 92.62 295 ILE A N 1
ATOM 2381 C CA . ILE A 1 295 ? -0.099 -19.590 23.360 1.00 92.62 295 ILE A CA 1
ATOM 2382 C C . ILE A 1 295 ? 1.118 -18.853 23.926 1.00 92.62 295 ILE A C 1
ATOM 2384 O O . ILE A 1 295 ? 1.006 -18.000 24.806 1.00 92.62 295 ILE A O 1
ATOM 2388 N N . SER A 1 296 ? 2.305 -19.126 23.384 1.00 93.50 296 SER A N 1
ATOM 2389 C CA . SER A 1 296 ? 3.528 -18.428 23.786 1.00 93.50 296 SER A CA 1
ATOM 2390 C C . SER A 1 296 ? 3.516 -16.942 23.388 1.00 93.50 296 SER A C 1
ATOM 2392 O O . SER A 1 296 ? 2.979 -16.550 22.350 1.00 93.50 296 SER A O 1
ATOM 2394 N N . LYS A 1 297 ? 4.187 -16.088 24.179 1.00 94.94 297 LYS A N 1
ATOM 2395 C CA . LYS A 1 297 ? 4.324 -14.654 23.852 1.00 94.94 297 LYS A CA 1
ATOM 2396 C C . LYS A 1 297 ? 5.010 -14.437 22.499 1.00 94.94 297 LYS A C 1
ATOM 2398 O O . LYS A 1 297 ? 4.657 -13.516 21.771 1.00 94.94 297 LYS A O 1
ATOM 2403 N N . GLY A 1 298 ? 5.979 -15.297 22.173 1.00 94.38 298 GLY A N 1
ATOM 2404 C CA . GLY A 1 298 ? 6.723 -15.244 20.916 1.00 94.38 298 GLY A CA 1
ATOM 2405 C C . GLY A 1 298 ? 5.830 -15.470 19.697 1.00 94.38 298 GLY A C 1
ATOM 2406 O O . GLY A 1 298 ? 5.944 -14.728 18.726 1.00 94.38 298 GLY A O 1
ATOM 2407 N N . MET A 1 299 ? 4.895 -16.425 19.771 1.00 93.12 299 MET A N 1
ATOM 2408 C CA . MET A 1 299 ? 3.940 -16.677 18.689 1.00 93.12 299 MET A CA 1
ATOM 2409 C C . MET A 1 299 ? 3.043 -15.457 18.457 1.00 93.12 299 MET A C 1
ATOM 2411 O O . MET A 1 299 ? 2.948 -14.989 17.323 1.00 93.12 299 MET A O 1
ATOM 2415 N N . ILE A 1 300 ? 2.467 -14.894 19.527 1.00 94.19 300 ILE A N 1
ATOM 2416 C CA . ILE A 1 300 ? 1.604 -13.703 19.443 1.00 94.19 300 ILE A CA 1
ATOM 2417 C C . ILE A 1 300 ? 2.382 -12.519 18.857 1.00 94.19 300 ILE A C 1
ATOM 2419 O O . ILE A 1 300 ? 1.914 -11.873 17.924 1.00 94.19 300 ILE A O 1
ATOM 2423 N N . ASN A 1 301 ? 3.606 -12.275 19.335 1.00 92.75 301 ASN A N 1
ATOM 2424 C CA . ASN A 1 301 ? 4.460 -11.205 18.817 1.00 92.75 301 ASN A CA 1
ATOM 2425 C C . ASN A 1 301 ? 4.795 -11.389 17.323 1.00 92.75 301 ASN A C 1
ATOM 2427 O O . ASN A 1 301 ? 4.862 -10.422 16.564 1.00 92.75 301 ASN A O 1
ATOM 2431 N N . ASN A 1 302 ? 4.972 -12.636 16.874 1.00 93.94 302 ASN A N 1
ATOM 2432 C CA . ASN A 1 302 ? 5.259 -12.943 15.475 1.00 93.94 302 ASN A CA 1
ATOM 2433 C C . ASN A 1 302 ? 4.056 -12.699 14.543 1.00 93.94 302 ASN A C 1
ATOM 2435 O O . ASN A 1 302 ? 4.242 -12.539 13.334 1.00 93.94 302 ASN A O 1
ATOM 2439 N N . LEU A 1 303 ? 2.827 -12.622 15.073 1.00 94.25 303 LEU A N 1
ATOM 2440 C CA . LEU A 1 303 ? 1.642 -12.323 14.265 1.00 94.25 303 LEU A CA 1
ATOM 2441 C C . LEU A 1 303 ? 1.788 -10.979 13.554 1.00 94.25 303 LEU A C 1
ATOM 2443 O O . LEU A 1 303 ? 1.556 -10.923 12.352 1.00 94.25 303 LEU A O 1
ATOM 2447 N N . CYS A 1 304 ? 2.261 -9.931 14.234 1.00 91.44 304 CYS A N 1
ATOM 2448 C CA . CYS A 1 304 ? 2.422 -8.613 13.614 1.00 91.44 304 CYS A CA 1
ATOM 2449 C C . CYS A 1 304 ? 3.339 -8.653 12.385 1.00 91.44 304 CYS A C 1
ATOM 2451 O O . CYS A 1 304 ? 3.007 -8.081 11.348 1.00 91.44 304 CYS A O 1
ATOM 2453 N N . ARG A 1 305 ? 4.454 -9.391 12.461 1.00 92.25 305 ARG A N 1
ATOM 2454 C CA . ARG A 1 305 ? 5.372 -9.566 11.327 1.00 92.25 305 ARG A CA 1
ATOM 2455 C C . ARG A 1 305 ? 4.726 -10.367 10.196 1.00 92.25 305 ARG A C 1
ATOM 2457 O O . ARG A 1 305 ? 4.813 -9.961 9.041 1.00 92.25 305 ARG A O 1
ATOM 2464 N N . SER A 1 306 ? 4.056 -11.469 10.529 1.00 92.00 306 SER A N 1
ATOM 2465 C CA . SER A 1 306 ? 3.389 -12.324 9.541 1.00 92.00 306 SER A CA 1
ATOM 2466 C C . SER A 1 306 ? 2.267 -11.586 8.802 1.00 92.00 306 SER A C 1
ATOM 2468 O O . SER A 1 306 ? 2.181 -11.672 7.579 1.00 92.00 306 SER A O 1
ATOM 2470 N N . PHE A 1 307 ? 1.440 -10.823 9.521 1.00 92.44 307 PHE A N 1
ATOM 2471 C CA . PHE A 1 307 ? 0.396 -9.996 8.920 1.00 92.44 307 PHE A CA 1
ATOM 2472 C C . PHE A 1 307 ? 0.998 -8.876 8.069 1.00 92.44 307 PHE A C 1
ATOM 2474 O O . PHE A 1 307 ? 0.565 -8.703 6.937 1.00 92.44 307 PHE A O 1
ATOM 2481 N N . ALA A 1 308 ? 2.037 -8.179 8.542 1.00 92.00 308 ALA A N 1
ATOM 2482 C CA . ALA A 1 308 ? 2.685 -7.112 7.774 1.00 92.00 308 ALA A CA 1
ATOM 2483 C C . ALA A 1 308 ? 3.260 -7.592 6.428 1.00 92.00 308 ALA A C 1
ATOM 2485 O O . ALA A 1 308 ? 3.178 -6.865 5.436 1.00 92.00 308 ALA A O 1
ATOM 2486 N N . GLN A 1 309 ? 3.825 -8.803 6.387 1.00 94.19 309 GLN A N 1
ATOM 2487 C CA . GLN A 1 309 ? 4.308 -9.426 5.149 1.00 94.19 309 GLN A CA 1
ATOM 2488 C C . GLN A 1 309 ? 3.150 -9.761 4.204 1.00 94.19 309 GLN A C 1
ATOM 2490 O O . GLN A 1 309 ? 3.188 -9.410 3.030 1.00 94.19 309 GLN A O 1
ATOM 2495 N N . LYS A 1 310 ? 2.089 -10.392 4.722 1.00 92.94 310 LYS A N 1
ATOM 2496 C CA . LYS A 1 310 ? 0.918 -10.769 3.916 1.00 92.94 310 LYS A CA 1
ATOM 2497 C C . LYS A 1 310 ? 0.143 -9.568 3.377 1.00 92.94 310 LYS A C 1
ATOM 2499 O O . LYS A 1 310 ? -0.496 -9.703 2.341 1.00 92.94 310 LYS A O 1
ATOM 2504 N N . THR A 1 311 ? 0.208 -8.421 4.057 1.00 93.31 311 THR A N 1
ATOM 2505 C CA . THR A 1 311 ? -0.512 -7.202 3.668 1.00 93.31 311 THR A CA 1
ATOM 2506 C C . THR A 1 311 ? 0.319 -6.187 2.898 1.00 93.31 311 THR A C 1
ATOM 2508 O O . THR A 1 311 ? -0.096 -5.044 2.731 1.00 93.31 311 THR A O 1
ATOM 2511 N N . GLU A 1 312 ? 1.511 -6.554 2.423 1.00 94.62 312 GLU A N 1
ATOM 2512 C CA . GLU A 1 312 ? 2.366 -5.619 1.687 1.00 94.62 312 GLU A CA 1
ATOM 2513 C C . GLU A 1 312 ? 1.699 -5.081 0.414 1.00 94.62 312 GLU A C 1
ATOM 2515 O O . GLU A 1 312 ? 1.733 -3.873 0.182 1.00 94.62 312 GLU A O 1
ATOM 2520 N N . SER A 1 313 ? 1.061 -5.945 -0.380 1.00 94.69 313 SER A N 1
ATOM 2521 C CA . SER A 1 313 ? 0.360 -5.538 -1.605 1.00 94.69 313 SER A CA 1
ATOM 2522 C C . SER A 1 313 ? -0.795 -4.583 -1.309 1.00 94.69 313 SER A C 1
ATOM 2524 O O . SER A 1 313 ? -0.849 -3.508 -1.895 1.00 94.69 313 SER A O 1
ATOM 2526 N N . GLN A 1 314 ? -1.650 -4.914 -0.337 1.00 93.50 314 GLN A N 1
ATOM 2527 C CA . GLN A 1 314 ? -2.769 -4.052 0.059 1.00 93.50 314 GLN A CA 1
ATOM 2528 C C . GLN A 1 314 ? -2.288 -2.708 0.617 1.00 93.50 314 GLN A C 1
ATOM 2530 O O . GLN A 1 314 ? -2.880 -1.672 0.345 1.00 93.50 314 GLN A O 1
ATOM 2535 N N . ARG A 1 315 ? -1.178 -2.684 1.367 1.00 93.25 315 ARG A N 1
ATOM 2536 C CA . ARG A 1 315 ? -0.589 -1.421 1.840 1.00 93.25 315 ARG A CA 1
ATOM 2537 C C . ARG A 1 315 ? -0.069 -0.558 0.690 1.00 93.25 315 ARG A C 1
ATOM 2539 O O . ARG A 1 315 ? -0.171 0.659 0.790 1.00 93.25 315 ARG A O 1
ATOM 2546 N N . LYS A 1 316 ? 0.478 -1.158 -0.376 1.00 92.75 316 LYS A N 1
ATOM 2547 C CA . LYS A 1 316 ? 0.894 -0.433 -1.594 1.00 92.75 316 LYS A CA 1
ATOM 2548 C C . LYS A 1 316 ? -0.306 0.113 -2.365 1.00 92.75 316 LYS A C 1
ATOM 2550 O O . LYS A 1 316 ? -0.248 1.243 -2.822 1.00 92.75 316 LYS A O 1
ATOM 2555 N N . GLU A 1 317 ? -1.388 -0.652 -2.456 1.00 92.69 317 GLU A N 1
ATOM 2556 C CA . GLU A 1 317 ? -2.643 -0.205 -3.071 1.00 92.69 317 GLU A CA 1
ATOM 2557 C C . GLU A 1 317 ? -3.221 1.004 -2.324 1.00 92.69 317 GLU A C 1
ATOM 2559 O O . GLU A 1 317 ? -3.377 2.066 -2.916 1.00 92.69 317 GLU A O 1
ATOM 2564 N N . ILE A 1 318 ? -3.362 0.908 -0.995 1.00 92.31 318 ILE A N 1
ATOM 2565 C CA . ILE A 1 318 ? -3.798 2.033 -0.151 1.00 92.31 318 ILE A CA 1
ATOM 2566 C C . ILE A 1 318 ? -2.857 3.236 -0.306 1.00 92.31 318 ILE A C 1
ATOM 2568 O O . ILE A 1 318 ? -3.312 4.375 -0.325 1.00 92.31 318 ILE A O 1
ATOM 2572 N N . PHE A 1 319 ? -1.543 3.011 -0.417 1.00 93.19 319 PHE A N 1
ATOM 2573 C CA . PHE A 1 319 ? -0.575 4.086 -0.645 1.00 93.19 319 PHE A CA 1
ATOM 2574 C C . PHE A 1 319 ? -0.863 4.828 -1.956 1.00 93.19 319 PHE A C 1
ATOM 2576 O O . PHE A 1 319 ? -0.899 6.057 -1.961 1.00 93.19 319 PHE A O 1
ATOM 2583 N N . CYS A 1 320 ? -1.093 4.097 -3.050 1.00 90.88 320 CYS A N 1
ATOM 2584 C CA . CYS A 1 320 ? -1.446 4.674 -4.346 1.00 90.88 320 CYS A CA 1
ATOM 2585 C C . CYS A 1 320 ? -2.787 5.415 -4.297 1.00 90.88 320 CYS A C 1
ATOM 2587 O O . CYS A 1 320 ? -2.864 6.550 -4.763 1.00 90.88 320 CYS A O 1
ATOM 2589 N N . ASP A 1 321 ? -3.810 4.826 -3.679 1.00 90.06 321 ASP A N 1
ATOM 2590 C CA . ASP A 1 321 ? -5.130 5.450 -3.548 1.00 90.06 321 ASP A CA 1
ATOM 2591 C C . ASP A 1 321 ? -5.059 6.762 -2.759 1.00 90.06 321 ASP A C 1
ATOM 2593 O O . ASP A 1 321 ? -5.680 7.761 -3.125 1.00 90.06 321 ASP A O 1
ATOM 2597 N N . MET A 1 322 ? -4.239 6.803 -1.704 1.00 92.12 322 MET A N 1
ATOM 2598 C CA . MET A 1 322 ? -4.030 8.025 -0.931 1.00 92.12 322 MET A CA 1
ATOM 2599 C C . MET A 1 322 ? -3.381 9.147 -1.746 1.00 92.12 322 MET A C 1
ATOM 2601 O O . MET A 1 322 ? -3.710 10.308 -1.509 1.00 92.12 322 MET A O 1
ATOM 2605 N N . LEU A 1 323 ? -2.499 8.834 -2.704 1.00 90.12 323 LEU A N 1
ATOM 2606 C CA . LEU A 1 323 ? -1.895 9.843 -3.586 1.00 90.12 323 LEU A CA 1
ATOM 2607 C C . LEU A 1 323 ? -2.919 10.506 -4.514 1.00 90.12 323 LEU A C 1
ATOM 2609 O O . LEU A 1 323 ? -2.732 11.657 -4.904 1.00 90.12 323 LEU A O 1
ATOM 2613 N N . LEU A 1 324 ? -3.992 9.790 -4.852 1.00 88.50 324 LEU A N 1
ATOM 2614 C CA . LEU A 1 324 ? -5.080 10.282 -5.697 1.00 88.50 324 LEU A CA 1
ATOM 2615 C C . LEU A 1 324 ? -6.153 11.044 -4.906 1.00 88.50 324 LEU A C 1
ATOM 2617 O O . LEU A 1 324 ? -7.003 11.704 -5.507 1.00 88.50 324 LEU A O 1
ATOM 2621 N N . SER A 1 325 ? -6.128 10.967 -3.573 1.00 88.12 325 SER A N 1
ATOM 2622 C CA . SER A 1 325 ? -7.086 11.679 -2.730 1.00 88.12 325 SER A CA 1
ATOM 2623 C C . SER A 1 325 ? -6.923 13.199 -2.880 1.00 88.12 325 SER A C 1
ATOM 2625 O O . SER A 1 325 ? -5.799 13.699 -2.877 1.00 88.12 325 SER A O 1
ATOM 2627 N N . PRO A 1 326 ? -8.017 13.979 -2.956 1.00 86.50 326 PRO A N 1
ATOM 2628 C CA . PRO A 1 326 ? -7.934 15.439 -3.031 1.00 86.50 326 PRO A CA 1
ATOM 2629 C C . PRO A 1 326 ? -7.445 16.076 -1.719 1.00 86.50 326 PRO A C 1
ATOM 2631 O O . PRO A 1 326 ? -6.837 17.154 -1.724 1.00 86.50 326 PRO A O 1
ATOM 2634 N N . VAL A 1 327 ? -7.736 15.429 -0.584 1.00 88.12 327 VAL A N 1
ATOM 2635 C CA . VAL A 1 327 ? -7.351 15.880 0.758 1.00 88.12 327 VAL A CA 1
ATOM 2636 C C . VAL A 1 327 ? -6.762 14.716 1.545 1.00 88.12 327 VAL A C 1
ATOM 2638 O O . VAL A 1 327 ? -7.335 13.627 1.594 1.00 88.12 327 VAL A O 1
ATOM 2641 N N . MET A 1 328 ? -5.638 14.968 2.213 1.00 91.25 328 MET A N 1
ATOM 2642 C CA . MET A 1 328 ? -5.010 14.020 3.124 1.00 91.25 328 MET A CA 1
ATOM 2643 C C . MET A 1 328 ? -4.685 14.718 4.442 1.00 91.25 328 MET A C 1
ATOM 2645 O O . MET A 1 328 ? -4.096 15.800 4.479 1.00 91.25 328 MET A O 1
ATOM 2649 N N . HIS A 1 329 ? -5.066 14.081 5.541 1.00 90.44 329 HIS A N 1
ATOM 2650 C CA . HIS A 1 329 ? -4.680 14.492 6.876 1.00 90.44 329 HIS A CA 1
ATOM 2651 C C . HIS A 1 329 ? -3.378 13.823 7.273 1.00 90.44 329 HIS A C 1
ATOM 2653 O O . HIS A 1 329 ? -3.222 12.607 7.141 1.00 90.44 329 HIS A O 1
ATOM 2659 N N . THR A 1 330 ? -2.457 14.620 7.798 1.00 90.12 330 THR A N 1
ATOM 2660 C CA . THR A 1 330 ? -1.156 14.133 8.249 1.00 90.12 330 THR A CA 1
ATOM 2661 C C . THR A 1 330 ? -0.923 14.562 9.683 1.00 90.12 330 THR A C 1
ATOM 2663 O O . THR A 1 330 ? -1.027 15.749 9.995 1.00 90.12 330 THR A O 1
ATOM 2666 N N . ASP A 1 331 ? -0.574 13.612 10.541 1.00 90.88 331 ASP A N 1
ATOM 2667 C CA . ASP A 1 331 ? -0.142 13.880 11.910 1.00 90.88 331 ASP A CA 1
ATOM 2668 C C . ASP A 1 331 ? 1.159 13.131 12.225 1.00 90.88 331 ASP A C 1
ATOM 2670 O O . ASP A 1 331 ? 1.488 12.131 11.586 1.00 90.88 331 ASP A O 1
ATOM 2674 N N . CYS A 1 332 ? 1.930 13.629 13.188 1.00 89.75 332 CYS A N 1
ATOM 2675 C CA . CYS A 1 332 ? 3.190 13.029 13.610 1.00 89.75 332 CYS A CA 1
ATOM 2676 C C . CYS A 1 332 ? 3.202 12.883 15.132 1.00 89.75 332 CYS A C 1
ATOM 2678 O O . CYS A 1 332 ? 3.375 13.859 15.865 1.00 89.75 332 CYS A O 1
ATOM 2680 N N . THR A 1 333 ? 3.063 11.645 15.601 1.00 88.56 333 THR A N 1
ATOM 2681 C CA . THR A 1 333 ? 3.069 11.313 17.028 1.00 88.56 333 THR A CA 1
ATOM 2682 C C . THR A 1 333 ? 4.417 10.720 17.435 1.00 88.56 333 THR A C 1
ATOM 2684 O O . THR A 1 333 ? 4.997 9.895 16.730 1.00 88.56 333 THR A O 1
ATOM 2687 N N . ASN A 1 334 ? 4.925 11.124 18.599 1.00 90.88 334 ASN A N 1
ATOM 2688 C CA . ASN A 1 334 ? 6.143 10.547 19.165 1.00 90.88 334 ASN A CA 1
ATOM 2689 C C . ASN A 1 334 ? 5.842 9.173 19.787 1.00 90.88 334 ASN A C 1
ATOM 2691 O O . ASN A 1 334 ? 4.872 9.017 20.525 1.00 90.88 334 ASN A O 1
ATOM 2695 N N . ALA A 1 335 ? 6.715 8.202 19.548 1.00 89.12 335 ALA A N 1
ATOM 2696 C CA . ALA A 1 335 ? 6.675 6.860 20.113 1.00 89.12 335 ALA A CA 1
ATOM 2697 C C . ALA A 1 335 ? 8.048 6.471 20.685 1.00 89.12 335 ALA A C 1
ATOM 2699 O O . ALA A 1 335 ? 9.061 7.133 20.450 1.00 89.12 335 ALA A O 1
ATOM 2700 N N . ARG A 1 336 ? 8.089 5.381 21.453 1.00 88.06 336 ARG A N 1
ATOM 2701 C CA . ARG A 1 336 ? 9.329 4.801 21.983 1.00 88.06 336 ARG A CA 1
ATOM 2702 C C . ARG A 1 336 ? 9.457 3.374 21.470 1.00 88.06 336 ARG A C 1
ATOM 2704 O O . ARG A 1 336 ? 8.571 2.562 21.715 1.00 88.06 336 ARG A O 1
ATOM 2711 N N . VAL A 1 337 ? 10.549 3.074 20.776 1.00 84.81 337 VAL A N 1
ATOM 2712 C CA . VAL A 1 337 ? 10.851 1.734 20.256 1.00 84.81 337 VAL A CA 1
ATOM 2713 C C . VAL A 1 337 ? 12.177 1.306 20.866 1.00 84.81 337 VAL A C 1
ATOM 2715 O O . VAL A 1 337 ? 13.171 1.999 20.703 1.00 84.81 337 VAL A O 1
ATOM 2718 N N . ASN A 1 338 ? 12.185 0.212 21.632 1.00 85.38 338 ASN A N 1
ATOM 2719 C CA . ASN A 1 338 ? 13.378 -0.310 22.321 1.00 85.38 338 ASN A CA 1
ATOM 2720 C C . ASN A 1 338 ? 14.151 0.727 23.163 1.00 85.38 338 ASN A C 1
ATOM 2722 O O . ASN A 1 338 ? 15.367 0.655 23.284 1.00 85.38 338 ASN A O 1
ATOM 2726 N N . GLY A 1 339 ? 13.454 1.699 23.759 1.00 85.00 339 GLY A N 1
ATOM 2727 C CA . GLY A 1 339 ? 14.109 2.741 24.556 1.00 85.00 339 GLY A CA 1
ATOM 2728 C C . GLY A 1 339 ? 14.741 3.867 23.732 1.00 85.00 339 GLY A C 1
ATOM 2729 O O . GLY A 1 339 ? 15.383 4.748 24.306 1.00 85.00 339 GLY A O 1
ATOM 2730 N N . GLU A 1 340 ? 14.485 3.918 22.429 1.00 88.19 340 GLU A N 1
ATOM 2731 C CA . GLU A 1 340 ? 14.837 5.027 21.544 1.00 88.19 340 GLU A CA 1
ATOM 2732 C C . GLU A 1 340 ? 13.585 5.785 21.097 1.00 88.19 340 GLU A C 1
ATOM 2734 O O . GLU A 1 340 ? 12.474 5.247 21.066 1.00 88.19 340 GLU A O 1
ATOM 2739 N N . SER A 1 341 ? 13.743 7.079 20.823 1.00 88.25 341 SER A N 1
ATOM 2740 C CA . SER A 1 341 ? 12.648 7.909 20.320 1.00 88.25 341 SER A CA 1
ATOM 2741 C C . SER A 1 341 ? 12.386 7.584 18.853 1.00 88.25 341 SER A C 1
ATOM 2743 O O . SER A 1 341 ? 13.302 7.577 18.039 1.00 88.25 341 SER A O 1
ATOM 2745 N N . SER A 1 342 ? 11.124 7.343 18.519 1.00 91.50 342 SER A N 1
ATOM 2746 C CA . SER A 1 342 ? 10.651 7.126 17.156 1.00 91.50 342 SER A CA 1
ATOM 2747 C C . SER A 1 342 ? 9.487 8.070 16.866 1.00 91.50 342 SER A C 1
ATOM 2749 O O . SER A 1 342 ? 8.805 8.539 17.775 1.00 91.50 342 SER A O 1
ATOM 2751 N N . TYR A 1 343 ? 9.265 8.371 15.596 1.00 92.12 343 TYR A N 1
ATOM 2752 C CA . TYR A 1 343 ? 8.215 9.261 15.125 1.00 92.12 343 TYR A CA 1
ATOM 2753 C C . TYR A 1 343 ? 7.293 8.465 14.215 1.00 92.12 343 TYR A C 1
ATOM 2755 O O . TYR A 1 343 ? 7.746 7.864 13.243 1.00 92.12 343 TYR A O 1
ATOM 2763 N N . VAL A 1 344 ? 6.007 8.434 14.545 1.00 92.38 344 VAL A N 1
ATOM 2764 C CA . VAL A 1 344 ? 4.985 7.744 13.764 1.00 92.38 344 VAL A CA 1
ATOM 2765 C C . VAL A 1 344 ? 4.214 8.789 12.978 1.00 92.38 344 VAL A C 1
ATOM 2767 O O . VAL A 1 344 ? 3.455 9.573 13.549 1.00 92.38 344 VAL A O 1
ATOM 2770 N N . PHE A 1 345 ? 4.427 8.803 11.666 1.00 92.50 345 PHE A N 1
ATOM 2771 C CA . PHE A 1 345 ? 3.636 9.605 10.743 1.00 92.50 345 PHE A CA 1
ATOM 2772 C C . PHE A 1 345 ? 2.348 8.859 10.415 1.00 92.50 345 PHE A C 1
ATOM 2774 O O . PHE A 1 345 ? 2.379 7.690 10.030 1.00 92.50 345 PHE A O 1
ATOM 2781 N N . VAL A 1 346 ? 1.222 9.539 10.576 1.00 92.81 346 VAL A N 1
ATOM 2782 C CA . VAL A 1 346 ? -0.115 9.013 10.325 1.00 92.81 346 VAL A CA 1
ATOM 2783 C C . VAL A 1 346 ? -0.689 9.760 9.135 1.00 92.81 346 VAL A C 1
ATOM 2785 O O . VAL A 1 346 ? -0.909 10.965 9.220 1.00 92.81 346 VAL A O 1
ATOM 2788 N N . CYS A 1 347 ? -0.908 9.047 8.034 1.00 92.88 347 CYS A N 1
ATOM 2789 C CA . CYS A 1 347 ? -1.543 9.565 6.825 1.00 92.88 347 CYS A CA 1
ATOM 2790 C C . CYS A 1 347 ? -2.964 9.017 6.775 1.00 92.88 347 CYS A C 1
ATOM 2792 O O . CYS A 1 347 ? -3.143 7.801 6.831 1.00 92.88 347 CYS A O 1
ATOM 2794 N N . ALA A 1 348 ? -3.964 9.888 6.716 1.00 93.00 348 ALA A N 1
ATOM 2795 C CA . ALA A 1 348 ? -5.366 9.496 6.704 1.00 93.00 348 ALA A CA 1
ATOM 2796 C C . ALA A 1 348 ? -6.134 10.266 5.631 1.00 93.00 348 ALA A C 1
ATOM 2798 O O . ALA A 1 348 ? -5.984 11.481 5.518 1.00 93.00 348 ALA A O 1
ATOM 2799 N N . VAL A 1 349 ? -6.989 9.576 4.885 1.00 92.00 349 VAL A N 1
ATOM 2800 C CA . VAL A 1 349 ? -7.895 10.191 3.905 1.00 92.00 349 VAL A CA 1
ATOM 2801 C C . VAL A 1 349 ? -9.343 10.136 4.409 1.00 92.00 349 VAL A C 1
ATOM 2803 O O . VAL A 1 349 ? -9.669 9.245 5.201 1.00 92.00 349 VAL A O 1
ATOM 2806 N N . PRO A 1 350 ? -10.224 11.068 3.992 1.00 85.25 350 PRO A N 1
ATOM 2807 C CA . PRO A 1 350 ? -11.619 11.111 4.445 1.00 85.25 350 PRO A CA 1
ATOM 2808 C C . PRO A 1 350 ? -12.404 9.813 4.204 1.00 85.25 350 PRO A C 1
ATOM 2810 O O . PRO A 1 350 ? -13.264 9.466 5.010 1.00 85.25 350 PRO A O 1
ATOM 2813 N N . ASP A 1 351 ? -12.047 9.062 3.161 1.00 81.00 351 ASP A N 1
ATOM 2814 C CA . ASP A 1 351 ? -12.699 7.803 2.775 1.00 81.00 351 ASP A CA 1
ATOM 2815 C C . ASP A 1 351 ? -12.294 6.601 3.655 1.00 81.00 351 ASP A C 1
ATOM 2817 O O . ASP A 1 351 ? -12.684 5.464 3.400 1.00 81.00 351 ASP A O 1
ATOM 2821 N N . GLY A 1 352 ? -11.522 6.838 4.724 1.00 81.00 352 GLY A N 1
ATOM 2822 C CA . GLY A 1 352 ? -11.219 5.850 5.763 1.00 81.00 352 GLY A CA 1
ATOM 2823 C C . GLY A 1 352 ? -9.876 5.133 5.616 1.00 81.00 352 GLY A C 1
ATOM 2824 O O . GLY A 1 352 ? -9.479 4.407 6.527 1.00 81.00 352 GLY A O 1
ATOM 2825 N N . GLY A 1 353 ? -9.134 5.361 4.529 1.00 88.56 353 GLY A N 1
ATOM 2826 C CA . GLY A 1 353 ? -7.765 4.863 4.392 1.00 88.56 353 GLY A CA 1
ATOM 2827 C C . GLY A 1 353 ? -6.843 5.490 5.441 1.00 88.56 353 GLY A C 1
ATOM 2828 O O . GLY A 1 353 ? -6.798 6.715 5.573 1.00 88.56 353 GLY A O 1
ATOM 2829 N N . VAL A 1 354 ? -6.081 4.666 6.172 1.00 91.94 354 VAL A N 1
ATOM 2830 C CA . VAL A 1 354 ? -5.069 5.127 7.140 1.00 91.94 354 VAL A CA 1
ATOM 2831 C C . VAL A 1 354 ? -3.784 4.308 7.009 1.00 91.94 354 VAL A C 1
ATOM 2833 O O . VAL A 1 354 ? -3.819 3.080 7.033 1.00 91.94 354 VAL A O 1
ATOM 2836 N N . LEU A 1 355 ? -2.638 4.988 6.915 1.00 93.56 355 LEU A N 1
ATOM 2837 C CA . LEU A 1 355 ? -1.308 4.384 6.906 1.00 93.56 355 LEU A CA 1
ATOM 2838 C C . LEU A 1 355 ? -0.431 4.987 8.003 1.00 93.56 355 LEU A C 1
ATOM 2840 O O . LEU A 1 355 ? -0.411 6.198 8.228 1.00 93.56 355 LEU A O 1
ATOM 2844 N N . TYR A 1 356 ? 0.324 4.110 8.663 1.00 91.56 356 TYR A N 1
ATOM 2845 C CA . TYR A 1 356 ? 1.231 4.446 9.754 1.00 91.56 356 TYR A CA 1
ATOM 2846 C C . TYR A 1 356 ? 2.675 4.179 9.329 1.00 91.56 356 TYR A C 1
ATOM 2848 O O . TYR A 1 356 ? 3.016 3.073 8.908 1.00 91.56 356 TYR A O 1
ATOM 2856 N N . PHE A 1 357 ? 3.539 5.177 9.493 1.00 92.00 357 PHE A N 1
ATOM 2857 C CA . PHE A 1 357 ? 4.951 5.105 9.131 1.00 92.00 357 PHE A CA 1
ATOM 2858 C C . PHE A 1 357 ? 5.821 5.421 10.345 1.00 92.00 357 PHE A C 1
ATOM 2860 O O . PHE A 1 357 ? 5.994 6.580 10.717 1.00 92.00 357 PHE A O 1
ATOM 2867 N N . ALA A 1 358 ? 6.395 4.385 10.958 1.00 89.94 358 ALA A N 1
ATOM 2868 C CA . ALA A 1 358 ? 7.401 4.554 12.002 1.00 89.94 358 ALA A CA 1
ATOM 2869 C C . ALA A 1 358 ? 8.750 4.968 11.388 1.00 89.94 358 ALA A C 1
ATOM 2871 O O . ALA A 1 358 ? 9.194 4.398 10.384 1.00 89.94 358 ALA A O 1
ATOM 2872 N N . ARG A 1 359 ? 9.392 5.982 11.977 1.00 90.31 359 ARG A N 1
ATOM 2873 C CA . ARG A 1 359 ? 10.644 6.596 11.509 1.00 90.31 359 ARG A CA 1
ATOM 2874 C C . ARG A 1 359 ? 11.560 6.928 12.685 1.00 90.31 359 ARG A C 1
ATOM 2876 O O . ARG A 1 359 ? 11.093 7.205 13.787 1.00 90.31 359 ARG A O 1
ATOM 2883 N N . GLY A 1 360 ? 12.873 6.913 12.457 1.00 87.06 360 GLY A N 1
ATOM 2884 C CA . GLY A 1 360 ? 13.869 7.287 13.474 1.00 87.06 360 GLY A CA 1
ATOM 2885 C C . GLY A 1 360 ? 14.097 8.799 13.597 1.00 87.06 360 GLY A C 1
ATOM 2886 O O . GLY A 1 360 ? 14.640 9.265 14.591 1.00 87.06 360 GLY A O 1
ATOM 2887 N N . LYS A 1 361 ? 13.669 9.582 12.600 1.00 86.19 361 LYS A N 1
ATOM 2888 C CA . LYS A 1 361 ? 13.859 11.037 12.548 1.00 86.19 361 LYS A CA 1
ATOM 2889 C C . LYS A 1 361 ? 12.531 11.767 12.358 1.00 86.19 361 LYS A C 1
ATOM 2891 O O . LYS A 1 361 ? 11.621 11.251 11.710 1.00 86.19 361 LYS A O 1
ATOM 2896 N N . LYS A 1 362 ? 12.453 12.985 12.900 1.00 84.25 362 LYS A N 1
ATOM 2897 C CA . LYS A 1 362 ? 11.354 13.938 12.687 1.00 84.25 362 LYS A CA 1
ATOM 2898 C C . LYS A 1 362 ? 11.676 14.872 11.513 1.00 84.25 362 LYS A C 1
ATOM 2900 O O . LYS A 1 362 ? 12.841 15.055 11.169 1.00 84.25 362 LYS A O 1
ATOM 2905 N N . GLY A 1 363 ? 10.656 15.512 10.943 1.00 82.38 363 GLY A N 1
ATOM 2906 C CA . GLY A 1 363 ? 10.809 16.525 9.891 1.00 82.38 363 GLY A CA 1
ATOM 2907 C C . GLY A 1 363 ? 10.959 15.918 8.495 1.00 82.38 363 GLY A C 1
ATOM 2908 O O . GLY A 1 363 ? 10.520 14.793 8.269 1.00 82.38 363 GLY A O 1
ATOM 2909 N N . HIS A 1 364 ? 11.583 16.654 7.570 1.00 81.25 364 HIS A N 1
ATOM 2910 C CA . HIS A 1 364 ? 11.712 16.254 6.160 1.00 81.25 364 HIS A CA 1
ATOM 2911 C C . HIS A 1 364 ? 12.361 14.880 5.965 1.00 81.25 364 HIS A C 1
ATOM 2913 O O . HIS A 1 364 ? 11.893 14.091 5.153 1.00 81.25 364 HIS A O 1
ATOM 2919 N N . ASP A 1 365 ? 13.380 14.544 6.757 1.00 84.31 365 ASP A N 1
ATOM 2920 C CA . ASP A 1 365 ? 14.016 13.223 6.694 1.00 84.31 365 ASP A CA 1
ATOM 2921 C C . ASP A 1 365 ? 13.080 12.077 7.111 1.00 84.31 365 ASP A C 1
ATOM 2923 O O . ASP A 1 365 ? 13.260 10.949 6.662 1.00 84.31 365 ASP A O 1
ATOM 2927 N N . GLY A 1 366 ? 12.089 12.347 7.966 1.00 82.56 366 GLY A N 1
ATOM 2928 C CA . GLY A 1 366 ? 11.071 11.369 8.354 1.00 82.56 366 GLY A CA 1
ATOM 2929 C C . GLY A 1 366 ? 9.963 11.203 7.312 1.00 82.56 366 GLY A C 1
ATOM 2930 O O . GLY A 1 366 ? 9.349 10.143 7.241 1.00 82.56 366 GLY A O 1
ATOM 2931 N N . ILE A 1 367 ? 9.738 12.222 6.480 1.00 86.62 367 ILE A N 1
ATOM 2932 C CA . ILE A 1 367 ? 8.717 12.214 5.424 1.00 86.62 367 ILE A CA 1
ATOM 2933 C C . ILE A 1 367 ? 9.121 11.304 4.254 1.00 86.62 367 ILE A C 1
ATOM 2935 O O . ILE A 1 367 ? 8.246 10.762 3.583 1.00 86.62 367 ILE A O 1
ATOM 2939 N N . LYS A 1 368 ? 10.420 11.055 4.061 1.00 86.88 368 LYS A N 1
ATOM 2940 C CA . LYS A 1 368 ? 10.921 10.175 2.998 1.00 86.88 368 LYS A CA 1
ATOM 2941 C C . LYS A 1 368 ? 10.289 8.771 3.052 1.00 86.88 368 LYS A C 1
ATOM 2943 O O . LYS A 1 368 ? 10.190 8.134 4.114 1.00 86.88 368 LYS A O 1
ATOM 2948 N N . GLY A 1 369 ? 9.840 8.289 1.900 1.00 84.69 369 GLY A N 1
ATOM 2949 C CA . GLY A 1 369 ? 9.125 7.034 1.683 1.00 84.69 369 GLY A CA 1
ATOM 2950 C C . GLY A 1 369 ? 7.751 6.964 2.356 1.00 84.69 369 GLY A C 1
ATOM 2951 O O . GLY A 1 369 ? 7.264 5.864 2.626 1.00 84.69 369 GLY A O 1
ATOM 2952 N N . THR A 1 370 ? 7.166 8.099 2.743 1.00 89.88 370 THR A N 1
ATOM 2953 C CA . THR A 1 370 ? 5.767 8.186 3.197 1.00 89.88 370 THR A CA 1
ATOM 2954 C C . THR A 1 370 ? 4.910 8.766 2.081 1.00 89.88 370 THR A C 1
ATOM 2956 O O . THR A 1 370 ? 5.434 9.407 1.177 1.00 89.88 370 THR A O 1
ATOM 2959 N N . VAL A 1 371 ? 3.587 8.611 2.174 1.00 88.56 371 VAL A N 1
ATOM 2960 C CA . VAL A 1 371 ? 2.658 9.198 1.189 1.00 88.56 371 VAL A CA 1
ATOM 2961 C C . VAL A 1 371 ? 2.865 10.712 1.069 1.00 88.56 371 VAL A C 1
ATOM 2963 O O . VAL A 1 371 ? 2.735 11.274 -0.007 1.00 88.56 371 VAL A O 1
ATOM 2966 N N . VAL A 1 372 ? 3.242 11.372 2.169 1.00 87.56 372 VAL A N 1
ATOM 2967 C CA . VAL A 1 372 ? 3.435 12.827 2.241 1.00 87.56 372 VAL A CA 1
ATOM 2968 C C . VAL A 1 372 ? 4.572 13.326 1.343 1.00 87.56 372 VAL A C 1
ATOM 2970 O O . VAL A 1 372 ? 4.545 14.489 0.960 1.00 87.56 372 VAL A O 1
ATOM 2973 N N . GLU A 1 373 ? 5.564 12.492 1.013 1.00 88.00 373 GLU A N 1
ATOM 2974 C CA . GLU A 1 373 ? 6.684 12.900 0.150 1.00 88.00 373 GLU A CA 1
ATOM 2975 C C . GLU A 1 373 ? 6.223 13.216 -1.275 1.00 88.00 373 GLU A C 1
ATOM 2977 O O . GLU A 1 373 ? 6.594 14.252 -1.823 1.00 88.00 373 GLU A O 1
ATOM 2982 N N . ASP A 1 374 ? 5.373 12.354 -1.832 1.00 85.75 374 ASP A N 1
ATOM 2983 C CA . ASP A 1 374 ? 4.944 12.418 -3.232 1.00 85.75 374 ASP A CA 1
ATOM 2984 C C . ASP A 1 374 ? 3.549 13.044 -3.404 1.00 85.75 374 ASP A C 1
ATOM 2986 O O . ASP A 1 374 ? 3.050 13.193 -4.522 1.00 85.75 374 ASP A O 1
ATOM 2990 N N . TYR A 1 375 ? 2.888 13.409 -2.302 1.00 85.81 375 TYR A N 1
ATOM 2991 C CA . TYR A 1 375 ? 1.526 13.927 -2.325 1.00 85.81 375 TYR A CA 1
ATOM 2992 C C . TYR A 1 375 ? 1.464 15.376 -2.825 1.00 85.81 375 TYR A C 1
ATOM 2994 O O . TYR A 1 375 ? 2.040 16.287 -2.232 1.00 85.81 375 TYR A O 1
ATOM 3002 N N . GLN A 1 376 ? 0.698 15.598 -3.895 1.00 79.06 376 GLN A N 1
ATOM 3003 C CA . GLN A 1 376 ? 0.545 16.910 -4.543 1.00 79.06 376 GLN A CA 1
ATOM 3004 C C . GLN A 1 376 ? -0.775 17.626 -4.193 1.00 79.06 376 GLN A C 1
ATOM 3006 O O . GLN A 1 376 ? -1.006 18.748 -4.645 1.00 79.06 376 GLN A O 1
ATOM 3011 N N . GLY A 1 377 ? -1.652 16.985 -3.413 1.00 74.44 377 GLY A N 1
ATOM 3012 C CA . GLY A 1 377 ? -2.941 17.542 -2.992 1.00 74.44 377 GLY A CA 1
ATOM 3013 C C . GLY A 1 377 ? -2.855 18.429 -1.742 1.00 74.44 377 GLY A C 1
ATOM 3014 O O . GLY A 1 377 ? -1.781 18.747 -1.232 1.00 74.44 377 GLY A O 1
ATOM 3015 N N . ASN A 1 378 ? -4.010 18.810 -1.186 1.00 74.56 378 ASN A N 1
ATOM 3016 C CA . ASN A 1 378 ? -4.047 19.635 0.026 1.00 74.56 378 ASN A CA 1
ATOM 3017 C C . ASN A 1 378 ? -3.831 18.790 1.290 1.00 74.56 378 ASN A C 1
ATOM 3019 O O . ASN A 1 378 ? -4.582 17.846 1.550 1.00 74.56 378 ASN A O 1
ATOM 3023 N N . THR A 1 379 ? -2.839 19.160 2.105 1.00 63.84 379 THR A N 1
ATOM 3024 C CA . THR A 1 379 ? -2.599 18.562 3.427 1.00 63.84 379 THR A CA 1
ATOM 3025 C C . THR A 1 379 ? -3.230 19.407 4.534 1.00 63.84 379 THR A C 1
ATOM 3027 O O . THR A 1 379 ? -2.943 20.604 4.631 1.00 63.84 379 THR A O 1
ATOM 3030 N N . GLY A 1 380 ? -4.055 18.803 5.392 1.00 57.66 380 GLY A N 1
ATOM 3031 C CA . GLY A 1 380 ? -4.646 19.460 6.568 1.00 57.66 380 GLY A CA 1
ATOM 3032 C C . GLY A 1 380 ? -4.274 18.754 7.881 1.00 57.66 380 GLY A C 1
ATOM 3033 O O . GLY A 1 380 ? -4.035 17.548 7.869 1.00 57.66 380 GLY A O 1
ATOM 3034 N N . PRO A 1 381 ? -4.236 19.447 9.035 1.00 51.28 381 PRO A N 1
ATOM 3035 C CA . PRO A 1 381 ? -4.116 18.768 10.325 1.00 51.28 381 PRO A CA 1
ATOM 3036 C C . PRO A 1 381 ? -5.325 17.847 10.558 1.00 51.28 381 PRO A C 1
ATOM 3038 O O . PRO A 1 381 ? -6.427 18.127 10.079 1.00 51.28 381 PRO A O 1
ATOM 3041 N N . ARG A 1 382 ? -5.118 16.733 11.268 1.00 44.31 382 ARG A N 1
ATOM 3042 C CA . ARG A 1 382 ? -6.203 15.839 11.700 1.00 44.31 382 ARG A CA 1
ATOM 3043 C C . ARG A 1 382 ? -6.955 16.527 12.853 1.00 44.31 382 ARG A C 1
ATOM 3045 O O . ARG A 1 382 ? -6.305 16.935 13.813 1.00 44.31 382 ARG A O 1
ATOM 3052 N N . SER A 1 383 ? -8.271 16.724 12.723 1.00 36.34 383 SER A N 1
ATOM 3053 C CA . SER A 1 383 ? -9.129 17.362 13.745 1.00 36.34 383 SER A CA 1
ATOM 3054 C C . SER A 1 383 ? -9.577 16.395 14.826 1.00 36.34 383 SER A C 1
ATOM 3056 O O . SER A 1 383 ? -9.992 15.282 14.421 1.00 36.34 383 SER A O 1
#

Secondary structure (DSSP, 8-state):
--SSHHHHHHHHHHHHHHHHHHHHHHHHTSHHHHHHHHHHHHHHHHHHHHHHHHHHHHHHHHHHHHHHHHHHHHHHHHHHHHHHHHHHHHHHHHHHHHHHHHHHHHHHHHHHHHHHHHHHHHHHHHHHHHHHHHHHHHHHHHHT--TTSSS--GGG-S--------S----PPSSSPTTPPP-PPPPPPPSS--PPPPPHHHHH-TT----S---------------------PEEE-TTT--EEEPPPPTT--SSS---HHHHHHHHHHHHTS---HHHHHHHHHHHTTTS----HHHHHHHHHHHHHHTHHHHHHHHHHHHH-SEEEEEEEEEEETTEEEEEEEEE-TTS-EEEEEESS-SHHHHTTSHHHH--SEEE---

pLDDT: mean 86.44, std 13.36, range [36.34, 97.44]

Radius of gyration: 56.74 Å; Cα contacts (8 Å, |Δi|>4): 188; chains: 1; bounding box: 115×101×177 Å

InterPro domains:
  IPR052344 Transposase-related protein [PTHR33678] (113-364)

Foldseek 3Di:
DDPPVVVVVVVVVVVVVVVVVVVVVCVVVCVVVVVVVVVVVVVVVVVVVVVVVVVVVVVVVVVVVVVVVVVVVVVVVVVVVVVVVVVVVVVVVVVVVVVVVVVVVVVVVVVVVVVVVVVVVVVVVVVVVVVVVVVVVVVVVVVVDDPPPDPDDPVPDPDDDDPDDPDDPPVADPDDGPPDDDDDDDDDDDPDDDDDDDDPVQVPDPVDDDDPDDDDDDDDDDADDDDDDDDDWDWDADPVPRDIDTDDDPPQPDDNDGDDPVLLVVLLCCCPVVVDDLVRSQVVVCVSHVNPDRDDSVVSVCSVVVVCVVCVVVLVVLLVVLLVAQEKEWDWDWDADPNAIWIWIWIAGPVGRIDIQIGNDDDPVSCPPHSNVNRPHDYDHDD

Sequence (383 aa):
MGMGNSFETITVLQYRLKAAQEELAAFQSGEKYIRMEKQHLTQVRALERRIAKLEAAVAKEHSHAITIRNQWFEIFEQLQKECDRMVAEAVKKADMMEKRAIRAEKQRDTALEKVTSQRRELYKVKTELDDEKQKVQKLTAQINRNYENSSIPSSKSIARKKISNSREKTGRKPGGQPGHRGHCRKKLTPTREIYLPAPEEVLHDPDFKKTSKTITKQKIDISVEVHVTEYHADVYYNSKTGERIHAPFPQGVIDDVNYGGNLRAFLFLLNNDCCTSIDKSRRFLSDLTDGKINISKGMINNLCRSFAQKTESQRKEIFCDMLLSPVMHTDCTNARVNGESSYVFVCAVPDGGVLYFARGKKGHDGIKGTVVEDYQGNTGPRS

Mean predicted aligned error: 19.39 Å

Solvent-accessible surface area (backbone atoms only — not comparable to full-atom values): 23655 Å² total; per-residue (Å²): 140,89,68,69,68,58,54,59,52,47,51,54,49,49,53,50,50,49,52,50,49,53,50,51,47,32,52,75,70,42,56,49,56,55,53,51,50,53,52,49,52,53,51,50,56,51,49,53,55,48,50,55,53,50,53,54,51,51,54,50,52,51,52,50,51,52,51,52,50,51,52,50,50,54,53,49,53,51,52,49,53,51,50,53,50,54,51,53,52,49,52,54,51,48,54,55,50,49,59,48,49,55,51,52,51,54,51,51,52,55,50,52,50,54,53,51,53,52,50,53,51,52,53,52,54,50,51,54,51,51,54,49,50,51,48,52,53,51,51,54,54,58,73,66,62,57,89,88,78,56,102,66,75,82,90,78,65,95,67,88,72,79,83,73,78,83,67,78,80,82,83,68,69,92,69,85,61,93,87,65,83,78,86,71,87,79,85,74,87,73,95,70,89,81,83,79,76,81,57,68,72,54,75,78,34,88,87,59,74,92,69,96,76,78,89,86,85,82,88,88,82,88,88,76,83,91,84,86,86,86,85,86,61,71,74,46,74,40,90,86,79,70,49,75,49,57,66,83,67,62,92,82,58,80,59,100,75,65,84,54,67,69,60,54,50,51,53,47,41,40,39,71,74,66,67,37,51,69,70,55,52,37,49,51,49,12,64,65,46,78,57,74,47,76,67,57,68,66,61,61,60,45,42,60,57,55,50,54,64,74,40,45,65,61,51,51,50,54,46,55,54,57,54,71,36,70,48,37,27,51,47,76,47,82,45,75,56,97,88,38,72,28,29,35,37,38,42,35,34,90,90,67,56,71,50,80,44,80,27,80,42,75,63,75,80,36,35,60,94,40,66,73,62,78,45,81,53,52,78,42,75,71,129

Organism: NCBI:txid166486

Nearest PDB structures (foldseek):
  4d1q-assembly1_H-2  TM=3.225E-01  e=1.308E+00  Musca domestica